Protein 5YNM (pdb70)

Nearest PDB structures (foldseek):
  5ynm-assembly1_A  TM=1.003E+00  e=1.158E-66  Human betacoronavirus 2c EMC/2012
  5ynq-assembly1_A  TM=9.956E-01  e=2.872E-63  Human betacoronavirus 2c EMC/2012
  5ynj-assembly1_A  TM=1.001E+00  e=1.794E-62  Human betacoronavirus 2c EMC/2012
  5yn5-assembly1_A  TM=9.916E-01  e=3.799E-61  Human betacoronavirus 2c EMC/2012
  5yn6-assembly1_A  TM=9.874E-01  e=2.478E-61  Human betacoronavirus 2c EMC/2012

GO terms:
  GO:0042802 identical protein binding (F, IPI)
  GO:0005515 protein binding (F, IPI)
  GO:0006370 7-methylguanosine mRNA capping (P, IDA)

CATH classification: 3.40.50.150

Organism: Human betacoronavirus 2c (isolate EMC/2012) (NCBI:txid1235996)

Foldseek 3Di:
DVQQQAQFDWQDVVLQPDFDAADDFDFPCAPDADDDPPPADLVLLVLLSVLSVCLVALAAAAAQAEEEEEQQADPVQEGSNQVSVCVAHPVNHAYEYEYCDHHDYPGPHYYHRACVQKDQPWAHAEYEYPDDDVCLVVDPDQDFDDRCVVVVLVCLLPRHWQLGKYWYKAFLRRHHQSVQQQLQQALHWIWTDGLNNLSGRITITMRGGGNNDGNDGHRSNRSSSSSSVVSNVDDGHRHSNNVPDCVPSHRDNLNADEAEDDPVPCDPVNSVCSSSSRYTYIDPDDIDGD/DVLLVVLVVDPCSLVSLLVQVVVPHQADDDFAWDDDDLCADQFFKFLADGHHPFKTKTQQLSLASCSVSVHFDPDPVSDDPRHNIIGIGGPVPVSHSNNRVSPWDADPPPRHIDVRDDPD

Sequence (410 aa):
ASADWKPGHAMPSLFKVQNVNLERCELANYKQSIPMPRGVHMNIAKYMQLCQYLNTCTLAVPANMRVIHFGAGSDKGIAPGTSVLRQWLPTDAIIIDNDLNEFVSDADITLFGDCVTVRVGQQVDLVISDMYDPTTKNVGSNESKALFFTYLCNLINNNLALGGSVAIKITEHSWSVELYELMGKFAWWTVFCTNANASSSEGFLLGINYLGTIKENIDGGAMHANYIFWRNSTPMNLSTYSLFDLSKFQLKLKGTPVLQLKESQINELVISLLSQGKLLIRDNDSVSTDSSVLSLVNFTVDPQKAYLDFVNAGGAPLTNCVKMLTPKTGTGIAISVKPESTADQETYGGASVCLYCRAHIEHPDVSGVCKYKGKFVQIPAQCVRDPVGFCLSNTPCNVCQYWIGYGCNC

Radius of gyration: 22.06 Å; Cα contacts (8 Å, |Δi|>4): 874; chains: 2; bounding box: 48×64×50 Å

Solvent-accessible surface area: 18017 Å² total; per-residue (Å²): 107,86,35,19,141,117,23,7,32,36,5,50,76,116,21,31,117,60,142,49,116,61,106,65,22,137,25,118,28,143,81,108,99,36,119,34,73,43,66,9,26,64,42,0,0,17,5,0,0,1,0,25,35,1,52,102,13,66,2,3,2,4,62,86,0,29,0,0,0,0,13,5,18,28,143,90,23,0,2,5,3,0,2,0,0,18,5,1,1,8,81,69,4,64,0,8,0,2,22,119,97,103,3,14,3,2,4,80,66,40,20,88,21,67,4,100,44,5,123,15,29,60,57,3,2,1,2,0,0,23,21,65,40,102,84,10,140,125,101,92,94,22,110,43,50,66,70,22,2,92,35,2,15,88,4,2,70,78,35,3,0,33,0,0,1,0,0,0,15,0,15,27,37,0,8,2,37,95,0,0,76,18,0,1,32,4,12,112,7,0,0,0,2,4,0,1,25,2,3,29,16,10,0,1,0,0,0,2,0,12,22,35,81,109,125,72,139,10,94,1,26,30,13,0,2,3,0,0,76,7,6,59,53,33,126,15,89,36,6,20,99,15,12,152,99,15,79,176,9,86,6,150,139,74,57,9,77,31,80,98,48,57,87,111,98,44,85,155,116,14,75,43,53,2,30,84,5,117,6,0,12,10,44,97,113,91,15,50,75,130,115,84,6,42,60,66,2,84,177,55,150,62,23,77,118,17,0,35,66,52,16,123,90,64,14,72,17,13,94,49,11,2,19,1,22,15,51,75,117,24,80,3,40,0,36,9,78,24,18,39,1,40,81,105,13,31,0,7,0,0,1,4,1,6,2,33,8,20,11,93,36,161,42,86,34,162,78,55,97,28,137,31,76,22,87,0,0,0,0,7,45,139,29,52,165,18,6,0,3,13,7,19,66,38,82,31,10,141,118,37,100,60,0,95,65,85,38,33,150,115

Secondary structure (DSSP, 8-state):
-GGGGSSEEE--HHHHT----------TTTT-----SSS--HHHHHHHHHHHHHTTS-----TT-EEEEES---TTS--HHHHHHHHHS-TT-EEEEEESS----SSSEEEES-GGGEEE-S-EEEEEE----GGGG---------TTHHHHHHHHHHSEEEEEEEEEEE-SSS--HHHHHHGGGEEEEEEEEEGGGTTSS-EEEEEEEE-SS-SS---HHHHHHHHHHHHHH-------GGGS--TT-SPP-----EE---GGG--HHHHHHHHTT--EES----EEE-/-HHHHHTTS-S-HHHHHHHHHHTTPPPP----BPP--S-S---SEESS----TTEEEEETGGG-HHHHTT-----TT---SSTTSEEEEEGGGTT-HHHHHHH--B-TTT-SBTTBB---

B-factor: mean 38.6, std 14.87, range [16.82, 93.75]

Structure (mmCIF, N/CA/C/O backbone):
data_5YNM
#
_entry.id   5YNM
#
_cell.length_a   67.713
_cell.length_b   70.024
_cell.length_c   120.131
_cell.angle_alpha   90.00
_cell.angle_beta   90.00
_cell.angle_gamma   90.00
#
_symmetry.space_group_name_H-M   'P 21 2 21'
#
loop_
_entity.id
_entity.type
_entity.pdbx_description
1 polymer 'nsp16 protein'
2 polymer 'nsp10 protein'
3 non-polymer S-ADENOSYLMETHIONINE
4 non-polymer "P1-7-METHYLGUANOSINE-P3-ADENOSINE-5',5'-TRIPHOSPHATE"
5 non-polymer 'ZINC ION'
6 water water
#
loop_
_atom_site.group_PDB
_atom_site.id
_atom_site.type_symbol
_atom_site.label_atom_id
_atom_site.label_alt_id
_atom_site.label_comp_id
_atom_site.label_asym_id
_atom_site.label_entity_id
_atom_site.label_seq_id
_atom_site.pdbx_PDB_ins_code
_atom_site.Cartn_x
_atom_site.Cartn_y
_atom_site.Cartn_z
_atom_site.occupancy
_atom_site.B_iso_or_equiv
_atom_site.auth_seq_id
_atom_site.auth_comp_id
_atom_site.auth_asym_id
_atom_site.auth_atom_id
_atom_site.pdbx_PDB_model_num
ATOM 1 N N . ALA A 1 1 ? 97.126 95.110 149.675 1.00 63.85 1 ALA A N 1
ATOM 2 C CA . ALA A 1 1 ? 95.690 95.019 149.398 1.00 51.42 1 ALA A CA 1
ATOM 3 C C . ALA A 1 1 ? 94.884 94.912 150.689 1.00 42.28 1 ALA A C 1
ATOM 4 O O . ALA A 1 1 ? 94.099 93.991 150.874 1.00 40.83 1 ALA A O 1
ATOM 6 N N . SER A 1 2 ? 95.063 95.891 151.578 1.00 36.56 2 SER A N 1
ATOM 7 C CA . SER A 1 2 ? 94.393 95.858 152.868 1.00 37.50 2 SER A CA 1
ATOM 8 C C . SER A 1 2 ? 92.884 95.710 152.727 1.00 36.62 2 SER A C 1
ATOM 9 O O . SER A 1 2 ? 92.272 94.993 153.514 1.00 34.43 2 SER A O 1
ATOM 12 N N . ALA A 1 3 ? 92.248 96.351 151.729 1.00 33.62 3 ALA A N 1
ATOM 13 C CA . ALA A 1 3 ? 90.793 96.211 151.631 1.00 35.69 3 ALA A CA 1
ATOM 14 C C . ALA A 1 3 ? 90.348 94.756 151.459 1.00 35.81 3 ALA A C 1
ATOM 15 O O . ALA A 1 3 ? 89.218 94.410 151.817 1.00 35.65 3 ALA A O 1
ATOM 17 N N . ASP A 1 4 ? 91.168 93.927 150.855 1.00 34.33 4 ASP A N 1
ATOM 18 C CA . ASP A 1 4 ? 90.780 92.527 150.662 1.00 36.99 4 ASP A CA 1
ATOM 19 C C . ASP A 1 4 ? 90.626 91.772 151.976 1.00 36.71 4 ASP A C 1
ATOM 20 O O . ASP A 1 4 ? 89.994 90.703 152.001 1.00 35.46 4 ASP A O 1
ATOM 25 N N . TRP A 1 5 ? 91.223 92.277 153.049 1.00 34.02 5 TRP A N 1
ATOM 26 C CA . TRP A 1 5 ? 91.116 91.673 154.362 1.00 31.60 5 TRP A CA 1
ATOM 27 C C . TRP A 1 5 ? 89.966 92.264 155.155 1.00 29.99 5 TRP A C 1
ATOM 28 O O . TRP A 1 5 ? 89.636 91.727 156.204 1.00 32.21 5 TRP A O 1
ATOM 39 N N . LYS A 1 6 ? 89.340 93.365 154.686 1.00 26.78 6 LYS A N 1
ATOM 40 C CA . LYS A 1 6 ? 88.144 93.879 155.321 1.00 26.49 6 LYS A CA 1
ATOM 41 C C . LYS A 1 6 ? 86.949 93.071 154.833 1.00 25.62 6 LYS A C 1
ATOM 42 O O . LYS A 1 6 ? 87.030 92.411 153.801 1.00 27.12 6 LYS A O 1
ATOM 48 N N . PRO A 1 7 ? 85.808 93.146 155.511 1.00 27.21 7 PRO A N 1
ATOM 49 C CA . PRO A 1 7 ? 84.647 92.394 155.025 1.00 24.96 7 PRO A CA 1
ATOM 50 C C . PRO A 1 7 ? 84.039 92.967 153.754 1.00 22.77 7 PRO A C 1
ATOM 51 O O . PRO A 1 7 ? 83.269 92.273 1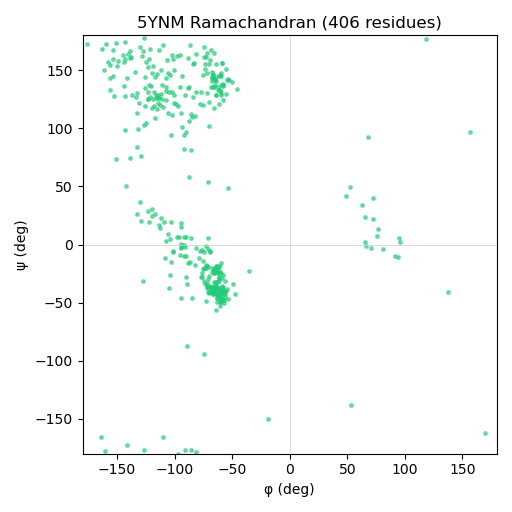53.075 1.00 24.21 7 PRO A O 1
ATOM 55 N N . GLY A 1 8 ? 84.342 94.225 153.432 1.00 23.83 8 GLY A N 1
ATOM 56 C CA . GLY A 1 8 ? 83.782 94.805 152.223 1.00 25.57 8 GLY A CA 1
ATOM 57 C C . GLY A 1 8 ? 84.061 96.301 152.235 1.00 24.10 8 GLY A C 1
ATOM 58 O O . GLY A 1 8 ? 84.972 96.764 152.934 1.00 27.66 8 GLY A O 1
ATOM 59 N N . HIS A 1 9 ? 83.317 97.033 151.418 1.00 23.24 9 HIS A N 1
ATOM 60 C CA . HIS A 1 9 ? 83.571 98.462 151.204 1.00 20.76 9 HIS A CA 1
ATOM 61 C C . HIS A 1 9 ? 82.331 99.257 151.604 1.00 21.59 9 HIS A C 1
ATOM 62 O O . HIS A 1 9 ? 81.215 98.920 151.208 1.00 22.48 9 HIS A O 1
ATOM 69 N N . ALA A 1 10 ? 82.514 100.365 152.319 1.00 23.84 10 ALA A N 1
ATOM 70 C CA . ALA A 1 10 ? 81.376 101.209 152.699 1.00 21.92 10 ALA A CA 1
ATOM 71 C C . ALA A 1 10 ? 81.461 102.525 151.942 1.00 20.30 10 ALA A C 1
ATOM 72 O O . ALA A 1 10 ? 82.563 103.097 151.784 1.00 22.14 10 ALA A O 1
ATOM 74 N N . MET A 1 11 ? 80.333 102.975 151.445 1.00 19.49 11 MET A N 1
ATOM 75 C CA . MET A 1 11 ? 80.298 104.216 150.627 1.00 21.25 11 MET A CA 1
ATOM 76 C C . MET A 1 11 ? 80.839 105.411 151.373 1.00 24.23 11 MET A C 1
ATOM 77 O O . MET A 1 11 ? 80.321 105.730 152.448 1.00 23.00 11 MET A O 1
ATOM 82 N N . PRO A 1 12 ? 81.832 106.110 150.840 1.00 21.66 12 PRO A N 1
ATOM 83 C CA . PRO A 1 12 ? 82.506 107.159 151.618 1.00 23.85 12 PRO A CA 1
ATOM 84 C C . PRO A 1 12 ? 81.791 108.468 151.428 1.00 24.04 12 PRO A C 1
ATOM 85 O O . PRO A 1 12 ? 81.033 108.665 150.458 1.00 21.63 12 PRO A O 1
ATOM 89 N N . SER A 1 13 ? 82.054 109.375 152.380 1.00 23.07 13 SER A N 1
ATOM 90 C CA . SER A 1 13 ? 81.408 110.668 152.197 1.00 25.85 13 SER A CA 1
ATOM 91 C C . SER A 1 13 ? 81.881 111.367 150.925 1.00 22.88 13 SER A C 1
ATOM 92 O O . SER A 1 13 ? 81.104 112.148 150.370 1.00 27.71 13 SER A O 1
ATOM 95 N N . LEU A 1 14 ? 83.081 111.040 150.416 1.00 24.42 14 LEU A N 1
ATOM 96 C CA . LEU A 1 14 ? 83.548 111.560 149.124 1.00 25.72 14 LEU A CA 1
ATOM 97 C C . LEU A 1 14 ? 82.465 111.424 148.048 1.00 26.97 14 LEU A C 1
ATOM 98 O O . LEU A 1 14 ? 82.259 112.343 147.243 1.00 27.17 14 LEU A O 1
ATOM 103 N N . PHE A 1 15 ? 81.776 110.276 148.010 1.00 23.36 15 PHE A N 1
ATOM 104 C CA . PHE A 1 15 ? 80.715 110.087 147.016 1.00 22.64 15 PHE A CA 1
ATOM 105 C C . PHE A 1 15 ? 79.333 110.518 147.473 1.00 22.89 15 PHE A C 1
ATOM 106 O O . PHE A 1 15 ? 78.524 110.911 146.622 1.00 23.04 15 PHE A O 1
ATOM 114 N N . LYS A 1 16 ? 79.047 110.482 148.777 1.00 22.13 16 LYS A N 1
ATOM 115 C CA . LYS A 1 16 ? 77.735 110.927 149.243 1.00 21.38 16 LYS A CA 1
ATOM 116 C C . LYS A 1 16 ? 77.477 112.391 148.911 1.00 24.76 16 LYS A C 1
ATOM 117 O O . LYS A 1 16 ? 76.325 112.763 148.663 1.00 23.49 16 LYS A O 1
ATOM 123 N N . VAL A 1 17 ? 78.532 113.207 148.822 1.00 25.98 17 VAL A N 1
ATOM 124 C CA . VAL A 1 17 ? 78.334 114.654 148.598 1.00 28.11 17 VAL A CA 1
ATOM 125 C C . VAL A 1 17 ? 78.318 115.049 147.129 1.00 31.55 17 VAL A C 1
ATOM 126 O O . VAL A 1 17 ? 78.123 116.242 146.830 1.00 31.11 17 VAL A O 1
ATOM 130 N N . GLN A 1 18 ? 78.517 114.103 146.207 1.00 26.09 18 GLN A N 1
ATOM 131 C CA . GLN A 1 18 ? 78.530 114.401 144.769 1.00 28.61 18 GLN A CA 1
ATOM 132 C C . GLN A 1 18 ? 77.133 114.810 144.249 1.00 29.67 18 GLN A C 1
ATOM 133 O O . GLN A 1 18 ? 76.102 114.659 144.926 1.00 29.99 18 GLN A O 1
ATOM 139 N N . ASN A 1 19 ? 77.112 115.345 143.010 1.00 31.38 19 ASN A N 1
ATOM 140 C CA . ASN A 1 19 ? 75.837 115.682 142.363 1.00 35.99 19 ASN A CA 1
ATOM 141 C C . ASN A 1 19 ? 75.972 115.362 140.883 1.00 35.33 19 ASN A C 1
ATOM 142 O O . ASN A 1 19 ? 76.533 116.152 140.098 1.00 39.95 19 ASN A O 1
ATOM 147 N N . VAL A 1 20 ? 75.455 114.188 140.508 1.00 30.73 20 VAL A N 1
ATOM 148 C CA . VAL A 1 20 ? 75.638 113.581 139.200 1.00 29.63 20 VAL A CA 1
ATOM 149 C C . VAL A 1 20 ? 74.314 112.964 138.732 1.00 31.06 20 VAL A C 1
ATOM 150 O O . VAL A 1 20 ? 73.412 112.700 139.525 1.00 31.99 20 VAL A O 1
ATOM 154 N N . ASN A 1 21 ? 74.219 112.747 137.427 1.00 36.77 21 ASN A N 1
ATOM 155 C CA . ASN A 1 21 ? 73.100 112.009 136.873 1.00 37.28 21 ASN A CA 1
ATOM 156 C C . ASN A 1 21 ? 73.242 110.525 137.187 1.00 35.68 21 ASN A C 1
ATOM 157 O O . ASN A 1 21 ? 74.344 110.007 137.416 1.00 34.08 21 ASN A O 1
ATOM 162 N N . LEU A 1 22 ? 72.104 109.838 137.208 1.00 31.48 22 LEU A N 1
ATOM 163 C CA . LEU A 1 22 ? 72.131 108.383 137.308 1.00 33.62 22 LEU A CA 1
ATOM 164 C C . LEU A 1 22 ? 72.666 107.782 136.009 1.00 34.03 22 LEU A C 1
ATOM 165 O O . LEU A 1 22 ? 72.119 108.018 134.915 1.00 36.88 22 LEU A O 1
ATOM 170 N N . GLU A 1 23 ? 73.737 107.001 136.103 1.00 30.23 23 GLU A N 1
ATOM 171 C CA . GLU A 1 23 ? 74.336 106.351 134.929 1.00 31.31 23 GLU A CA 1
ATOM 172 C C . GLU A 1 23 ? 74.168 104.831 135.039 1.00 27.73 23 GLU A C 1
ATOM 173 O O . GLU A 1 23 ? 73.779 104.327 136.091 1.00 30.02 23 GLU A O 1
ATOM 179 N N . ARG A 1 24 ? 74.425 104.108 133.942 1.00 31.60 24 ARG A N 1
ATOM 180 C CA . ARG A 1 24 ? 74.469 102.646 134.012 1.00 28.98 24 ARG A CA 1
ATOM 181 C C . ARG A 1 24 ? 75.649 102.223 134.890 1.00 33.47 24 ARG A C 1
ATOM 182 O O . ARG A 1 24 ? 76.714 102.844 134.856 1.00 34.57 24 ARG A O 1
ATOM 184 N N . CYS A 1 25 ? 75.453 101.177 135.677 1.00 30.12 25 CYS A N 1
ATOM 185 C CA . CYS A 1 25 ? 76.528 100.621 136.478 1.00 30.15 25 CYS A CA 1
ATOM 186 C C . CYS A 1 25 ? 77.351 99.645 135.642 1.00 34.72 25 CYS A C 1
ATOM 187 O O . CYS A 1 25 ? 76.799 98.738 135.011 1.00 34.60 25 CYS A O 1
ATOM 190 N N . GLU A 1 26 ? 78.677 99.837 135.598 1.00 33.44 26 GLU A N 1
ATOM 191 C CA . GLU A 1 26 ? 79.550 99.004 134.760 1.00 34.99 26 GLU A CA 1
ATOM 192 C C . GLU A 1 26 ? 80.717 98.559 135.626 1.00 36.82 26 GLU A C 1
ATOM 193 O O . GLU A 1 26 ? 81.633 99.356 135.862 1.00 44.48 26 GLU A O 1
ATOM 199 N N . LEU A 1 27 ? 80.668 97.339 136.142 1.00 34.19 27 LEU A N 1
ATOM 200 C CA . LEU A 1 27 ? 81.738 96.820 137.000 1.00 33.93 27 LEU A CA 1
ATOM 201 C C . LEU A 1 27 ? 82.707 96.016 136.132 1.00 38.03 27 LEU A C 1
ATOM 202 O O . LEU A 1 27 ? 82.281 95.227 135.283 1.00 38.27 27 LEU A O 1
ATOM 207 N N . ALA A 1 28 ? 84.007 96.232 136.335 1.00 39.22 28 ALA A N 1
ATOM 208 C CA . ALA A 1 28 ? 84.978 95.521 135.495 1.00 44.20 28 ALA A CA 1
ATOM 209 C C . ALA A 1 28 ? 84.894 94.023 135.700 1.00 43.87 28 ALA A C 1
ATOM 210 O O . ALA A 1 28 ? 85.152 93.255 134.765 1.00 47.94 28 ALA A O 1
ATOM 212 N N . ASN A 1 29 ? 84.562 93.572 136.908 1.00 37.55 29 ASN A N 1
ATOM 213 C CA . ASN A 1 29 ? 84.594 92.147 137.206 1.00 42.40 29 ASN A CA 1
ATOM 214 C C . ASN A 1 29 ? 83.208 91.545 137.214 1.00 44.02 29 ASN A C 1
ATOM 215 O O . ASN A 1 29 ? 83.025 90.455 137.779 1.00 45.16 29 ASN A O 1
ATOM 220 N N . TYR A 1 30 ? 82.242 92.223 136.583 1.00 44.18 30 TYR A N 1
ATOM 221 C CA . TYR A 1 30 ? 80.825 91.861 136.701 1.00 44.71 30 TYR A CA 1
ATOM 222 C C . TYR A 1 30 ? 80.607 90.359 136.538 1.00 53.51 30 TYR A C 1
ATOM 223 O O . TYR A 1 30 ? 81.180 89.722 135.648 1.00 53.98 30 TYR A O 1
ATOM 232 N N . LYS A 1 31 ? 79.805 89.806 137.450 1.00 59.10 31 LYS A N 1
ATOM 233 C CA . LYS A 1 31 ? 79.329 88.431 137.497 1.00 65.92 31 LYS A CA 1
ATOM 234 C C . LYS A 1 31 ? 80.440 87.411 137.743 1.00 67.70 31 LYS A C 1
ATOM 235 O O . LYS A 1 31 ? 80.135 86.214 137.838 1.00 66.41 31 LYS A O 1
ATOM 237 N N . GLN A 1 32 ? 81.706 87.825 137.866 1.00 63.26 32 GLN A N 1
ATOM 238 C CA . GLN A 1 32 ? 82.711 86.878 138.326 1.00 59.92 32 GLN A CA 1
ATOM 239 C C . GLN A 1 32 ? 82.316 86.374 139.699 1.00 57.10 32 GLN A C 1
ATOM 240 O O . GLN A 1 32 ? 81.707 87.089 140.495 1.00 54.49 32 GLN A O 1
ATOM 246 N N . SER A 1 33 ? 82.661 85.133 139.980 1.00 51.88 33 SER A N 1
ATOM 247 C CA . SER A 1 33 ? 82.418 84.572 141.293 1.00 53.97 33 SER A CA 1
ATOM 248 C C . SER A 1 33 ? 83.721 84.044 141.868 1.00 54.97 33 SER A C 1
ATOM 249 O O . SER A 1 33 ? 84.674 83.733 141.149 1.00 55.34 33 SER A O 1
ATOM 252 N N . ILE A 1 34 ? 83.739 83.950 143.186 1.00 59.59 34 ILE A N 1
ATOM 253 C CA . ILE A 1 34 ? 84.886 83.446 143.925 1.00 62.32 34 ILE A CA 1
ATOM 254 C C . ILE A 1 34 ? 84.454 82.071 144.421 1.00 57.10 34 ILE A C 1
ATOM 255 O O . ILE A 1 34 ? 83.265 81.887 144.722 1.00 55.20 34 ILE A O 1
ATOM 260 N N . PRO A 1 35 ? 85.320 81.070 144.463 1.00 51.33 35 PRO A N 1
ATOM 261 C CA . PRO A 1 35 ? 84.918 79.798 145.073 1.00 52.60 35 PRO A CA 1
ATOM 262 C C . PRO A 1 35 ? 84.761 79.996 146.571 1.00 49.63 35 PRO A C 1
ATOM 263 O O . PRO A 1 35 ? 85.288 80.954 147.149 1.00 43.03 35 PRO A O 1
ATOM 267 N N . MET A 1 36 ? 84.002 79.094 147.204 1.00 40.29 36 MET A N 1
ATOM 268 C CA . MET A 1 36 ? 83.742 79.329 148.616 1.00 48.45 36 MET A CA 1
ATOM 269 C C . MET A 1 36 ? 84.583 78.416 149.500 1.00 55.38 36 MET A C 1
ATOM 270 O O . MET A 1 36 ? 84.795 77.254 149.165 1.00 46.00 36 MET A O 1
ATOM 275 N N . PRO A 1 37 ? 85.006 78.906 150.672 1.00 61.93 37 PRO A N 1
ATOM 276 C CA . PRO A 1 37 ? 85.854 78.120 151.587 1.00 72.47 37 PRO A CA 1
ATOM 277 C C . PRO A 1 37 ? 85.637 76.602 151.697 1.00 77.33 37 PRO A C 1
ATOM 278 O O . PRO A 1 37 ? 86.563 75.891 152.096 1.00 83.66 37 PRO A O 1
ATOM 282 N N . ARG A 1 38 ? 84.463 76.080 151.365 1.00 75.81 38 ARG A N 1
ATOM 283 C CA . ARG A 1 38 ? 84.189 74.650 151.508 1.00 71.78 38 ARG A CA 1
ATOM 284 C C . ARG A 1 38 ? 82.944 74.346 150.684 1.00 60.46 38 ARG A C 1
ATOM 285 O O . ARG A 1 38 ? 82.562 75.169 149.845 1.00 40.12 38 ARG A O 1
ATOM 287 N N . GLY A 1 39 ? 82.324 73.153 150.889 1.00 51.54 39 GLY A N 1
ATOM 288 C CA . GLY A 1 39 ? 80.912 72.938 150.521 1.00 57.14 39 GLY A CA 1
ATOM 289 C C . GLY A 1 39 ? 79.933 73.983 151.112 1.00 59.97 39 GLY A C 1
ATOM 290 O O . GLY A 1 39 ? 78.866 73.671 151.684 1.00 61.95 39 GLY A O 1
ATOM 291 N N . VAL A 1 40 ? 80.282 75.248 150.955 1.00 44.55 40 VAL A N 1
ATOM 292 C CA . VAL A 1 40 ? 79.702 76.349 151.769 1.00 38.75 40 VAL A CA 1
ATOM 293 C C . VAL A 1 40 ? 78.973 77.323 150.844 1.00 38.48 40 VAL A C 1
ATOM 294 O O . VAL A 1 40 ? 79.581 77.834 149.900 1.00 37.99 40 VAL A O 1
ATOM 298 N N . HIS A 1 41 ? 77.676 77.592 151.112 1.00 32.78 41 HIS A N 1
ATOM 299 C CA . HIS A 1 41 ? 76.889 78.463 150.222 1.00 31.20 41 HIS A CA 1
ATOM 300 C C . HIS A 1 41 ? 77.503 79.857 150.189 1.00 30.17 41 HIS A C 1
ATOM 301 O O . HIS A 1 41 ? 77.978 80.366 151.210 1.00 30.08 41 HIS A O 1
ATOM 308 N N . MET A 1 42 ? 77.439 80.496 149.019 1.00 32.23 42 MET A N 1
ATOM 309 C CA . MET A 1 42 ? 78.005 81.851 148.913 1.00 33.93 42 MET A CA 1
ATOM 310 C C . MET A 1 42 ? 77.353 82.815 149.901 1.00 32.70 42 MET A C 1
ATOM 311 O O . MET A 1 42 ? 78.023 83.732 150.406 1.00 30.48 42 MET A O 1
ATOM 316 N N . ASN A 1 43 ? 76.037 82.652 150.162 1.00 28.44 43 ASN A N 1
ATOM 317 C CA . ASN A 1 43 ? 75.360 83.528 151.099 1.00 28.83 43 ASN A CA 1
ATOM 318 C C . ASN A 1 43 ? 75.844 83.378 152.522 1.00 32.24 43 ASN A C 1
ATOM 319 O O . ASN A 1 43 ? 75.655 84.309 153.314 1.00 27.44 43 ASN A O 1
ATOM 324 N N . ILE A 1 44 ? 76.469 82.255 152.882 1.00 26.61 44 ILE A N 1
ATOM 325 C CA . ILE A 1 44 ? 77.164 82.200 154.168 1.00 24.00 44 ILE A CA 1
ATOM 326 C C . ILE A 1 44 ? 78.211 83.311 154.224 1.00 27.48 44 ILE A C 1
ATOM 327 O O . ILE A 1 44 ? 78.253 84.099 155.167 1.00 26.25 44 ILE A O 1
ATOM 332 N N . ALA A 1 45 ? 79.044 83.418 153.191 1.00 27.69 45 ALA A N 1
ATOM 333 C CA . ALA A 1 45 ? 80.106 84.410 153.261 1.00 27.73 45 ALA A CA 1
ATOM 334 C C . ALA A 1 45 ? 79.538 85.818 153.207 1.00 28.21 45 ALA A C 1
ATOM 335 O O . ALA A 1 45 ? 80.033 86.715 153.913 1.00 26.91 45 ALA A O 1
ATOM 337 N N . LYS A 1 46 ? 78.542 86.035 152.350 1.00 24.77 46 LYS A N 1
ATOM 338 C CA . LYS A 1 46 ? 77.949 87.378 152.212 1.00 23.84 46 LYS A CA 1
ATOM 339 C C . LYS A 1 46 ? 77.362 87.843 153.534 1.00 25.20 46 LYS A C 1
ATOM 340 O O . LYS A 1 46 ? 77.610 88.984 153.984 1.00 22.92 46 LYS A O 1
ATOM 346 N N . TYR A 1 47 ? 76.563 86.999 154.166 1.00 26.07 47 TYR A N 1
ATOM 347 C CA . TYR A 1 47 ? 75.989 87.422 155.441 1.00 23.64 47 TYR A CA 1
ATOM 348 C C . TYR A 1 47 ? 77.033 87.568 156.526 1.00 26.05 47 TYR A C 1
ATOM 349 O O . TYR A 1 47 ? 76.902 88.456 157.393 1.00 23.10 47 TYR A O 1
ATOM 358 N N . MET A 1 48 ? 78.050 86.694 156.537 1.00 21.64 48 MET A N 1
ATOM 359 C CA .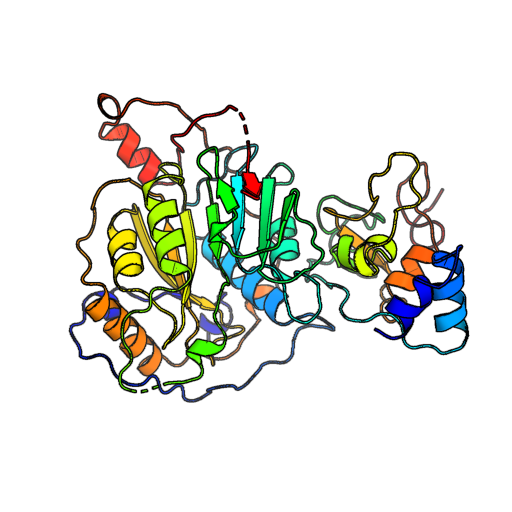 MET A 1 48 ? 79.057 86.857 157.570 1.00 21.04 48 MET A CA 1
ATOM 360 C C . MET A 1 48 ? 79.760 88.185 157.408 1.00 23.23 48 MET A C 1
ATOM 361 O O . MET A 1 48 ? 80.086 88.827 158.404 1.00 25.30 48 MET A O 1
ATOM 366 N N . GLN A 1 49 ? 80.019 88.593 156.160 1.00 23.92 49 GLN A N 1
ATOM 367 C CA . GLN A 1 49 ? 80.728 89.865 155.960 1.00 21.85 49 GLN A CA 1
ATOM 368 C C . GLN A 1 49 ? 79.841 91.054 156.315 1.00 21.59 49 GLN A C 1
ATOM 369 O O . GLN A 1 49 ? 80.331 92.024 156.915 1.00 21.98 49 GLN A O 1
ATOM 375 N N . LEU A 1 50 ? 78.552 90.984 156.025 1.00 20.85 50 LEU A N 1
ATOM 376 C CA . LEU A 1 50 ? 77.650 92.046 156.512 1.00 21.01 50 LEU A CA 1
ATOM 377 C C . LEU A 1 50 ? 77.699 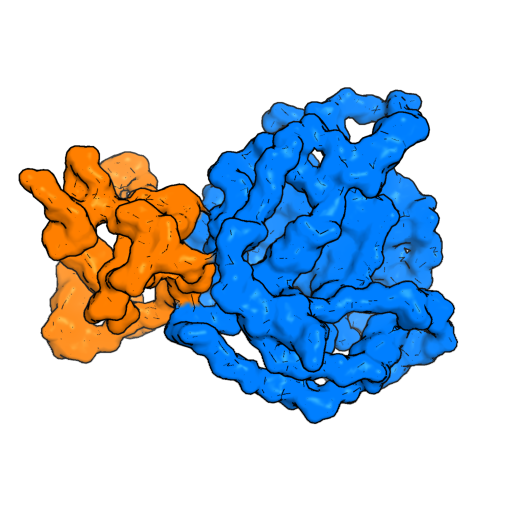92.130 158.042 1.00 23.18 50 LEU A C 1
ATOM 378 O O . LEU A 1 50 ? 77.789 93.232 158.638 1.00 21.85 50 LEU A O 1
ATOM 383 N N . CYS A 1 51 ? 77.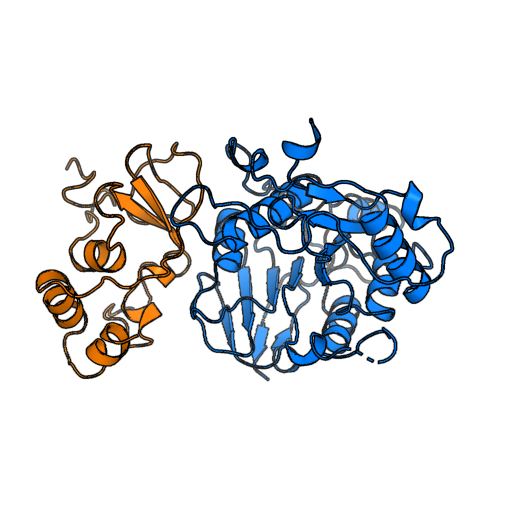616 90.959 158.716 1.00 22.31 51 CYS A N 1
ATOM 384 C CA . CYS A 1 51 ? 77.685 90.940 160.163 1.00 22.20 51 CYS A CA 1
ATOM 385 C C . CYS A 1 51 ? 79.002 91.517 160.654 1.00 23.92 51 CYS A C 1
ATOM 386 O O . CYS A 1 51 ? 79.040 92.229 161.678 1.00 22.71 51 CYS A O 1
ATOM 389 N N . GLN A 1 52 ? 80.130 91.160 159.978 1.00 21.76 52 GLN A N 1
ATOM 390 C CA . GLN A 1 52 ? 81.424 91.704 160.405 1.00 21.06 52 GLN A CA 1
ATOM 391 C C . GLN A 1 52 ? 81.414 93.239 160.316 1.00 23.51 52 GLN A C 1
ATOM 392 O O . GLN A 1 52 ? 82.027 93.913 161.155 1.00 23.78 52 GLN A O 1
ATOM 398 N N . TYR A 1 53 ? 80.823 93.773 159.261 1.00 22.10 53 TYR A N 1
ATOM 399 C CA . TYR A 1 53 ? 80.780 95.250 159.148 1.00 21.89 53 TYR A CA 1
ATOM 400 C C . TYR A 1 53 ? 79.869 95.830 160.222 1.00 22.80 53 TYR A C 1
ATOM 401 O O . TYR A 1 53 ? 80.236 96.796 160.892 1.00 23.09 53 TYR A O 1
ATOM 410 N N . LEU A 1 54 ? 78.748 95.172 160.505 1.00 21.55 54 LEU A N 1
ATOM 411 C CA . LEU A 1 54 ? 77.852 95.642 161.574 1.00 20.96 54 LEU A CA 1
ATOM 412 C C . LEU A 1 54 ? 78.515 95.542 162.934 1.00 25.21 54 LEU A C 1
ATOM 413 O O . LEU A 1 54 ? 78.156 96.296 163.830 1.00 25.87 54 LEU A O 1
ATOM 418 N N . ASN A 1 55 ? 79.515 94.646 163.126 1.00 21.01 55 ASN A N 1
ATOM 419 C CA . ASN A 1 55 ? 80.288 94.614 164.355 1.00 19.91 55 ASN A CA 1
ATOM 420 C C . ASN A 1 55 ? 81.062 95.909 164.585 1.00 23.20 55 ASN A C 1
ATOM 421 O O . ASN A 1 55 ? 81.501 96.144 165.703 1.00 26.41 55 ASN A O 1
ATOM 426 N N . THR A 1 56 ? 81.314 96.680 163.532 1.00 24.01 56 THR A N 1
ATOM 427 C CA . THR A 1 56 ? 82.059 97.944 163.683 1.00 25.55 56 THR A CA 1
ATOM 42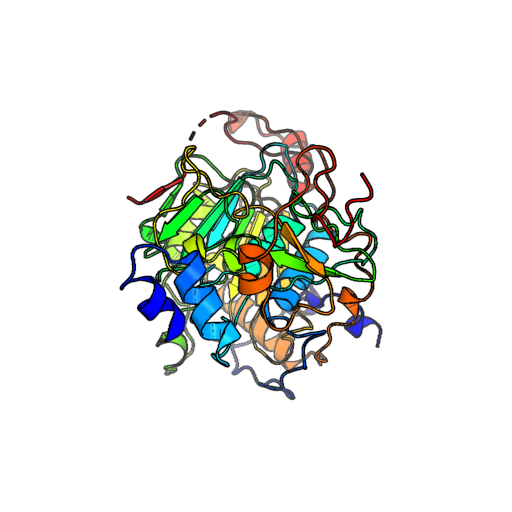8 C C . THR A 1 56 ? 81.123 99.119 163.841 1.00 25.20 56 THR A C 1
ATOM 429 O O . THR A 1 56 ? 81.602 100.262 164.029 1.00 24.89 56 THR A O 1
ATOM 433 N N . CYS A 1 57 ? 79.831 98.884 163.762 1.00 22.42 57 CYS A N 1
ATOM 434 C CA . CYS A 1 57 ? 78.810 99.922 163.877 1.00 22.56 57 CYS A CA 1
ATOM 435 C C . CYS A 1 57 ? 78.239 99.978 165.289 1.00 27.66 57 CYS A C 1
ATOM 436 O O . CYS A 1 57 ? 78.246 98.981 166.012 1.00 28.21 57 CYS A O 1
ATOM 439 N N . THR A 1 58 ? 77.578 101.107 165.628 1.00 22.79 58 THR A N 1
ATOM 440 C CA . THR A 1 58 ? 77.105 101.263 167.009 1.00 21.63 58 THR A CA 1
ATOM 441 C C . THR A 1 58 ? 75.721 100.636 167.166 1.00 25.57 58 THR A C 1
ATOM 442 O O . THR A 1 58 ? 74.764 101.245 167.607 1.00 22.96 58 THR A O 1
ATOM 446 N N . LEU A 1 59 ? 75.630 99.338 166.860 1.00 23.71 59 LEU A N 1
ATOM 447 C CA . LEU A 1 59 ? 74.334 98.680 167.016 1.00 22.01 59 LEU A CA 1
ATOM 448 C C . LEU A 1 59 ? 73.901 98.567 168.467 1.00 23.04 59 LEU A C 1
ATOM 449 O O . LEU A 1 59 ? 74.693 98.224 169.356 1.00 25.62 59 LEU A O 1
ATOM 454 N N . ALA A 1 60 ? 72.594 98.772 168.708 1.00 25.62 60 ALA A N 1
ATOM 455 C CA . ALA A 1 60 ? 72.013 98.431 170.005 1.00 26.98 60 ALA A CA 1
ATOM 456 C C . ALA A 1 60 ? 71.816 96.911 170.095 1.00 22.57 60 ALA A C 1
ATOM 457 O O . ALA A 1 60 ? 71.247 96.307 169.181 1.00 24.83 60 ALA A O 1
ATOM 459 N N . VAL A 1 61 ? 72.268 96.319 171.201 1.00 24.86 61 VAL A N 1
ATOM 460 C CA . VAL A 1 61 ? 72.225 94.861 171.378 1.00 24.74 61 VAL A CA 1
ATOM 461 C C . VAL A 1 61 ? 71.646 94.596 172.769 1.00 24.29 61 VAL A C 1
ATOM 462 O O . VAL A 1 61 ? 72.390 94.389 173.747 1.00 28.57 61 VAL A O 1
ATOM 466 N N . PRO A 1 62 ? 70.331 94.580 172.902 1.00 25.12 62 PRO A N 1
ATOM 467 C CA . PRO A 1 62 ? 69.701 94.352 174.200 1.00 27.90 62 PRO A CA 1
ATOM 468 C C . PRO A 1 62 ? 69.549 92.858 174.455 1.00 29.49 62 PRO A C 1
ATOM 469 O O . PRO A 1 62 ? 69.782 92.018 173.569 1.00 29.77 62 PRO A O 1
ATOM 473 N N . ALA A 1 63 ? 69.137 92.544 175.682 1.00 29.71 63 ALA A N 1
ATOM 474 C CA . ALA A 1 63 ? 68.601 91.202 175.912 1.00 30.89 63 ALA A CA 1
ATOM 475 C C . ALA A 1 63 ? 67.320 91.025 175.091 1.00 31.01 63 ALA A C 1
ATOM 476 O O . ALA A 1 63 ? 66.634 91.992 174.754 1.00 32.92 63 ALA A O 1
ATOM 478 N N . ASN A 1 64 ? 66.998 89.767 174.779 1.00 29.40 64 ASN A N 1
ATOM 479 C CA . ASN A 1 64 ? 65.789 89.410 174.013 1.00 27.84 64 ASN A CA 1
ATOM 480 C C . ASN A 1 64 ? 65.661 90.267 172.749 1.00 32.40 64 ASN A C 1
AT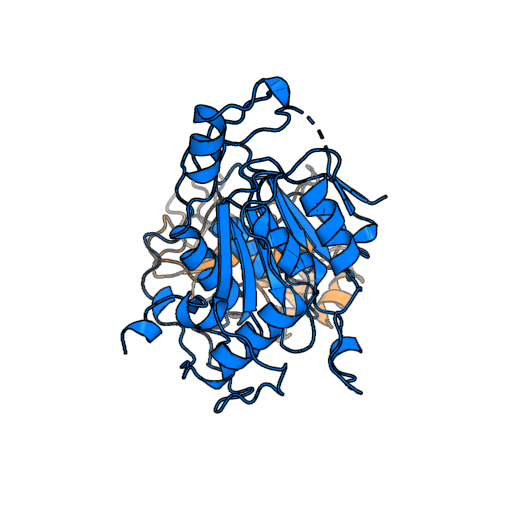OM 481 O O . ASN A 1 64 ? 64.577 90.778 172.419 1.00 31.05 64 ASN A O 1
ATOM 486 N N . MET A 1 65 ? 66.793 90.474 172.073 1.00 29.61 65 MET A N 1
ATOM 487 C CA . MET A 1 65 ? 66.850 91.376 170.926 1.00 26.24 65 MET A CA 1
ATOM 488 C C . MET A 1 65 ? 65.899 90.902 169.838 1.00 30.14 65 MET A C 1
ATOM 489 O O . MET A 1 65 ? 65.810 89.705 169.538 1.00 29.16 65 MET A O 1
ATOM 494 N N . ARG A 1 66 ? 65.164 91.854 169.224 1.00 26.46 66 ARG A N 1
ATOM 495 C CA . ARG A 1 66 ? 64.097 91.513 168.272 1.00 26.56 66 ARG A CA 1
ATOM 496 C C . ARG A 1 66 ? 64.584 91.728 166.833 1.00 26.21 66 ARG A C 1
ATOM 497 O O . ARG A 1 66 ? 64.812 92.878 166.408 1.00 24.29 66 ARG A O 1
ATOM 505 N N . VAL A 1 67 ? 64.763 90.655 166.072 1.00 24.25 67 VAL A N 1
ATOM 506 C CA . VAL A 1 67 ? 65.370 90.750 164.733 1.00 21.92 67 VAL A CA 1
ATOM 507 C C . VAL A 1 67 ? 64.410 90.158 163.723 1.00 27.22 67 VAL A C 1
ATOM 508 O O . VAL A 1 67 ? 63.876 89.071 163.945 1.00 26.65 67 VAL A O 1
ATOM 512 N N . ILE A 1 68 ? 64.158 90.873 162.636 1.00 23.03 68 ILE A N 1
ATOM 513 C CA . ILE A 1 68 ? 63.298 90.307 161.602 1.00 21.86 68 ILE A CA 1
ATOM 514 C C . ILE A 1 68 ? 64.100 90.288 160.307 1.00 23.51 68 ILE A C 1
ATOM 515 O O . ILE A 1 68 ? 64.802 91.249 159.975 1.00 23.68 68 ILE A O 1
ATOM 520 N N . HIS A 1 69 ? 63.997 89.178 159.573 1.00 21.56 69 HIS A N 1
ATOM 521 C CA . HIS A 1 69 ? 64.843 88.879 158.422 1.00 22.79 69 HIS A CA 1
ATOM 522 C C . HIS A 1 69 ? 63.913 88.569 157.247 1.00 24.43 69 HIS A C 1
ATOM 523 O O . HIS A 1 69 ? 63.311 87.497 157.195 1.00 24.37 69 HIS A O 1
ATOM 530 N N . PHE A 1 70 ? 63.739 89.516 156.327 1.00 22.26 70 PHE A N 1
ATOM 531 C CA . PHE A 1 70 ? 62.882 89.355 155.161 1.00 23.51 70 PHE A CA 1
ATOM 532 C C . PHE A 1 70 ? 63.684 88.860 153.962 1.00 21.69 70 PHE A C 1
ATOM 533 O O . PHE A 1 70 ? 64.859 89.229 153.792 1.00 24.33 70 PHE A O 1
ATOM 541 N N . GLY A 1 71 ? 63.043 88.018 153.118 1.00 23.84 71 GLY A N 1
ATOM 542 C CA . GLY A 1 71 ? 63.749 87.462 151.948 1.00 24.46 71 GLY A CA 1
ATOM 543 C C . GLY A 1 71 ? 64.762 86.422 152.401 1.00 26.34 71 GLY A C 1
ATOM 544 O O . GLY A 1 71 ? 65.872 86.330 151.838 1.00 25.25 71 GLY A O 1
ATOM 545 N N . ALA A 1 72 ? 64.386 85.606 153.392 1.00 24.18 72 ALA A N 1
ATOM 546 C CA . ALA A 1 72 ? 65.329 84.669 154.012 1.00 24.23 72 ALA A CA 1
ATOM 547 C C . ALA A 1 72 ? 65.392 83.335 153.301 1.00 28.89 72 ALA A C 1
ATOM 548 O O . ALA A 1 72 ? 66.308 82.552 153.581 1.00 28.31 72 ALA A O 1
ATOM 550 N N . GLY A 1 73 ? 64.425 83.022 152.450 1.00 26.37 73 GLY A N 1
ATOM 551 C CA . GLY A 1 73 ? 64.421 81.711 151.804 1.00 28.46 73 GLY A CA 1
ATOM 552 C C . GLY A 1 73 ? 65.281 81.695 150.536 1.00 33.06 73 GLY A C 1
ATOM 553 O O . GLY A 1 73 ? 65.968 82.642 150.176 1.00 37.07 73 GLY A O 1
ATOM 554 N N . SER A 1 74 ? 65.272 80.571 149.854 1.00 35.11 74 SER A N 1
ATOM 555 C CA . SER A 1 74 ? 66.118 80.429 148.677 1.00 35.36 74 SER A CA 1
ATOM 556 C C . SER A 1 74 ? 65.452 79.415 147.767 1.00 37.88 74 SER A C 1
ATOM 557 O O . SER A 1 74 ? 64.486 78.764 148.156 1.00 36.89 74 SER A O 1
ATOM 560 N N . ASP A 1 75 ? 65.929 79.344 146.528 1.00 39.57 75 ASP A N 1
ATOM 561 C CA . ASP A 1 75 ? 65.338 78.314 145.672 1.00 45.68 75 ASP A CA 1
ATOM 562 C C . ASP A 1 75 ? 65.748 76.902 146.084 1.00 45.66 75 ASP A C 1
ATOM 563 O O . ASP A 1 75 ? 65.274 75.937 145.482 1.00 47.92 75 ASP A O 1
ATOM 568 N N . LYS A 1 76 ? 66.618 76.747 147.077 1.00 39.40 76 LYS A N 1
ATOM 569 C CA . LYS A 1 76 ? 66.975 75.431 147.611 1.00 42.61 76 LYS A CA 1
ATOM 570 C C . LYS A 1 76 ? 66.145 75.035 148.824 1.00 41.61 76 LYS A C 1
ATOM 571 O O . LYS A 1 76 ? 66.370 73.955 149.386 1.00 41.09 76 LYS A O 1
ATOM 577 N N . GLY A 1 77 ? 65.246 75.906 149.282 1.00 37.60 77 GLY A N 1
ATOM 578 C CA . GLY A 1 77 ? 64.402 75.619 150.419 1.00 38.52 77 GLY A CA 1
ATOM 579 C C . GLY A 1 77 ? 65.082 75.728 151.760 1.00 33.20 77 GLY A C 1
ATOM 580 O O . GLY A 1 77 ? 64.523 75.258 152.764 1.00 35.73 77 GLY A O 1
ATOM 581 N N . ILE A 1 78 ? 66.266 76.329 151.815 1.00 31.27 78 ILE A N 1
ATOM 582 C CA . ILE A 1 78 ? 66.976 76.534 153.069 1.00 31.29 78 ILE A CA 1
ATOM 583 C C . ILE A 1 78 ? 67.341 78.013 153.198 1.00 30.44 78 ILE A C 1
ATOM 584 O O . ILE A 1 78 ? 67.014 78.826 152.335 1.00 32.54 78 ILE A O 1
ATOM 589 N N . ALA A 1 79 ? 67.958 78.364 154.317 1.00 27.86 79 ALA A N 1
ATOM 590 C CA . ALA A 1 79 ? 68.102 79.782 154.692 1.00 24.79 79 ALA A CA 1
ATOM 591 C C . ALA A 1 79 ? 69.486 80.047 155.267 1.00 27.79 79 ALA A C 1
ATOM 592 O O . ALA A 1 79 ? 69.661 80.181 156.485 1.00 28.42 79 ALA A O 1
ATOM 594 N N . PRO A 1 80 ? 70.512 80.095 154.416 1.00 27.13 80 PRO A N 1
ATOM 595 C CA . PRO A 1 80 ? 71.869 80.213 154.943 1.00 28.66 80 PRO A CA 1
ATOM 596 C C . PRO A 1 80 ? 72.028 81.477 155.750 1.00 30.46 80 PRO A C 1
ATOM 597 O O . PRO A 1 80 ? 72.649 81.433 156.812 1.00 25.89 80 PRO A O 1
ATOM 601 N N . GLY A 1 81 ? 71.460 82.587 155.272 1.00 25.87 81 GLY A N 1
ATOM 602 C CA . GLY A 1 81 ? 71.582 83.850 156.013 1.00 21.92 81 GLY A CA 1
ATOM 603 C C . GLY A 1 81 ? 71.000 83.783 157.414 1.00 23.43 81 GLY A C 1
ATOM 604 O O . GLY A 1 81 ? 71.591 84.291 158.361 1.00 24.77 81 GLY A O 1
ATOM 605 N N . THR A 1 82 ? 69.863 83.087 157.585 1.00 26.21 82 THR A N 1
ATOM 606 C CA . THR A 1 82 ? 69.266 83.003 158.914 1.00 24.16 82 THR A CA 1
ATOM 607 C C . THR A 1 82 ? 70.183 82.230 159.844 1.00 25.97 82 THR A C 1
ATOM 608 O O . THR A 1 82 ? 70.313 82.575 161.025 1.00 25.78 82 THR A O 1
ATOM 612 N N . SER A 1 83 ? 70.849 81.195 159.328 1.00 24.76 83 SER A N 1
ATOM 613 C CA . SER A 1 83 ? 71.735 80.458 160.215 1.00 25.44 83 SER A CA 1
ATOM 614 C C . SER A 1 83 ? 72.927 81.313 160.611 1.00 24.84 83 SER A C 1
ATOM 615 O O . SER A 1 83 ? 73.428 81.195 161.738 1.00 27.18 83 SER A O 1
ATOM 618 N N . VAL A 1 84 ? 73.421 82.134 159.674 1.00 23.18 84 VAL A N 1
ATOM 619 C CA . VAL A 1 84 ? 74.491 83.076 160.039 1.00 26.11 84 VAL A CA 1
ATOM 620 C C . VAL A 1 84 ? 74.005 84.035 161.124 1.00 24.32 84 VAL A C 1
ATOM 621 O O . VAL A 1 84 ? 74.706 84.271 162.122 1.00 27.40 84 VAL A O 1
ATOM 625 N N . LEU A 1 85 ? 72.783 84.570 160.971 1.00 24.67 85 LEU A N 1
ATOM 626 C CA . LEU A 1 85 ? 72.257 85.441 162.014 1.00 25.33 85 LEU A CA 1
ATOM 627 C C . LEU A 1 85 ? 72.179 84.705 163.341 1.00 27.09 85 LEU A C 1
ATOM 628 O O . LEU A 1 85 ? 72.524 85.253 164.392 1.00 25.71 85 LEU A O 1
ATOM 633 N N . ARG A 1 86 ? 71.817 83.424 163.317 1.00 28.70 86 ARG A N 1
ATOM 634 C CA . ARG A 1 86 ? 71.795 82.687 164.569 1.00 26.87 86 ARG A CA 1
ATOM 635 C C . ARG A 1 86 ? 73.193 82.552 165.156 1.00 29.59 86 ARG A C 1
ATOM 636 O O . ARG A 1 86 ? 73.367 82.594 166.384 1.00 30.77 86 ARG A O 1
ATOM 644 N N . GLN A 1 87 ? 74.195 82.308 164.313 1.00 28.52 87 GLN A N 1
ATOM 645 C CA . GLN A 1 87 ? 75.578 82.233 164.798 1.00 27.32 87 GLN A CA 1
ATOM 646 C C . GLN A 1 87 ? 76.091 83.582 165.345 1.00 26.19 87 GLN A C 1
ATOM 647 O O . GLN A 1 87 ? 76.881 83.616 166.293 1.00 29.95 87 GLN A O 1
ATOM 653 N N . TRP A 1 88 ? 75.624 84.680 164.773 1.00 24.71 88 TRP A N 1
ATOM 654 C CA . TRP A 1 88 ? 76.168 86.000 165.092 1.00 23.82 88 TRP A CA 1
ATOM 655 C C . TRP A 1 88 ? 75.513 86.589 166.344 1.00 25.76 88 TRP A C 1
ATOM 656 O O . TRP A 1 88 ? 76.198 87.169 167.221 1.00 26.36 88 TRP A O 1
ATOM 667 N N . LEU A 1 89 ? 74.183 86.495 166.401 1.00 27.53 89 LEU A N 1
ATOM 668 C CA . LEU A 1 89 ? 73.386 87.184 167.418 1.00 26.93 89 LEU A CA 1
ATOM 669 C C . LEU A 1 89 ? 73.537 86.530 168.784 1.00 28.67 89 LEU A C 1
ATOM 670 O O . LEU A 1 89 ? 73.883 85.347 168.897 1.00 28.46 89 LEU A O 1
ATOM 675 N N . PRO A 1 90 ? 73.178 87.262 169.844 1.00 25.99 90 PRO A N 1
ATOM 676 C CA . PRO A 1 90 ? 73.088 86.647 171.179 1.00 27.32 90 PRO A CA 1
ATOM 677 C C . PRO A 1 90 ? 72.165 85.448 171.176 1.00 29.24 90 PRO A C 1
ATOM 678 O O . PRO A 1 90 ? 71.187 85.393 170.418 1.00 29.30 90 PRO A O 1
ATOM 682 N N . THR A 1 91 ? 72.455 84.504 172.079 1.00 32.59 91 THR A N 1
ATOM 683 C CA . THR A 1 91 ? 71.650 83.285 172.135 1.00 34.33 91 THR A CA 1
ATOM 684 C C . THR A 1 91 ? 70.190 83.556 172.465 1.00 35.20 91 THR A C 1
ATOM 685 O O . THR A 1 91 ? 69.302 82.803 172.021 1.00 36.40 91 THR A O 1
ATOM 689 N N . ASP A 1 92 ? 69.910 84.635 173.205 1.00 32.66 92 ASP A N 1
ATOM 690 C CA . ASP A 1 92 ? 68.532 84.961 173.551 1.00 33.67 92 ASP A CA 1
ATOM 691 C C . ASP A 1 92 ? 67.860 85.905 172.560 1.00 34.30 92 ASP A C 1
ATOM 692 O O . ASP A 1 92 ? 66.731 86.355 172.821 1.00 33.43 92 ASP A O 1
ATOM 697 N N . ALA A 1 93 ? 68.510 86.236 171.440 1.00 29.63 93 ALA A N 1
ATOM 698 C CA . ALA A 1 93 ? 67.829 87.018 170.418 1.00 29.21 93 ALA A CA 1
ATOM 699 C C . ALA A 1 93 ? 66.695 86.225 169.774 1.00 28.92 93 ALA A C 1
ATOM 700 O O . ALA A 1 93 ? 66.762 84.985 169.619 1.00 30.08 93 ALA A O 1
ATOM 702 N N . ILE A 1 94 ? 65.639 86.950 169.407 1.00 25.73 94 ILE A N 1
ATOM 703 C CA . ILE A 1 94 ? 64.502 86.346 168.717 1.00 28.78 94 ILE A CA 1
ATOM 704 C C . ILE A 1 94 ? 64.655 86.665 167.253 1.00 28.06 94 ILE A C 1
ATOM 705 O O . ILE A 1 94 ? 64.730 87.840 166.896 1.00 28.64 94 ILE A O 1
ATOM 710 N N . ILE A 1 95 ? 64.715 85.642 166.404 1.00 26.59 95 ILE A N 1
ATOM 711 C CA . ILE A 1 95 ? 64.776 85.828 164.957 1.00 22.80 95 ILE A CA 1
ATOM 712 C C . ILE A 1 95 ? 63.443 85.434 164.367 1.00 28.95 95 ILE A C 1
ATOM 713 O O . ILE A 1 95 ? 62.968 84.302 164.552 1.00 26.21 95 ILE A O 1
ATOM 718 N N . ILE A 1 96 ? 62.844 86.344 163.631 1.00 25.02 96 ILE A N 1
ATOM 719 C CA . ILE A 1 96 ? 61.648 86.048 162.851 1.00 27.17 96 ILE A CA 1
ATOM 720 C C . ILE A 1 96 ? 62.082 86.145 161.407 1.00 27.74 96 ILE A C 1
ATOM 721 O O . ILE A 1 96 ? 62.682 87.157 161.041 1.00 27.14 96 ILE A O 1
ATOM 726 N N . ASP A 1 97 ? 61.789 85.131 160.576 1.00 25.27 97 ASP A N 1
ATOM 727 C CA . ASP A 1 97 ? 62.132 85.297 159.174 1.00 27.93 97 ASP A CA 1
ATOM 728 C C . ASP A 1 97 ? 60.938 85.025 158.274 1.00 27.39 97 ASP A C 1
ATOM 729 O O . ASP A 1 97 ? 59.878 84.587 158.716 1.00 27.44 97 ASP A O 1
ATOM 734 N N . ASN A 1 98 ? 61.096 85.435 157.006 1.00 24.29 98 ASN A N 1
ATOM 735 C CA . ASN A 1 98 ? 59.973 85.465 156.091 1.00 26.40 98 ASN A CA 1
ATOM 736 C C . ASN A 1 98 ? 60.475 85.320 154.669 1.00 27.33 98 ASN A C 1
ATOM 737 O O . ASN A 1 98 ? 61.538 85.799 154.332 1.00 27.33 98 ASN A O 1
ATOM 742 N N . ASP A 1 99 ? 59.690 84.637 153.829 1.00 25.21 99 ASP A N 1
ATOM 743 C CA . ASP A 1 99 ? 59.955 84.617 152.403 1.00 27.94 99 ASP A CA 1
ATOM 744 C C . ASP A 1 99 ? 58.644 84.311 151.710 1.00 32.13 99 ASP A C 1
ATOM 745 O O . ASP A 1 99 ? 57.759 83.649 152.291 1.00 32.24 99 ASP A O 1
ATOM 750 N N . LEU A 1 100 ? 58.538 84.758 150.450 1.00 29.58 100 LEU A N 1
ATOM 751 C CA . LEU A 1 100 ? 57.383 84.379 149.627 1.00 36.11 100 LEU A CA 1
ATOM 752 C C . LEU A 1 100 ? 57.210 82.869 149.544 1.00 35.69 100 LEU A C 1
ATOM 753 O O . LEU A 1 100 ? 56.072 82.361 149.510 1.00 35.54 100 LEU A O 1
ATOM 758 N N . ASN A 1 101 ? 58.319 82.138 149.414 1.00 33.71 101 ASN A N 1
ATOM 759 C CA . ASN A 1 101 ? 58.259 80.708 149.153 1.00 36.80 101 ASN A CA 1
ATOM 760 C C . ASN A 1 101 ? 58.631 79.918 150.395 1.00 38.14 101 ASN A C 1
ATOM 761 O O . ASN A 1 101 ? 59.330 80.411 151.276 1.00 36.42 101 ASN A O 1
ATOM 766 N N . GLU A 1 102 ? 58.196 78.663 150.424 1.00 36.53 102 GLU A N 1
ATOM 767 C CA . GLU A 1 102 ? 58.438 77.832 151.588 1.00 36.61 102 GLU A CA 1
ATOM 768 C C . GLU A 1 102 ? 59.926 77.529 151.752 1.00 34.66 102 GLU A C 1
ATOM 769 O O . GLU A 1 102 ? 60.665 77.378 150.775 1.00 34.78 102 GLU A O 1
ATOM 775 N N . PHE A 1 103 ? 60.378 77.471 153.003 1.00 34.66 103 PHE A N 1
ATOM 776 C CA . PHE A 1 103 ? 61.762 77.108 153.323 1.00 32.27 103 PHE A CA 1
ATOM 777 C C . PHE A 1 103 ? 61.795 76.643 154.777 1.00 31.63 103 PHE A C 1
ATOM 778 O O . PHE A 1 103 ? 60.785 76.706 155.497 1.00 34.33 103 PHE A O 1
ATOM 786 N N . VAL A 1 104 ? 62.954 76.122 155.201 1.00 31.13 104 VAL A N 1
ATOM 787 C CA . VAL A 1 104 ? 63.131 75.783 156.609 1.00 34.95 104 VAL A CA 1
ATOM 788 C C . VAL A 1 104 ? 64.370 76.482 157.120 1.00 31.65 104 VAL A C 1
ATOM 789 O O . VAL A 1 104 ? 65.364 76.643 156.397 1.00 30.49 104 VAL A O 1
ATOM 793 N N . SER A 1 105 ? 64.300 76.912 158.367 1.00 31.15 105 SER A N 1
ATOM 794 C CA . SER A 1 105 ? 65.370 77.735 158.886 1.00 28.48 105 SER A CA 1
ATOM 795 C C . SER A 1 105 ? 65.512 77.541 160.387 1.00 28.96 105 SER A C 1
ATOM 796 O O . SER A 1 105 ? 64.723 76.848 161.058 1.00 32.27 105 SER A O 1
ATOM 799 N N . ASP A 1 106 ? 66.553 78.154 160.893 1.00 30.36 106 ASP A N 1
ATOM 800 C CA . ASP A 1 106 ? 66.851 78.142 162.307 1.00 31.81 106 ASP A CA 1
ATOM 801 C C . ASP A 1 106 ? 66.297 79.350 163.015 1.00 31.18 106 ASP A C 1
ATOM 802 O O . ASP A 1 106 ? 66.705 79.605 164.152 1.00 31.29 106 ASP A O 1
ATOM 807 N N . ALA A 1 107 ? 65.333 80.043 162.408 1.00 26.27 107 ALA A N 1
ATOM 808 C CA . ALA A 1 107 ? 64.696 81.150 163.109 1.00 26.41 107 ALA A CA 1
ATOM 809 C C . ALA A 1 107 ? 63.794 80.624 164.220 1.00 29.04 107 ALA A C 1
ATOM 810 O O . ALA A 1 107 ? 63.423 79.444 164.257 1.00 30.56 107 ALA A O 1
ATOM 812 N N . ASP A 1 108 ? 63.414 81.519 165.115 1.00 29.54 108 ASP A N 1
ATOM 813 C CA . ASP A 1 108 ? 62.407 81.207 166.126 1.00 32.13 108 ASP A CA 1
ATOM 814 C C . ASP A 1 108 ? 61.006 81.105 165.541 1.00 30.62 108 ASP A C 1
ATOM 815 O O . ASP A 1 108 ? 60.210 80.248 165.971 1.00 31.02 108 ASP A O 1
ATOM 820 N N . ILE A 1 109 ? 60.695 81.955 164.575 1.00 32.26 109 ILE A N 1
ATOM 821 C CA . ILE A 1 109 ? 59.386 82.063 163.926 1.00 34.58 109 ILE A CA 1
ATOM 822 C C . ILE A 1 109 ? 59.633 82.222 162.431 1.00 31.01 109 ILE A C 1
ATOM 823 O O . ILE A 1 109 ? 60.445 83.067 162.028 1.00 30.34 109 ILE A O 1
ATOM 828 N N . THR A 1 110 ? 58.980 81.391 161.605 1.00 29.45 110 THR A N 1
ATOM 829 C CA . THR A 1 110 ? 59.153 81.475 160.163 1.00 27.76 110 THR A CA 1
ATOM 830 C C . THR A 1 110 ? 57.782 81.686 159.549 1.00 31.91 110 THR A C 1
ATOM 831 O O . THR A 1 110 ? 56.880 80.852 159.730 1.00 34.31 110 THR A O 1
ATOM 835 N N . LEU A 1 111 ? 57.644 82.740 158.766 1.00 29.29 111 LEU A N 1
ATOM 836 C CA . LEU A 1 111 ? 56.378 83.084 158.131 1.00 29.40 111 LEU A CA 1
ATOM 837 C C . LEU A 1 111 ? 56.517 83.043 156.626 1.00 25.88 111 LEU A C 1
ATOM 838 O O . LEU A 1 111 ? 57.408 83.693 156.062 1.00 31.75 111 LEU A O 1
ATOM 843 N N . PHE A 1 112 ? 55.588 82.362 155.954 1.00 27.91 112 PHE A N 1
ATOM 844 C CA . PHE A 1 112 ? 55.627 82.305 154.499 1.00 30.88 112 PHE A CA 1
ATOM 845 C C . PHE A 1 112 ? 54.627 83.282 153.880 1.00 33.48 112 PHE A C 1
ATOM 846 O O . PHE A 1 112 ? 53.543 83.542 154.429 1.00 36.15 112 PHE A O 1
ATOM 854 N N . GLY A 1 113 ? 54.968 83.773 152.699 1.00 34.02 113 GLY A N 1
ATOM 855 C CA . GLY A 1 113 ? 54.095 84.695 151.976 1.00 34.61 113 GLY A CA 1
ATOM 856 C C . GLY A 1 113 ? 54.766 86.041 151.770 1.00 34.33 113 GLY A C 1
ATOM 857 O O . GLY A 1 113 ? 55.869 86.301 152.255 1.00 28.70 113 GLY A O 1
ATOM 858 N N . ASP A 1 114 ? 54.045 86.917 151.059 1.00 31.62 114 ASP A N 1
ATOM 859 C CA . ASP A 1 114 ? 54.493 88.289 150.831 1.00 31.31 114 ASP A CA 1
ATOM 860 C C . ASP A 1 114 ? 54.800 88.979 152.143 1.00 29.69 114 ASP A C 1
ATOM 861 O O . ASP A 1 114 ? 54.082 88.799 153.134 1.00 31.43 114 ASP A O 1
ATOM 866 N N . CYS A 1 115 ? 55.861 89.798 152.148 1.00 27.43 115 CYS A N 1
ATOM 867 C CA . CYS A 1 115 ? 56.194 90.451 153.416 1.00 26.65 115 CYS A CA 1
ATOM 868 C C . CYS A 1 115 ? 55.039 91.316 153.914 1.00 26.60 115 CYS A C 1
ATOM 869 O O . CYS A 1 115 ? 54.951 91.568 155.117 1.00 27.38 115 CYS A O 1
ATOM 872 N N . VAL A 1 116 ? 54.158 91.778 153.009 1.00 27.43 116 VAL A N 1
ATOM 873 C CA . VAL A 1 116 ? 53.036 92.599 153.428 1.00 29.30 116 VAL A CA 1
ATOM 874 C C . VAL A 1 116 ? 52.085 91.800 154.320 1.00 31.12 116 VAL A C 1
ATOM 875 O O . VAL A 1 116 ? 51.337 92.382 155.098 1.00 32.87 116 VAL A O 1
ATOM 879 N N . THR A 1 117 ? 52.109 90.469 154.243 1.00 29.98 117 THR A N 1
ATOM 880 C CA . THR A 1 117 ? 51.302 89.688 155.174 1.00 30.14 117 THR A CA 1
ATOM 881 C C . THR A 1 117 ? 51.937 89.587 156.570 1.00 35.72 117 THR A C 1
ATOM 882 O O . THR A 1 117 ? 51.294 89.014 157.470 1.00 35.13 117 THR A O 1
ATOM 886 N N . VAL A 1 118 ? 53.163 90.096 156.785 1.00 28.33 118 VAL A N 1
ATOM 887 C CA . VAL A 1 118 ? 53.816 90.000 158.082 1.00 28.48 118 VAL A CA 1
ATOM 888 C C . VAL A 1 118 ? 53.380 91.157 158.968 1.00 32.12 118 VAL A C 1
ATOM 889 O O . VAL A 1 118 ? 53.747 92.319 158.735 1.00 31.14 118 VAL A O 1
ATOM 893 N N . ARG A 1 119 ? 52.625 90.822 160.027 1.00 28.64 119 ARG A N 1
ATOM 894 C CA . ARG A 1 119 ? 52.161 91.828 160.975 1.00 28.22 119 ARG A CA 1
ATOM 895 C C . ARG A 1 119 ? 53.127 91.925 162.163 1.00 38.82 119 ARG A C 1
ATOM 896 O O . ARG A 1 119 ? 53.192 91.005 162.990 1.00 41.73 119 ARG A O 1
ATOM 904 N N . VAL A 1 120 ? 53.808 93.060 162.285 1.00 36.18 120 VAL A N 1
ATOM 905 C CA . VAL A 1 120 ? 54.748 93.331 163.378 1.00 37.99 120 VAL A CA 1
ATOM 906 C C . VAL A 1 120 ? 53.969 94.066 164.465 1.00 41.36 120 VAL A C 1
ATOM 907 O O . VAL A 1 120 ? 53.733 95.278 164.359 1.00 44.99 120 VAL A O 1
ATOM 911 N N . GLY A 1 121 ? 53.584 93.334 165.520 1.00 37.86 121 GLY A N 1
ATOM 912 C CA . GLY A 1 121 ? 52.744 93.923 166.554 1.00 47.44 121 GLY A CA 1
ATOM 913 C C . GLY A 1 121 ? 53.483 94.900 167.456 1.00 49.41 121 GLY A C 1
ATOM 914 O O . GLY A 1 121 ? 52.908 95.899 167.912 1.00 52.78 121 GLY A O 1
ATOM 915 N N . GLN A 1 122 ? 54.763 94.637 167.710 1.00 37.14 122 GLN A N 1
ATOM 916 C CA . GLN A 1 122 ? 55.597 95.428 168.603 1.00 38.33 122 GLN A CA 1
ATOM 917 C C . GLN A 1 122 ? 56.802 95.926 167.814 1.00 37.49 122 GLN A C 1
ATOM 918 O O . GLN A 1 122 ? 57.200 95.311 166.836 1.00 41.84 122 GLN A O 1
ATOM 924 N N . GLN A 1 123 ? 57.446 96.975 168.297 1.00 27.99 123 GLN A N 1
ATOM 925 C CA . GLN A 1 123 ? 58.604 97.472 167.551 1.00 27.53 123 GLN A CA 1
ATOM 926 C C . GLN A 1 123 ? 59.796 96.518 167.673 1.00 29.56 123 GLN A C 1
ATOM 927 O O . GLN A 1 123 ? 59.999 95.861 168.702 1.00 27.73 123 GLN A O 1
ATOM 933 N N . VAL A 1 124 ? 60.606 96.456 166.615 1.00 24.36 124 VAL A N 1
ATOM 934 C CA . VAL A 1 124 ? 61.766 95.583 166.598 1.00 26.00 124 VAL A CA 1
ATOM 935 C C . VAL A 1 124 ? 63.066 96.385 166.649 1.00 23.19 124 VAL A C 1
ATOM 936 O O . VAL A 1 124 ? 63.083 97.612 166.552 1.00 23.55 124 VAL A O 1
ATOM 940 N N . ASP A 1 125 ? 64.186 95.650 166.805 1.00 23.42 125 ASP A N 1
ATOM 941 C CA . ASP A 1 125 ? 65.481 96.258 167.051 1.00 23.21 125 ASP A CA 1
ATOM 942 C C . ASP A 1 125 ? 66.393 96.265 165.836 1.00 24.56 125 ASP A C 1
ATOM 943 O O . ASP A 1 125 ? 67.329 97.100 165.747 1.00 22.15 125 ASP A O 1
ATOM 948 N N . LEU A 1 126 ? 66.183 95.309 164.932 1.00 21.78 126 LEU A N 1
ATOM 949 C CA . LEU A 1 126 ? 67.086 95.134 163.800 1.00 18.63 126 LEU A CA 1
ATOM 950 C C . LEU A 1 126 ? 66.268 94.520 162.675 1.00 20.82 126 LEU A C 1
ATOM 951 O O . LEU A 1 126 ? 65.598 93.504 162.901 1.00 22.66 126 LEU A O 1
ATOM 956 N N . VAL A 1 127 ? 66.310 95.134 161.492 1.00 19.05 127 VAL A N 1
ATOM 957 C CA . VAL A 1 127 ? 65.667 94.584 160.289 1.00 19.50 127 VAL A CA 1
ATOM 958 C C . VAL A 1 127 ? 66.764 94.281 159.289 1.00 24.10 127 VAL A C 1
ATOM 959 O O . VAL A 1 127 ? 67.537 95.154 158.916 1.00 22.63 127 VAL A O 1
ATOM 963 N N . ILE A 1 128 ? 66.800 93.032 158.803 1.00 20.62 128 ILE A N 1
ATOM 964 C CA . ILE A 1 128 ? 67.652 92.642 157.701 1.00 20.69 128 ILE A CA 1
ATOM 965 C C . ILE A 1 128 ? 66.727 92.284 156.551 1.00 24.25 128 ILE A C 1
ATOM 966 O O . ILE A 1 128 ? 65.858 91.423 156.723 1.00 23.11 128 ILE A O 1
ATOM 971 N N . SER A 1 129 ? 66.917 92.882 155.371 1.00 20.83 129 SER A N 1
ATOM 972 C CA . SER A 1 129 ? 66.177 92.446 154.193 1.00 20.19 129 SER A CA 1
ATOM 973 C C . SER A 1 129 ? 67.142 92.009 153.100 1.00 23.31 129 SER A C 1
ATOM 974 O O . SER A 1 129 ? 68.029 92.775 152.707 1.00 22.71 129 SER A O 1
ATOM 977 N N . ASP A 1 130 ? 66.951 90.781 152.587 1.00 21.49 130 ASP A N 1
ATOM 978 C CA . ASP A 1 130 ? 67.603 90.380 151.366 1.00 20.63 130 ASP A CA 1
ATOM 979 C C . ASP A 1 130 ? 66.599 90.190 150.215 1.00 24.02 130 ASP A C 1
ATOM 980 O O . ASP A 1 130 ? 66.871 89.439 149.275 1.00 25.68 130 ASP A O 1
ATOM 985 N N . MET A 1 131 ? 65.430 90.814 150.300 1.00 22.43 131 MET A N 1
ATOM 986 C CA . MET A 1 131 ? 64.407 90.682 149.273 1.00 23.85 131 MET A CA 1
ATOM 987 C C . MET A 1 131 ? 64.862 91.293 147.959 1.00 25.83 131 MET A C 1
ATOM 988 O O . MET A 1 131 ? 65.550 92.322 147.925 1.00 25.13 131 MET A O 1
ATOM 993 N N . TYR A 1 132 ? 64.490 90.629 146.882 1.00 25.30 132 TYR A N 1
ATOM 994 C CA . TYR A 1 132 ? 64.786 91.042 145.528 1.00 24.43 132 TYR A CA 1
ATOM 995 C C . TYR A 1 132 ? 63.717 90.395 144.665 1.00 26.42 132 TYR A C 1
ATOM 996 O O . TYR A 1 132 ? 63.416 89.198 144.837 1.00 31.59 132 TYR A O 1
ATOM 1005 N N . ASP A 1 133 ? 63.134 91.188 143.775 1.00 26.90 133 ASP A N 1
ATOM 1006 C CA . ASP A 1 133 ? 62.008 90.745 142.925 1.00 33.84 133 ASP A CA 1
ATOM 1007 C C . ASP A 1 133 ? 62.548 90.360 141.565 1.00 36.78 133 ASP A C 1
ATOM 1008 O O . ASP A 1 133 ? 63.218 91.178 140.910 1.00 36.67 133 ASP A O 1
ATOM 1013 N N . PRO A 1 134 ? 62.350 89.122 141.141 1.00 45.62 134 PRO A N 1
ATOM 1014 C CA . PRO A 1 134 ? 62.841 88.689 139.821 1.00 49.46 134 PRO A CA 1
ATOM 1015 C C . PRO A 1 134 ? 62.493 89.618 138.669 1.00 48.33 134 PRO A C 1
ATOM 1016 O O . PRO A 1 134 ? 63.289 89.739 137.726 1.00 46.00 134 PRO A O 1
ATOM 1020 N N . THR A 1 135 ? 61.331 90.279 138.702 1.00 49.81 135 THR A N 1
ATOM 1021 C CA . THR A 1 135 ? 60.950 91.138 137.576 1.00 50.74 135 THR A CA 1
ATOM 1022 C C . THR A 1 135 ? 61.911 92.313 137.400 1.00 44.78 135 THR A C 1
ATOM 1023 O O . THR A 1 135 ? 61.954 92.914 136.325 1.00 45.64 135 THR A O 1
ATOM 1027 N N . THR A 1 136 ? 62.695 92.645 138.434 1.00 40.29 136 THR A N 1
ATOM 1028 C CA . THR A 1 136 ? 63.666 93.711 138.317 1.00 38.10 136 THR A CA 1
ATOM 1029 C C . THR A 1 136 ? 64.717 93.415 137.237 1.00 43.92 136 THR A C 1
ATOM 1030 O O . THR A 1 136 ? 65.379 94.339 136.761 1.00 46.96 136 THR A O 1
ATOM 1034 N N . LYS A 1 137 ? 64.863 92.150 136.825 1.00 45.33 137 LYS A N 1
ATOM 1035 C CA . LYS A 1 137 ? 65.758 91.788 135.737 1.00 50.43 137 LYS A CA 1
ATOM 1036 C C . LYS A 1 137 ? 65.205 92.158 134.360 1.00 58.89 137 LYS A C 1
ATOM 1037 O O . LYS A 1 137 ? 65.963 92.148 133.388 1.00 62.14 137 LYS A O 1
ATOM 1043 N N . ASN A 1 138 ? 63.916 92.483 134.244 1.00 62.60 138 ASN A N 1
ATOM 1044 C CA . ASN A 1 138 ? 63.340 92.913 132.965 1.00 68.11 138 ASN A CA 1
ATOM 1045 C C . ASN A 1 138 ? 63.435 94.434 132.878 1.00 69.11 138 ASN A C 1
ATOM 1046 O O . ASN A 1 138 ? 62.489 95.170 133.159 1.00 74.95 138 ASN A O 1
ATOM 1051 N N . VAL A 1 139 ? 64.607 94.915 132.486 1.00 63.76 139 VAL A N 1
ATOM 1052 C CA . VAL A 1 139 ? 64.831 96.354 132.441 1.00 61.15 139 VAL A CA 1
ATOM 1053 C C . VAL A 1 139 ? 64.296 96.935 131.138 1.00 59.73 139 VAL A C 1
ATOM 1054 O O . VAL A 1 139 ? 64.736 96.539 130.067 1.00 61.67 139 VAL A O 1
ATOM 1058 N N . GLY A 1 141 ? 63.151 100.188 130.048 1.00 63.23 141 GLY A N 1
ATOM 1059 C CA . GLY A 1 141 ? 63.278 101.634 129.950 1.00 64.75 141 GLY A CA 1
ATOM 1060 C C . GLY A 1 141 ? 64.220 102.229 130.988 1.00 64.66 141 GLY A C 1
ATOM 1061 O O . GLY A 1 141 ? 65.154 101.562 131.419 1.00 64.99 141 GLY A O 1
ATOM 1062 N N . SER A 1 142 ? 63.986 103.471 131.406 1.00 58.26 142 SER A N 1
ATOM 1063 C CA . SER A 1 142 ? 64.934 104.092 132.315 1.00 54.98 142 SER A CA 1
ATOM 1064 C C . SER A 1 142 ? 64.783 103.505 133.718 1.00 44.83 142 SER A C 1
ATOM 1065 O O . SER A 1 142 ? 63.767 102.898 134.067 1.00 51.49 142 SER A O 1
ATOM 1068 N N . ASN A 1 143 ? 65.824 103.696 134.518 1.00 36.02 143 ASN A N 1
ATOM 1069 C CA . ASN A 1 143 ? 65.917 103.072 135.837 1.00 34.26 143 ASN A CA 1
ATOM 1070 C C . ASN A 1 143 ? 65.291 104.026 136.846 1.00 37.36 143 ASN A C 1
ATOM 1071 O O . ASN A 1 143 ? 65.928 104.969 137.347 1.00 37.14 143 ASN A O 1
ATOM 1076 N N . GLU A 1 144 ? 64.022 103.778 137.154 1.00 35.95 144 GLU A N 1
ATOM 1077 C CA . GLU A 1 144 ? 63.274 104.635 138.061 1.00 33.65 144 GLU A CA 1
ATOM 1078 C C . GLU A 1 144 ? 63.197 104.001 139.441 1.00 31.36 144 GLU A C 1
ATOM 1079 O O . GLU A 1 144 ? 63.362 102.790 139.605 1.00 32.52 144 GLU A O 1
ATOM 1085 N N . SER A 1 145 ? 62.934 104.833 140.432 1.00 27.56 145 SER A N 1
ATOM 1086 C CA . SER A 1 145 ? 62.695 104.311 141.768 1.00 25.61 145 SER A CA 1
ATOM 1087 C C . SER A 1 145 ? 61.598 103.244 141.749 1.00 27.25 145 SER A C 1
ATOM 1088 O O . SER A 1 145 ? 60.617 103.360 141.002 1.00 30.95 145 SER A O 1
ATOM 1091 N N . LYS A 1 146 ? 61.772 102.212 142.568 1.00 27.35 146 LYS A N 1
ATOM 1092 C CA . LYS A 1 146 ? 60.880 101.049 142.616 1.00 29.77 146 LYS A CA 1
ATOM 1093 C C . LYS A 1 146 ? 60.011 101.127 143.873 1.00 24.42 146 LYS A C 1
ATOM 1094 O O . LYS A 1 146 ? 60.432 101.652 144.920 1.00 28.78 146 LYS A O 1
ATOM 1100 N N . ALA A 1 147 ? 58.783 100.614 143.742 1.00 28.33 147 ALA A N 1
ATOM 1101 C CA . ALA A 1 147 ? 57.901 100.355 144.871 1.00 30.41 147 ALA A CA 1
ATOM 1102 C C . ALA A 1 147 ? 58.128 98.949 145.414 1.00 28.17 147 ALA A C 1
ATOM 1103 O O . ALA A 1 147 ? 58.871 98.794 146.386 1.00 27.09 147 ALA A O 1
ATOM 1105 N N . LEU A 1 148 ? 57.438 97.943 144.856 1.00 30.63 148 LEU A N 1
ATOM 1106 C CA . LEU A 1 148 ? 57.671 96.558 145.279 1.00 32.00 148 LEU A CA 1
ATOM 1107 C C . LEU A 1 148 ? 57.534 96.449 146.797 1.00 29.49 148 LEU A C 1
ATOM 1108 O O . LEU A 1 148 ? 56.642 97.076 147.382 1.00 31.15 148 LEU A O 1
ATOM 1113 N N . PHE A 1 149 ? 58.431 95.691 147.458 1.00 27.13 149 PHE A N 1
ATOM 1114 C CA . PHE A 1 149 ? 58.442 95.507 148.906 1.00 22.91 149 PHE A CA 1
ATOM 1115 C C . PHE A 1 149 ? 59.008 96.730 149.634 1.00 22.13 149 PHE A C 1
ATOM 1116 O O . PHE A 1 149 ? 59.010 96.752 150.877 1.00 23.78 149 PHE A O 1
ATOM 1124 N N . PHE A 1 150 ? 59.492 97.728 148.887 1.00 26.17 150 PHE A N 1
ATOM 1125 C CA . PHE A 1 150 ? 60.070 98.884 149.576 1.00 23.35 150 PHE A CA 1
ATOM 1126 C C . PHE A 1 150 ? 58.998 99.724 150.255 1.00 22.06 150 PHE A C 1
ATOM 1127 O O . PHE A 1 150 ? 59.287 100.321 151.286 1.00 23.81 150 PHE A O 1
ATOM 1135 N N . THR A 1 151 ? 57.777 99.735 149.716 1.00 23.85 151 THR A N 1
ATOM 1136 C CA . THR A 1 151 ? 56.697 100.498 150.362 1.00 24.57 151 THR A CA 1
ATOM 1137 C C . THR A 1 151 ? 56.461 99.971 151.768 1.00 27.23 151 THR A C 1
ATOM 1138 O O . THR A 1 151 ? 56.384 100.725 152.744 1.00 24.56 151 THR A O 1
ATOM 1142 N N . TYR A 1 152 ? 56.385 98.643 151.881 1.00 23.17 152 TYR A N 1
ATOM 1143 C CA . TYR A 1 152 ? 56.290 97.984 153.181 1.00 22.28 152 TYR A CA 1
ATOM 1144 C C . TYR A 1 152 ? 57.449 98.312 154.088 1.00 22.86 152 TYR A C 1
ATOM 1145 O O . TYR A 1 152 ? 57.246 98.589 155.274 1.00 22.17 152 TYR A O 1
ATOM 1154 N N . LEU A 1 153 ? 58.692 98.227 153.581 1.00 22.18 153 LEU A N 1
ATOM 1155 C CA . LEU A 1 153 ? 59.813 98.472 154.490 1.00 21.03 153 LEU A CA 1
ATOM 1156 C C . LEU A 1 153 ? 59.835 99.911 154.977 1.00 23.27 153 LEU A C 1
ATOM 1157 O O . LEU A 1 153 ? 60.262 100.158 156.103 1.00 21.68 153 LEU A O 1
ATOM 1162 N N . CYS A 1 154 ? 59.487 100.862 154.107 1.00 20.39 154 CYS A N 1
ATOM 1163 C CA . CYS A 1 154 ? 59.487 102.268 154.535 1.00 24.63 154 CYS A CA 1
ATOM 1164 C C . CYS A 1 154 ? 58.465 102.468 155.637 1.00 23.70 154 CYS A C 1
ATOM 1165 O O . CYS A 1 154 ? 58.729 103.157 156.634 1.00 22.66 154 CYS A O 1
ATOM 1168 N N . ASN A 1 155 ? 57.305 101.873 155.471 1.00 21.72 155 ASN A N 1
ATOM 1169 C CA . ASN A 1 155 ? 56.285 101.988 156.513 1.00 22.30 155 ASN A CA 1
ATOM 1170 C C . ASN A 1 155 ? 56.762 101.325 157.802 1.00 24.19 155 ASN A C 1
ATOM 1171 O O . ASN A 1 155 ? 56.488 101.815 158.896 1.00 24.30 155 ASN A O 1
ATOM 1176 N N . LEU A 1 156 ? 57.472 100.199 157.688 1.00 22.05 156 LEU A N 1
ATOM 1177 C CA . LEU A 1 156 ? 58.019 99.538 158.877 1.00 22.90 156 LEU A CA 1
ATOM 1178 C C . LEU A 1 156 ? 58.994 100.466 159.609 1.00 22.79 156 LEU A C 1
ATOM 1179 O O . LEU A 1 156 ? 58.974 100.574 160.856 1.00 24.01 156 LEU A O 1
ATOM 1184 N N . ILE A 1 157 ? 59.906 101.092 158.871 1.00 22.81 157 ILE A N 1
ATOM 1185 C CA . ILE A 1 157 ? 60.868 101.986 159.521 1.00 22.25 157 ILE A CA 1
ATOM 1186 C C . ILE A 1 157 ? 60.130 103.094 160.263 1.00 24.31 157 ILE A C 1
ATOM 1187 O O . ILE A 1 157 ? 60.474 103.445 161.399 1.00 23.24 157 ILE A O 1
ATOM 1192 N N . ASN A 1 158 ? 59.063 103.607 159.656 1.00 22.26 158 ASN A N 1
ATOM 1193 C CA . ASN A 1 158 ? 58.364 104.724 160.270 1.00 20.63 158 ASN A CA 1
ATOM 1194 C C . ASN A 1 158 ? 57.524 104.304 161.468 1.00 23.77 158 ASN A C 1
ATOM 1195 O O . ASN A 1 158 ? 57.137 105.183 162.250 1.00 28.82 158 ASN A O 1
ATOM 1200 N N . ASN A 1 159 ? 57.161 103.033 161.611 1.00 23.08 159 ASN A N 1
ATOM 1201 C CA . ASN A 1 159 ? 56.173 102.725 162.637 1.00 21.21 159 ASN A CA 1
ATOM 1202 C C . ASN A 1 159 ? 56.599 101.621 163.595 1.00 25.16 159 ASN A C 1
ATOM 1203 O O . ASN A 1 159 ? 56.144 101.586 164.742 1.00 27.20 159 ASN A O 1
ATOM 1208 N N . ASN A 1 160 ? 57.401 100.662 163.107 1.00 22.57 160 ASN A N 1
ATOM 1209 C CA . ASN A 1 160 ? 57.603 99.402 163.810 1.00 22.68 160 ASN A CA 1
ATOM 1210 C C . ASN A 1 160 ? 59.066 99.166 164.123 1.00 22.09 160 ASN A C 1
ATOM 1211 O O . ASN A 1 160 ? 59.447 98.040 164.420 1.00 25.61 160 ASN A O 1
ATOM 1216 N N . LEU A 1 161 ? 59.873 100.222 164.106 1.00 22.64 161 LEU A N 1
ATOM 1217 C CA . LEU A 1 161 ? 61.283 100.164 164.432 1.00 22.35 161 LEU A CA 1
ATOM 1218 C C . LEU A 1 161 ? 61.554 100.963 165.704 1.00 21.14 161 LEU A C 1
ATOM 1219 O O . LEU A 1 161 ? 61.223 102.154 165.780 1.00 23.08 161 LEU A O 1
ATOM 1224 N N . ALA A 1 162 ? 62.186 100.324 166.692 1.00 22.28 162 ALA A N 1
ATOM 1225 C CA . ALA A 1 162 ? 62.534 101.026 167.930 1.00 22.05 162 ALA A CA 1
ATOM 1226 C C . ALA A 1 162 ? 63.459 102.207 167.665 1.00 20.87 162 ALA A C 1
ATOM 1227 O O . ALA A 1 162 ? 64.334 102.140 166.789 1.00 21.44 162 ALA A O 1
ATOM 1229 N N . LEU A 1 163 ? 63.283 103.279 168.450 1.00 21.35 163 LEU A N 1
ATOM 1230 C CA . LEU A 1 163 ? 64.315 104.287 168.453 1.00 20.75 163 LEU A CA 1
ATOM 1231 C C . LEU A 1 163 ? 65.608 103.639 168.925 1.00 24.02 163 LEU A C 1
ATOM 1232 O O . LEU A 1 163 ? 65.612 102.912 169.925 1.00 24.35 163 LEU A O 1
ATOM 1237 N N . GLY A 1 164 ? 66.678 103.890 168.176 1.00 22.91 164 GLY A N 1
ATOM 1238 C CA . GLY A 1 164 ? 67.953 103.254 168.421 1.00 21.96 164 GLY A CA 1
ATOM 1239 C C . GLY A 1 164 ? 68.148 102.000 167.590 1.00 21.64 164 GLY A C 1
ATOM 1240 O O . GLY A 1 164 ? 69.277 101.485 167.539 1.00 22.69 164 GLY A O 1
ATOM 1241 N N . GLY A 1 165 ? 67.086 101.522 166.943 1.00 22.30 165 GLY A N 1
ATOM 1242 C CA . GLY A 1 165 ? 67.167 100.319 166.120 1.00 22.07 165 GLY A CA 1
ATOM 1243 C C . GLY A 1 165 ? 67.873 100.567 164.806 1.00 22.86 165 GLY A C 1
ATOM 1244 O O . GLY A 1 165 ? 68.166 101.714 164.420 1.00 20.08 165 GLY A O 1
ATOM 1245 N N . SER A 1 166 ? 68.180 99.481 164.089 1.00 20.86 166 SER A N 1
ATOM 1246 C CA . SER A 1 166 ? 68.965 99.641 162.848 1.00 19.56 166 SER A CA 1
ATOM 1247 C C . SER A 1 166 ? 68.394 98.752 161.749 1.00 21.44 166 SER A C 1
ATOM 1248 O O . SER A 1 166 ? 67.607 97.826 162.019 1.00 19.21 166 SER A O 1
ATOM 1251 N N . VAL A 1 167 ? 68.754 99.088 160.489 1.00 17.65 167 VAL A N 1
ATOM 1252 C CA . VAL A 1 167 ? 68.302 98.300 159.343 1.00 17.80 167 VAL A CA 1
ATOM 1253 C C . VAL A 1 167 ? 69.464 98.045 158.399 1.00 19.31 167 VAL A C 1
ATOM 1254 O O . VAL A 1 167 ? 70.400 98.838 158.292 1.00 19.33 167 VAL A O 1
ATOM 1258 N N . ALA A 1 168 ? 69.412 96.865 157.714 1.00 18.91 168 ALA A N 1
ATOM 1259 C CA . ALA A 1 168 ? 70.308 96.576 156.594 1.00 18.78 168 ALA A CA 1
ATOM 1260 C C . ALA A 1 168 ? 69.446 96.024 155.484 1.00 19.55 168 ALA A C 1
ATOM 1261 O O . ALA A 1 168 ? 68.898 94.927 155.637 1.00 20.44 168 ALA A O 1
ATOM 1263 N N . ILE A 1 169 ? 69.315 96.751 154.362 1.00 18.98 169 ILE A N 1
ATOM 1264 C CA . ILE A 1 169 ? 68.314 96.443 153.340 1.00 19.33 169 ILE A CA 1
ATOM 1265 C C . ILE A 1 169 ? 69.022 96.289 152.005 1.00 22.86 169 ILE A C 1
ATOM 1266 O O . ILE A 1 169 ? 69.688 97.213 151.509 1.00 20.91 169 ILE A O 1
ATOM 1271 N N . LYS A 1 170 ? 68.914 95.114 151.418 1.00 21.03 170 LYS A N 1
ATOM 1272 C CA . LYS A 1 170 ? 69.623 94.932 150.162 1.00 19.98 170 LYS A CA 1
ATOM 1273 C C . LYS A 1 170 ? 69.037 95.774 149.039 1.00 21.53 170 LYS A C 1
ATOM 1274 O O . LYS A 1 170 ? 67.822 95.772 148.803 1.00 20.66 170 LYS A O 1
ATOM 1280 N N . ILE A 1 171 ? 69.923 96.428 148.266 1.00 20.45 171 ILE A N 1
ATOM 1281 C CA . ILE A 1 171 ? 69.530 97.115 147.050 1.00 20.33 171 ILE A CA 1
ATOM 1282 C C . ILE A 1 171 ? 70.472 96.678 145.930 1.00 22.11 171 ILE A C 1
ATOM 1283 O O . ILE A 1 171 ? 71.527 96.052 146.169 1.00 21.43 171 ILE A O 1
ATOM 1288 N N . THR A 1 172 ? 70.122 97.062 144.708 1.00 22.62 172 THR A N 1
ATOM 1289 C CA . THR A 1 172 ? 71.021 96.804 143.579 1.00 22.23 172 THR A CA 1
ATOM 1290 C C . THR A 1 172 ? 70.969 98.011 142.659 1.00 22.59 172 THR A C 1
ATOM 1291 O O . THR A 1 172 ? 70.291 99.020 142.951 1.00 24.12 172 THR A O 1
ATOM 1295 N N . GLU A 1 173 ? 71.606 97.908 141.500 1.00 23.47 173 GLU A N 1
ATOM 1296 C CA . GLU A 1 173 ? 71.518 99.014 140.553 1.00 25.72 173 GLU A CA 1
ATOM 1297 C C . GLU A 1 173 ? 70.062 99.338 140.226 1.00 29.53 173 GLU A C 1
ATOM 1298 O O . GLU A 1 173 ? 69.681 100.508 140.180 1.00 26.54 173 GLU A O 1
ATOM 1304 N N . HIS A 1 174 ? 69.261 98.310 139.970 1.00 25.64 174 HIS A N 1
ATOM 1305 C CA . HIS A 1 174 ? 67.876 98.498 139.545 1.00 30.64 174 HIS A CA 1
ATOM 1306 C C . HIS A 1 174 ? 66.867 98.250 140.666 1.00 31.60 174 HIS A C 1
ATOM 1307 O O . HIS A 1 174 ? 65.702 98.650 140.525 1.00 29.90 174 HIS A O 1
ATOM 1314 N N . SER A 1 175 ? 67.277 97.616 141.775 1.00 24.79 175 SER A N 1
ATOM 1315 C CA . SER A 1 175 ? 66.335 97.352 142.866 1.00 23.40 175 SER A CA 1
ATOM 1316 C C . SER A 1 175 ? 66.602 98.354 143.982 1.00 22.58 175 SER A C 1
ATOM 1317 O O . SER A 1 175 ? 67.467 98.153 144.842 1.00 23.00 175 SER A O 1
ATOM 1320 N N . TRP A 1 176 ? 65.846 99.471 143.974 1.00 23.80 176 TRP A N 1
ATOM 1321 C CA . TRP A 1 176 ? 66.162 100.540 144.917 1.00 22.73 176 TRP A CA 1
ATOM 1322 C C . TRP A 1 176 ? 64.955 101.479 145.016 1.00 23.43 176 TRP A C 1
ATOM 1323 O O . TRP A 1 176 ? 64.005 101.388 144.219 1.00 24.61 176 TRP A O 1
ATOM 1334 N N . SER A 1 177 ? 64.995 102.364 146.015 1.00 22.21 177 SER A N 1
ATOM 1335 C CA . SER A 1 177 ? 63.822 103.180 146.352 1.00 22.66 177 SER A CA 1
ATOM 1336 C C . SER A 1 177 ? 64.269 104.589 146.769 1.00 21.53 177 SER A C 1
ATOM 1337 O O . SER A 1 177 ? 65.063 104.713 147.703 1.00 21.93 177 SER A O 1
ATOM 1340 N N . VAL A 1 178 ? 63.688 105.630 146.148 1.00 22.84 178 VAL A N 1
ATOM 1341 C CA . VAL A 1 178 ? 63.960 106.993 146.595 1.00 22.34 178 VAL A CA 1
ATOM 1342 C C . VAL A 1 178 ? 63.611 107.164 148.053 1.00 19.75 178 VAL A C 1
ATOM 1343 O O . VAL A 1 178 ? 64.405 107.713 148.835 1.00 21.45 178 VAL A O 1
ATOM 1347 N N . GLU A 1 179 ? 62.414 106.696 148.433 1.00 22.03 179 GLU A N 1
ATOM 1348 C CA . GLU A 1 179 ? 61.960 106.921 149.806 1.00 24.13 179 GLU A CA 1
ATOM 1349 C C . GLU A 1 179 ? 62.829 106.236 150.833 1.00 27.21 179 GLU A C 1
ATOM 1350 O O . GLU A 1 179 ? 63.023 106.765 151.939 1.00 22.73 179 GLU A O 1
ATOM 1356 N N . LEU A 1 180 ? 63.355 105.038 150.523 1.00 22.86 180 LEU A N 1
ATOM 1357 C CA . LEU A 1 180 ? 64.203 104.383 151.497 1.00 22.39 180 LEU A CA 1
ATOM 1358 C C . LEU A 1 180 ? 65.498 105.177 151.700 1.00 20.07 180 LEU A C 1
ATOM 1359 O O . LEU A 1 180 ? 65.992 105.316 152.826 1.00 19.81 180 LEU A O 1
ATOM 1364 N N . TYR A 1 181 ? 66.077 105.714 150.616 1.00 20.34 181 TYR A N 1
ATOM 1365 C CA . TYR A 1 181 ? 67.260 106.538 150.817 1.00 20.26 181 TYR A CA 1
ATOM 1366 C C . TYR A 1 181 ? 66.931 107.749 151.681 1.00 21.18 181 TYR A C 1
ATOM 1367 O O . TYR A 1 181 ? 67.706 108.101 152.562 1.00 21.06 181 TYR A O 1
ATOM 1376 N N . GLU A 1 182 ? 65.782 108.382 151.423 1.00 21.63 182 GLU A N 1
ATOM 1377 C CA . GLU A 1 182 ? 65.391 109.531 152.259 1.00 19.11 182 GLU A CA 1
ATOM 1378 C C . GLU A 1 182 ? 65.282 109.154 153.728 1.00 22.06 182 GLU A C 1
ATOM 1379 O O . GLU A 1 182 ? 65.697 109.926 154.609 1.00 23.49 182 GLU A O 1
ATOM 1385 N N . LEU A 1 183 ? 64.749 107.955 154.018 1.00 20.39 183 LEU A N 1
ATOM 1386 C CA . LEU A 1 183 ? 64.602 107.542 155.415 1.00 23.11 183 LEU A CA 1
ATOM 1387 C C . LEU A 1 183 ? 65.924 107.303 156.115 1.00 23.75 183 LEU A C 1
ATOM 1388 O O . LEU A 1 183 ? 65.976 107.370 157.359 1.00 20.04 183 LEU A O 1
ATOM 1393 N N . MET A 1 184 ? 67.029 107.077 155.376 1.00 19.69 184 MET A N 1
ATOM 1394 C CA . MET A 1 184 ? 68.320 106.949 156.026 1.00 21.43 184 MET A CA 1
ATOM 1395 C C . MET A 1 184 ? 68.693 108.234 156.754 1.00 20.38 184 MET A C 1
ATOM 1396 O O . MET A 1 184 ? 69.508 108.187 157.696 1.00 21.63 184 MET A O 1
ATOM 1401 N N . GLY A 1 185 ? 68.125 109.364 156.315 1.00 22.21 185 GLY A N 1
ATOM 1402 C CA . GLY A 1 185 ? 68.347 110.617 157.026 1.00 21.88 185 GLY A CA 1
ATOM 1403 C C . GLY A 1 185 ? 67.691 110.692 158.398 1.00 25.49 185 GLY A C 1
ATOM 1404 O O . GLY A 1 185 ? 67.919 111.652 159.134 1.00 24.54 185 GLY A O 1
ATOM 1405 N N . LYS A 1 186 ? 66.889 109.703 158.771 1.00 19.94 186 LYS A N 1
ATOM 1406 C CA . LYS A 1 186 ? 66.290 109.686 160.108 1.00 19.77 186 LYS A CA 1
ATOM 1407 C C . LYS A 1 186 ? 67.076 108.799 161.080 1.00 19.83 186 LYS A C 1
ATOM 1408 O O . LYS A 1 186 ? 66.594 108.550 162.201 1.00 21.37 186 LYS A O 1
ATOM 1414 N N . PHE A 1 187 ? 68.217 108.282 160.664 1.00 19.09 187 PHE A N 1
ATOM 1415 C CA . PHE A 1 187 ? 69.102 107.555 161.549 1.00 19.66 187 PHE A CA 1
ATOM 1416 C C . PHE A 1 187 ? 70.275 108.409 161.966 1.00 21.30 187 PHE A C 1
ATOM 1417 O O . PHE A 1 187 ? 70.606 109.431 161.324 1.00 22.19 187 PHE A O 1
ATOM 1425 N N . ALA A 1 188 ? 70.955 107.986 163.024 1.00 20.43 188 ALA A N 1
ATOM 1426 C CA . ALA A 1 188 ? 72.152 108.713 163.443 1.00 22.41 188 ALA A CA 1
ATOM 1427 C C . ALA A 1 188 ? 73.255 108.664 162.379 1.00 23.69 188 ALA A C 1
ATOM 1428 O O . ALA A 1 188 ? 74.083 109.575 162.284 1.00 23.76 188 ALA A O 1
ATOM 1430 N N . TRP A 1 189 ? 73.341 107.563 161.608 1.00 19.73 189 TRP A N 1
ATOM 1431 C CA . TRP A 1 189 ? 74.367 107.444 160.579 1.00 18.79 189 TRP A CA 1
ATOM 1432 C C . TRP A 1 189 ? 73.872 106.407 159.577 1.00 20.34 189 TRP A C 1
ATOM 1433 O O . TRP A 1 189 ? 72.961 105.617 159.894 1.00 22.04 189 TRP A O 1
ATOM 1444 N N . TRP A 1 190 ? 74.399 106.482 158.338 1.00 19.91 190 TRP A N 1
ATOM 1445 C CA . TRP A 1 190 ? 73.933 105.529 157.318 1.00 18.92 190 TRP A CA 1
ATOM 1446 C C . TRP A 1 190 ? 75.054 105.353 156.302 1.00 20.11 190 TRP A C 1
ATOM 1447 O O . TRP A 1 190 ? 75.967 106.179 156.209 1.00 20.09 190 TRP A O 1
ATOM 1458 N N . THR A 1 191 ? 75.004 104.256 155.561 1.00 19.41 191 THR A N 1
ATOM 1459 C CA . THR A 1 191 ? 75.935 104.086 154.436 1.00 18.36 191 THR A CA 1
ATOM 1460 C C . THR A 1 191 ? 75.360 103.039 153.495 1.00 20.74 191 THR A C 1
ATOM 1461 O O . THR A 1 191 ? 74.264 102.530 153.733 1.00 20.29 191 THR A O 1
ATOM 1465 N N . VAL A 1 192 ? 76.108 102.714 152.412 1.00 19.15 192 VAL A N 1
ATOM 1466 C CA . VAL A 1 192 ? 75.830 101.495 151.635 1.00 20.38 192 VAL A CA 1
ATOM 1467 C C . VAL A 1 192 ? 77.059 100.607 151.778 1.00 22.84 192 VAL A C 1
ATOM 1468 O O . VAL A 1 192 ? 78.200 101.069 151.578 1.00 21.25 192 VAL A O 1
ATOM 1472 N N . PHE A 1 193 ? 76.851 99.348 152.153 1.00 20.06 193 PHE A N 1
ATOM 1473 C CA . PHE A 1 193 ? 77.960 98.434 152.366 1.00 20.95 193 PHE A CA 1
ATOM 1474 C C . PHE A 1 193 ? 77.909 97.317 151.328 1.00 21.67 193 PHE A C 1
ATOM 1475 O O . PHE A 1 193 ? 76.867 96.706 151.150 1.00 21.50 193 PHE A O 1
ATOM 1483 N N . CYS A 1 194 ? 79.032 97.088 150.653 1.00 19.74 194 CYS A N 1
ATOM 1484 C CA . CYS A 1 194 ? 79.182 96.054 149.614 1.00 19.31 194 CYS A CA 1
ATOM 1485 C C . CYS A 1 194 ? 80.143 94.998 150.116 1.00 22.15 194 CYS A C 1
ATOM 1486 O O . CYS A 1 194 ? 81.305 95.294 150.395 1.00 23.00 194 CYS A O 1
ATOM 1489 N N . THR A 1 195 ? 79.664 93.757 150.215 1.00 22.22 195 THR A N 1
ATOM 1490 C CA . THR A 1 195 ? 80.547 92.682 150.659 1.00 23.66 195 THR A CA 1
ATOM 1491 C C . THR A 1 195 ? 81.635 92.396 149.649 1.00 23.79 195 THR A C 1
ATOM 1492 O O . THR A 1 195 ? 81.434 92.498 148.432 1.00 26.67 195 THR A O 1
ATOM 1496 N N . ASN A 1 196 ? 82.813 91.968 150.162 1.00 23.04 196 ASN A N 1
ATOM 1497 C CA . ASN A 1 196 ? 83.862 91.522 149.248 1.00 24.13 196 ASN A CA 1
ATOM 1498 C C . ASN A 1 196 ? 83.505 90.206 148.570 1.00 25.62 196 ASN A C 1
ATOM 1499 O O . ASN A 1 196 ? 83.969 89.965 147.449 1.00 28.38 196 ASN A O 1
ATOM 1504 N N . ALA A 1 197 ? 82.671 89.364 149.220 1.00 25.95 197 ALA A N 1
ATOM 1505 C CA . ALA A 1 197 ? 82.333 88.070 148.637 1.00 26.55 197 ALA A CA 1
ATOM 1506 C C . ALA A 1 197 ? 81.495 88.248 147.387 1.00 28.74 197 ALA A C 1
ATOM 1507 O O . ALA A 1 197 ? 81.449 87.328 146.546 1.00 29.95 197 ALA A O 1
ATOM 1509 N N . ASN A 1 198 ? 80.804 89.391 147.267 1.00 26.22 198 ASN A N 1
ATOM 1510 C CA . ASN A 1 198 ? 79.960 89.616 146.115 1.00 27.24 198 ASN A CA 1
ATOM 1511 C C . ASN A 1 198 ? 80.267 90.973 145.494 1.00 28.08 198 ASN A C 1
ATOM 1512 O O . ASN A 1 198 ? 79.378 91.675 145.003 1.00 28.00 198 ASN A O 1
ATOM 1517 N N . ALA A 1 199 ? 81.554 91.349 145.514 1.00 27.57 199 ALA A N 1
ATOM 1518 C CA . ALA A 1 199 ? 82.010 92.654 145.016 1.00 28.85 199 ALA A CA 1
ATOM 1519 C C . ALA A 1 199 ? 81.764 92.855 143.529 1.00 27.70 199 ALA A C 1
ATOM 1520 O O . ALA A 1 199 ? 81.759 94.011 143.065 1.00 29.98 199 ALA A O 1
ATOM 1522 N N . SER A 1 200 ? 81.541 91.766 142.774 1.00 25.82 200 SER A N 1
ATOM 1523 C CA . SER A 1 200 ? 81.341 91.911 141.349 1.00 27.72 200 SER A CA 1
ATOM 1524 C C . SER A 1 200 ? 79.887 92.208 140.991 1.00 29.02 200 SER A C 1
ATOM 1525 O O . SER A 1 200 ? 79.548 92.239 139.807 1.00 31.32 200 SER A O 1
ATOM 1528 N N . SER A 1 201 ? 79.026 92.415 141.983 1.00 27.55 201 SER A N 1
ATOM 1529 C CA . SER A 1 201 ? 77.607 92.692 141.784 1.00 24.50 201 SER A CA 1
ATOM 1530 C C . SER A 1 201 ? 77.319 94.138 142.200 1.00 21.18 201 SER A C 1
ATOM 1531 O O . SER A 1 201 ? 77.984 94.652 143.075 1.00 23.51 201 SER A O 1
ATOM 1534 N N . SER A 1 202 ? 76.312 94.773 141.562 1.00 25.22 202 SER A N 1
ATOM 1535 C CA . SER A 1 202 ? 75.872 96.092 142.037 1.00 24.58 202 SER A CA 1
ATOM 1536 C C . SER A 1 202 ? 75.098 96.007 143.332 1.00 22.61 202 SER A C 1
ATOM 1537 O O . SER A 1 202 ? 74.692 97.053 143.851 1.00 22.73 202 SER A O 1
ATOM 1540 N N . GLU A 1 203 ? 74.875 94.824 143.888 1.00 23.10 203 GLU A N 1
ATOM 1541 C CA . GLU A 1 203 ? 74.289 94.712 145.227 1.00 21.67 203 GLU A CA 1
ATOM 1542 C C . GLU A 1 203 ? 75.001 95.577 146.254 1.00 23.77 203 GLU A C 1
ATOM 1543 O O . GLU A 1 203 ? 76.227 95.669 146.259 1.00 22.88 203 GLU A O 1
ATOM 1549 N N . GLY A 1 204 ? 74.218 96.213 147.141 1.00 21.09 204 GLY A N 1
ATOM 1550 C CA . GLY A 1 204 ? 74.770 96.804 148.344 1.00 22.18 204 GLY A CA 1
ATOM 1551 C C . GLY A 1 204 ? 73.717 96.630 149.426 1.00 20.18 204 GLY A C 1
ATOM 1552 O O . GLY A 1 204 ? 72.544 96.364 149.122 1.00 23.72 204 GLY A O 1
ATOM 1553 N N . PHE A 1 205 ? 74.151 96.777 150.668 1.00 19.08 205 PHE A N 1
ATOM 1554 C CA . PHE A 1 205 ? 73.233 96.819 151.804 1.00 19.78 205 PHE A CA 1
ATOM 1555 C C . PHE A 1 205 ? 73.124 98.252 152.306 1.00 19.56 205 PHE A C 1
ATOM 1556 O O . PHE A 1 205 ? 74.118 98.841 152.769 1.00 19.49 205 PHE A O 1
ATOM 1564 N N . LEU A 1 206 ? 71.935 98.817 152.132 1.00 20.36 206 LEU A N 1
ATOM 1565 C CA . LEU A 1 206 ? 71.692 100.157 152.654 1.00 18.55 206 LEU A CA 1
ATOM 1566 C C . LEU A 1 206 ? 71.517 100.060 154.160 1.00 20.56 206 LEU A C 1
ATOM 1567 O O . LEU A 1 206 ? 70.604 99.343 154.627 1.00 20.85 206 LEU A O 1
ATOM 1572 N N . LEU A 1 207 ? 72.393 100.753 154.925 1.00 18.23 207 LEU A N 1
ATOM 1573 C CA . LEU A 1 207 ? 72.496 100.573 156.380 1.00 16.82 207 LEU A CA 1
ATOM 1574 C C . LEU A 1 207 ? 71.970 101.851 157.026 1.00 22.28 207 LEU A C 1
ATOM 1575 O O . LEU A 1 207 ? 72.501 102.924 156.752 1.00 21.49 207 LEU A O 1
ATOM 1580 N N . GLY A 1 208 ? 70.997 101.706 157.907 1.00 19.05 208 GLY A N 1
ATOM 1581 C CA . GLY A 1 208 ? 70.546 102.852 158.741 1.00 21.76 208 GLY A CA 1
ATOM 1582 C C . GLY A 1 208 ? 70.898 102.444 160.170 1.00 20.34 208 GLY A C 1
ATOM 1583 O O . GLY A 1 208 ? 70.388 101.424 160.670 1.00 19.17 208 GLY A O 1
ATOM 1584 N N . ILE A 1 209 ? 71.790 103.179 160.830 1.00 18.64 209 ILE A N 1
ATOM 1585 C CA . ILE A 1 209 ? 72.302 102.768 162.147 1.00 18.46 209 ILE A CA 1
ATOM 1586 C C . ILE A 1 209 ? 71.733 103.738 163.191 1.00 20.02 209 ILE A C 1
ATOM 1587 O O . ILE A 1 209 ? 72.059 104.938 163.151 1.00 19.84 209 ILE A O 1
ATOM 1592 N N . ASN A 1 210 ? 70.953 103.211 164.135 1.00 21.07 210 ASN A N 1
ATOM 1593 C CA . ASN A 1 210 ? 70.331 103.917 165.264 1.00 21.71 210 ASN A CA 1
ATOM 1594 C C . ASN A 1 210 ? 69.236 104.902 164.824 1.00 20.27 210 ASN A C 1
ATOM 1595 O O . ASN A 1 210 ? 69.485 106.113 164.551 1.00 22.20 210 ASN A O 1
ATOM 1600 N N . TYR A 1 211 ? 68.004 104.407 164.805 1.00 20.44 211 TYR A N 1
ATOM 1601 C CA . TYR A 1 211 ? 66.859 105.199 164.290 1.00 18.02 211 TYR A CA 1
ATOM 1602 C C . TYR A 1 211 ? 66.527 106.318 165.288 1.00 20.66 211 TYR A C 1
ATOM 1603 O O . TYR A 1 211 ? 66.414 106.074 166.492 1.00 21.14 211 TYR A O 1
ATOM 1612 N N . LEU A 1 212 ? 66.399 107.563 164.788 1.00 20.29 212 LEU A N 1
ATOM 1613 C CA . LEU A 1 212 ? 66.045 108.687 165.672 1.00 22.13 212 LEU A CA 1
ATOM 1614 C C . LEU A 1 212 ? 64.637 109.212 165.481 1.00 26.12 212 LEU A C 1
ATOM 1615 O O . LEU A 1 212 ? 64.166 110.023 166.298 1.00 26.48 212 LEU A O 1
ATOM 1620 N N . GLY A 1 213 ? 63.957 108.807 164.430 1.00 25.10 213 GLY A N 1
ATOM 1621 C CA . GLY A 1 213 ? 62.572 109.194 164.290 1.00 28.88 213 GLY A CA 1
ATOM 1622 C C . GLY A 1 213 ? 62.387 110.628 163.868 1.00 33.38 213 GLY A C 1
ATOM 1623 O O . GLY A 1 213 ? 61.246 111.090 163.806 1.00 40.96 213 GLY A O 1
ATOM 1624 N N . THR A 1 214 ? 63.461 111.307 163.534 1.00 28.37 214 THR A N 1
ATOM 1625 C CA . THR A 1 214 ? 63.425 112.706 163.122 1.00 32.31 214 THR A CA 1
ATOM 1626 C C . THR A 1 214 ? 64.455 112.888 162.023 1.00 34.27 214 THR A C 1
ATOM 1627 O O . THR A 1 214 ? 65.409 112.138 161.941 1.00 27.64 214 THR A O 1
ATOM 1631 N N . ILE A 1 215 ? 64.337 113.936 161.209 1.00 31.45 215 ILE A N 1
ATOM 1632 C CA . ILE A 1 215 ? 65.250 114.101 160.074 1.00 31.61 215 ILE A CA 1
ATOM 1633 C C . ILE A 1 215 ? 66.547 114.743 160.538 1.00 36.05 215 ILE A C 1
ATOM 1634 O O . ILE A 1 215 ? 66.577 115.938 160.857 1.00 41.32 215 ILE A O 1
ATOM 1639 N N . LYS A 1 216 ? 67.626 113.982 160.537 1.00 26.17 216 LYS A N 1
ATOM 1640 C CA . LYS A 1 216 ? 68.966 114.472 160.801 1.00 33.98 216 LYS A CA 1
ATOM 1641 C C . LYS A 1 216 ? 69.690 114.940 159.540 1.00 39.95 216 LYS A C 1
ATOM 1642 O O . LYS A 1 216 ? 70.456 115.901 159.598 1.00 39.62 216 LYS A O 1
ATOM 1648 N N . GLU A 1 217 ? 69.455 114.298 158.396 1.00 33.56 217 GLU A N 1
ATOM 1649 C CA . GLU A 1 217 ? 70.076 114.663 157.123 1.00 29.85 217 GLU A CA 1
ATOM 1650 C C . GLU A 1 217 ? 68.985 114.684 156.059 1.00 29.44 217 GLU A C 1
ATOM 1651 O O . GLU A 1 217 ? 68.184 113.750 155.964 1.00 27.79 217 GLU A O 1
ATOM 1657 N N . ASN A 1 218 ? 68.859 115.785 155.310 1.00 28.51 218 ASN A N 1
ATOM 1658 C CA . ASN A 1 218 ? 67.888 115.815 154.225 1.00 27.58 218 ASN A CA 1
ATOM 1659 C C . ASN A 1 218 ? 68.559 115.194 153.001 1.00 31.43 218 ASN A C 1
ATOM 1660 O O . ASN A 1 218 ? 69.503 115.744 152.453 1.00 33.08 218 ASN A O 1
ATOM 1665 N N . ILE A 1 219 ? 68.128 114.009 152.598 1.00 25.65 219 ILE A N 1
ATOM 1666 C CA . ILE A 1 219 ? 68.758 113.269 151.513 1.00 24.32 219 ILE A CA 1
ATOM 1667 C C . ILE A 1 219 ? 67.832 113.329 150.316 1.00 27.21 219 ILE A C 1
ATOM 1668 O O . ILE A 1 219 ? 66.627 113.093 150.441 1.00 27.94 219 ILE A O 1
ATOM 1673 N N . ASP A 1 220 ? 68.396 113.664 149.139 1.00 25.42 220 ASP A N 1
ATOM 1674 C CA . ASP A 1 220 ? 67.706 113.556 147.888 1.00 25.15 220 ASP A CA 1
ATOM 1675 C C . ASP A 1 220 ? 67.927 112.132 147.388 1.00 29.02 220 ASP A C 1
ATOM 1676 O O . ASP A 1 220 ? 69.042 111.786 146.954 1.00 26.71 220 ASP A O 1
ATOM 1681 N N . GLY A 1 221 ? 66.884 111.305 147.477 1.00 27.06 221 GLY A N 1
ATOM 1682 C CA . GLY A 1 221 ? 67.118 109.863 147.328 1.00 25.22 221 GLY A CA 1
ATOM 1683 C C . GLY A 1 221 ? 67.509 109.472 145.913 1.00 25.60 221 GLY A C 1
ATOM 1684 O O . GLY A 1 221 ? 68.373 108.610 145.739 1.00 24.83 221 GLY A O 1
ATOM 1685 N N . GLY A 1 222 ? 66.874 110.066 144.885 1.00 24.75 222 GLY A N 1
ATOM 1686 C CA . GLY A 1 222 ? 67.274 109.787 143.494 1.00 25.86 222 GLY A CA 1
ATOM 1687 C C . GLY A 1 222 ? 68.699 110.210 143.210 1.00 28.60 222 GLY A C 1
ATOM 1688 O O . GLY A 1 222 ? 69.489 109.443 142.634 1.00 26.86 222 GLY A O 1
ATOM 1689 N N . ALA A 1 223 ? 69.082 111.377 143.725 1.00 25.63 223 ALA A N 1
ATOM 1690 C CA . ALA A 1 223 ? 70.479 111.812 143.569 1.00 28.70 223 ALA A CA 1
ATOM 1691 C C . ALA A 1 223 ? 71.444 110.890 144.323 1.00 26.24 223 ALA A C 1
ATOM 1692 O O . ALA A 1 223 ? 72.579 110.673 143.883 1.00 27.11 223 ALA A O 1
ATOM 1694 N N . MET A 1 224 ? 71.041 110.393 145.482 1.00 23.49 224 MET A N 1
ATOM 1695 C CA . MET A 1 224 ? 71.950 109.569 146.276 1.00 21.23 224 MET A CA 1
ATOM 1696 C C . MET A 1 224 ? 72.154 108.207 145.631 1.00 23.81 224 MET A C 1
ATOM 1697 O O . MET A 1 224 ? 73.262 107.654 145.702 1.00 21.91 224 MET A O 1
ATOM 1702 N N . HIS A 1 225 ? 71.116 107.649 145.000 1.00 20.81 225 HIS A N 1
ATOM 1703 C CA . HIS A 1 225 ? 71.394 106.410 144.245 1.00 22.54 225 HIS A CA 1
ATOM 1704 C C . HIS A 1 225 ? 72.357 106.690 143.104 1.00 23.88 225 HIS A C 1
ATOM 1705 O O . HIS A 1 225 ? 73.189 105.843 142.771 1.00 24.37 225 HIS A O 1
ATOM 1712 N N . ALA A 1 226 ? 72.211 107.844 142.430 1.00 22.42 226 ALA A N 1
ATOM 1713 C CA . ALA A 1 226 ? 73.170 108.173 141.376 1.00 25.05 226 ALA A CA 1
ATOM 1714 C C . ALA A 1 226 ? 74.599 108.206 141.936 1.00 23.25 226 ALA A C 1
ATOM 1715 O O . ALA A 1 226 ? 75.535 107.786 141.251 1.00 25.19 226 ALA A O 1
ATOM 1717 N N . ASN A 1 227 ? 74.757 108.745 143.149 1.00 21.79 227 ASN A N 1
ATOM 1718 C CA . ASN A 1 227 ? 76.059 108.809 143.825 1.00 21.72 227 ASN A CA 1
ATOM 1719 C C . ASN A 1 227 ? 76.562 107.415 144.148 1.00 19.60 227 ASN A C 1
ATOM 1720 O O . ASN A 1 227 ? 77.782 107.147 144.069 1.00 23.01 227 ASN A O 1
ATOM 1725 N N . TYR A 1 228 ? 75.642 106.520 144.537 1.00 21.47 228 TYR A N 1
ATOM 1726 C CA . TYR A 1 228 ? 76.038 105.137 144.831 1.00 22.36 228 TYR A CA 1
ATOM 1727 C C . TYR A 1 228 ? 76.579 104.469 143.575 1.00 21.38 228 TYR A C 1
ATOM 1728 O O . TYR A 1 228 ? 77.660 103.848 143.601 1.00 22.47 228 TYR A O 1
ATOM 1737 N N . ILE A 1 229 ? 75.868 104.623 142.431 1.00 20.45 229 ILE A N 1
ATOM 1738 C CA . ILE A 1 229 ? 76.349 104.048 141.194 1.00 21.83 229 ILE A CA 1
ATOM 1739 C C . ILE A 1 229 ? 77.675 104.690 140.781 1.00 23.90 229 ILE A C 1
ATOM 1740 O O . ILE A 1 229 ? 78.563 104.015 140.250 1.00 24.34 229 ILE A O 1
ATOM 1745 N N . PHE A 1 230 ? 77.813 106.024 140.972 1.00 23.61 230 PHE A N 1
ATOM 1746 C CA . PHE A 1 230 ? 79.075 106.683 140.632 1.00 25.95 230 PHE A CA 1
ATOM 1747 C C . PHE A 1 230 ? 80.205 106.102 141.467 1.00 25.18 230 PHE A C 1
ATOM 1748 O O . PHE A 1 230 ? 81.303 105.848 140.972 1.00 24.23 230 PHE A O 1
ATOM 1756 N N . TRP A 1 231 ? 79.936 105.866 142.743 1.00 22.03 231 TRP A N 1
ATOM 1757 C CA . TRP A 1 231 ? 80.945 105.253 143.599 1.00 21.98 231 TRP A CA 1
ATOM 1758 C C . TRP A 1 231 ? 81.322 103.876 143.083 1.00 23.45 231 TRP A C 1
ATOM 1759 O O . TRP A 1 231 ? 82.505 103.547 142.985 1.00 22.13 231 TRP A O 1
ATOM 1770 N N . ARG A 1 232 ? 80.332 103.022 142.782 1.00 22.88 232 ARG A N 1
ATOM 1771 C CA . ARG A 1 232 ? 80.690 101.689 142.345 1.00 22.53 232 ARG A CA 1
ATOM 1772 C C . ARG A 1 232 ? 81.479 101.752 141.034 1.00 24.20 232 ARG A C 1
ATOM 1773 O O . ARG A 1 232 ? 82.399 100.940 140.802 1.00 25.25 232 ARG A O 1
ATOM 1781 N N . ASN A 1 233 ? 81.108 102.683 140.153 1.00 24.21 233 ASN A N 1
ATOM 1782 C CA . ASN A 1 233 ? 81.775 102.793 138.858 1.00 23.26 233 ASN A CA 1
ATOM 1783 C C . ASN A 1 233 ? 83.202 103.334 138.991 1.00 28.22 233 ASN A C 1
ATOM 1784 O O . ASN A 1 233 ? 83.983 103.223 138.048 1.00 29.37 233 ASN A O 1
ATOM 1789 N N . SER A 1 234 ? 83.516 103.971 140.099 1.00 25.73 234 SER A N 1
ATOM 1790 C CA . SER A 1 234 ? 84.802 104.576 140.357 1.00 25.48 234 SER A CA 1
ATOM 1791 C C . SER A 1 234 ? 85.716 103.748 141.257 1.00 26.80 234 SER A C 1
ATOM 1792 O O . SER A 1 234 ? 86.871 104.140 141.458 1.00 28.98 234 SER A O 1
ATOM 1795 N N . THR A 1 235 ? 85.257 102.641 141.802 1.00 26.62 235 THR A N 1
ATOM 1796 C CA . THR A 1 235 ? 85.987 101.992 142.903 1.00 24.67 235 THR A CA 1
ATOM 1797 C C . THR A 1 235 ? 86.301 100.546 142.612 1.00 28.29 235 THR A C 1
ATOM 1798 O O . THR A 1 235 ? 85.412 99.689 142.743 1.00 29.78 235 THR A O 1
ATOM 1802 N N . PRO A 1 236 ? 87.559 100.225 142.273 1.00 32.70 236 PRO A N 1
ATOM 1803 C CA . PRO A 1 236 ? 87.965 98.816 142.115 1.00 35.21 236 PRO A CA 1
ATOM 1804 C C . PRO A 1 236 ? 87.645 98.052 143.379 1.00 32.38 236 PRO A C 1
ATOM 1805 O O . PRO A 1 236 ? 87.940 98.509 144.479 1.00 33.08 236 PRO A O 1
ATOM 1809 N N . MET A 1 237 ? 86.961 96.923 143.234 1.00 31.82 237 MET A N 1
ATOM 1810 C CA . MET A 1 237 ? 86.729 96.018 144.364 1.00 34.19 237 MET A CA 1
ATOM 1811 C C . MET A 1 237 ? 87.081 94.585 143.956 1.00 35.29 237 MET A C 1
ATOM 1812 O O . MET A 1 237 ? 86.472 94.045 143.028 1.00 41.24 237 MET A O 1
ATOM 1817 N N . ASN A 1 238 ? 88.016 93.955 144.675 1.00 32.97 238 ASN A N 1
ATOM 1818 C CA . ASN A 1 238 ? 88.393 92.548 144.431 1.00 34.17 238 ASN A CA 1
ATOM 1819 C C . ASN A 1 238 ? 87.501 91.583 145.202 1.00 34.81 238 ASN A C 1
ATOM 1820 O O . ASN A 1 238 ? 87.254 91.772 146.399 1.00 34.44 238 ASN A O 1
ATOM 1825 N N . LEU A 1 239 ? 87.054 90.523 144.529 1.00 32.03 239 LEU A N 1
ATOM 1826 C CA . LEU A 1 239 ? 86.327 89.477 145.214 1.00 32.99 239 LEU A CA 1
ATOM 1827 C C . LEU A 1 239 ? 87.234 88.894 146.283 1.00 36.70 239 LEU A C 1
ATOM 1828 O O . LEU A 1 239 ? 88.407 88.608 146.013 1.00 42.15 239 LEU A O 1
ATOM 1833 N N . SER A 1 240 ? 86.717 88.727 147.496 1.00 32.38 240 SER A N 1
ATOM 1834 C CA . SER A 1 240 ? 87.587 88.209 148.545 1.00 38.96 240 SER A CA 1
ATOM 1835 C C . SER A 1 240 ? 86.757 87.659 149.682 1.00 37.59 240 SER A C 1
ATOM 1836 O O . SER A 1 240 ? 85.722 88.227 150.028 1.00 33.45 240 SER A O 1
ATOM 1839 N N . THR A 1 241 ? 87.306 86.649 150.363 1.00 33.68 241 THR A N 1
ATOM 1840 C CA . THR A 1 241 ? 86.713 86.219 151.625 1.00 30.73 241 THR A CA 1
ATOM 1841 C C . THR A 1 241 ? 87.773 86.150 152.718 1.00 33.11 241 THR A C 1
ATOM 1842 O O . THR A 1 241 ? 87.545 85.495 153.737 1.00 30.35 241 THR A O 1
ATOM 1846 N N . TYR A 1 242 ? 88.902 86.850 152.529 1.00 28.78 242 TYR A N 1
ATOM 1847 C CA . TYR A 1 242 ? 89.997 86.839 153.495 1.00 32.93 242 TYR A CA 1
ATOM 1848 C C . TYR A 1 242 ? 89.542 87.275 154.889 1.00 30.52 242 TYR A C 1
ATOM 1849 O O . TYR A 1 242 ? 90.127 86.822 155.890 1.00 31.70 242 TYR A O 1
ATOM 1858 N N . SER A 1 243 ? 88.541 88.172 154.979 1.00 27.26 243 SER A N 1
ATOM 1859 C CA . SER A 1 243 ? 88.095 88.574 156.308 1.00 26.03 243 SER A CA 1
ATOM 1860 C C . SER A 1 243 ? 87.552 87.403 157.122 1.00 28.04 243 SER A C 1
ATOM 1861 O O . SER A 1 243 ? 87.401 87.519 158.352 1.00 28.99 243 SER A O 1
ATOM 1864 N N . LEU A 1 244 ? 87.173 86.320 156.459 1.00 27.27 244 LEU A N 1
ATOM 1865 C CA . LEU A 1 244 ? 86.596 85.205 157.180 1.00 26.63 244 LEU A CA 1
ATOM 1866 C C . LEU A 1 244 ? 87.661 84.204 157.644 1.00 32.79 244 LEU A C 1
ATOM 1867 O O . LEU A 1 244 ? 87.302 83.145 158.188 1.00 34.70 244 LEU A O 1
ATOM 1872 N N . PHE A 1 245 ? 88.957 84.514 157.474 1.00 32.35 245 PHE A N 1
ATOM 1873 C CA . PHE A 1 245 ? 89.998 83.593 157.934 1.00 40.36 245 PHE A CA 1
ATOM 1874 C C . PHE A 1 245 ? 90.113 83.554 159.443 1.00 46.01 245 PHE A C 1
ATOM 1875 O O . PHE A 1 245 ? 90.445 82.507 160.003 1.00 46.35 245 PHE A O 1
ATOM 1883 N N . ASP A 1 246 ? 89.871 84.669 160.106 1.00 37.34 246 ASP A N 1
ATOM 1884 C CA . ASP A 1 246 ? 89.914 84.781 161.558 1.00 44.32 246 ASP A CA 1
ATOM 1885 C C . ASP A 1 246 ? 88.518 85.143 162.058 1.00 40.13 246 ASP A C 1
ATOM 1886 O O . ASP A 1 246 ? 88.066 86.284 161.893 1.00 41.71 246 ASP A O 1
ATOM 1891 N N . LEU A 1 247 ? 87.866 84.182 162.710 1.00 38.00 247 LEU A N 1
ATOM 1892 C CA . LEU A 1 247 ? 86.497 84.329 163.183 1.00 34.62 247 LEU A CA 1
ATOM 1893 C C . LEU A 1 247 ? 86.415 84.347 164.696 1.00 40.94 247 LEU A C 1
ATOM 1894 O O . LEU A 1 247 ? 85.314 84.206 165.255 1.00 39.20 247 LEU A O 1
ATOM 1899 N N . SER A 1 248 ? 87.556 84.516 165.377 1.00 39.86 248 SER A N 1
ATOM 1900 C CA . SER A 1 248 ? 87.571 84.500 166.831 1.00 42.50 248 SER A CA 1
ATOM 1901 C C . SER A 1 248 ? 86.708 85.599 167.449 1.00 37.21 248 SER A C 1
ATOM 1902 O O . SER A 1 248 ? 86.250 85.430 168.579 1.00 44.01 248 SER A O 1
ATOM 1905 N N . LYS A 1 249 ? 86.441 86.702 166.744 1.00 36.21 249 LYS A N 1
ATOM 1906 C CA . LYS A 1 249 ? 85.628 87.791 167.281 1.00 37.20 249 LYS A CA 1
ATOM 1907 C C . LYS A 1 249 ? 84.385 88.034 166.431 1.00 31.93 249 LYS A C 1
ATOM 1908 O O . LYS A 1 249 ? 83.861 89.146 166.352 1.00 35.53 249 LYS A O 1
ATOM 1914 N N . PHE A 1 250 ? 83.869 86.980 165.806 1.00 32.65 250 PHE A N 1
ATOM 1915 C CA . PHE A 1 250 ? 82.755 87.165 164.882 1.00 29.40 250 PHE A CA 1
ATOM 1916 C C . PHE A 1 250 ? 81.466 87.526 165.613 1.00 24.89 250 PHE A C 1
ATOM 1917 O O . PHE A 1 250 ? 80.651 88.328 165.106 1.00 27.20 250 PHE A O 1
ATOM 1925 N N . GLN A 1 251 ? 81.214 86.869 166.755 1.00 32.03 251 GLN A N 1
ATOM 1926 C CA . GLN A 1 251 ? 79.894 87.000 167.365 1.00 32.66 251 GLN A CA 1
ATOM 1927 C C . GLN A 1 251 ? 79.659 88.454 167.800 1.00 34.11 251 GLN A C 1
ATOM 1928 O O . GLN A 1 251 ? 80.598 89.170 168.164 1.00 33.83 251 GLN A O 1
ATOM 1934 N N . LEU A 1 252 ? 78.418 88.906 167.662 1.00 27.81 252 LEU A N 1
ATOM 1935 C CA . LEU A 1 252 ? 78.027 90.262 168.070 1.00 29.98 252 LEU A CA 1
ATOM 1936 C C . LEU A 1 252 ? 78.328 90.482 169.551 1.00 31.03 252 LEU A C 1
ATOM 1937 O O . LEU A 1 252 ? 78.033 89.630 170.391 1.00 31.44 252 LEU A O 1
ATOM 1942 N N . LYS A 1 253 ? 78.888 91.658 169.882 1.00 29.11 253 LYS A N 1
ATOM 1943 C CA . LYS A 1 253 ? 79.236 91.926 171.269 1.00 31.28 253 LYS A CA 1
ATOM 1944 C C . LYS A 1 253 ? 77.959 91.949 172.097 1.00 30.53 253 LYS A C 1
ATOM 1945 O O . LYS A 1 253 ? 76.952 92.551 171.675 1.00 31.41 253 LYS A O 1
ATOM 1951 N N . LEU A 1 254 ? 78.035 91.386 173.303 1.00 34.40 254 LEU A N 1
ATOM 1952 C CA . LEU A 1 254 ? 76.889 91.305 174.212 1.00 32.60 254 LEU A CA 1
ATOM 1953 C C . LEU A 1 254 ? 76.869 92.617 174.985 1.00 33.18 254 LEU A C 1
ATOM 1954 O O . LEU A 1 254 ? 77.362 92.728 176.087 1.00 37.47 254 LEU A O 1
ATOM 1959 N N . LYS A 1 255 ? 76.320 93.634 174.362 1.00 30.89 255 LYS A N 1
ATOM 1960 C CA . LYS A 1 255 ? 76.370 94.981 174.940 1.00 33.69 255 LYS A CA 1
ATOM 1961 C C . LYS A 1 255 ? 75.410 95.203 176.109 1.00 35.39 255 LYS A C 1
ATOM 1962 O O . LYS A 1 255 ? 75.642 96.120 176.910 1.00 40.11 255 LYS A O 1
ATOM 1968 N N . GLY A 1 256 ? 74.366 94.397 176.248 1.00 33.52 256 GLY A N 1
ATOM 1969 C CA . GLY A 1 256 ? 73.403 94.626 177.314 1.00 38.38 256 GLY A CA 1
ATOM 1970 C C . GLY A 1 256 ? 72.680 95.959 177.204 1.00 36.40 256 GLY A C 1
ATOM 1971 O O . GLY A 1 256 ? 72.348 96.571 178.226 1.00 36.22 256 GLY A O 1
ATOM 1972 N N . THR A 1 257 ? 72.417 96.408 175.992 1.00 31.55 257 THR A N 1
ATOM 1973 C CA . THR A 1 257 ? 71.861 97.743 175.783 1.00 29.46 257 THR A CA 1
ATOM 1974 C C . THR A 1 257 ? 70.518 97.854 176.496 1.00 30.21 257 THR A C 1
ATOM 1975 O O . THR A 1 257 ? 69.636 97.006 176.263 1.00 29.34 257 THR A O 1
ATOM 1979 N N . PRO A 1 258 ? 70.284 98.898 177.287 1.00 29.37 258 PRO A N 1
ATOM 1980 C CA . PRO A 1 258 ? 68.991 99.007 177.981 1.00 28.24 258 PRO A CA 1
ATOM 1981 C C . PRO A 1 258 ? 67.863 99.390 177.012 1.00 27.25 258 PRO A C 1
ATOM 1982 O O . PRO A 1 258 ? 68.073 100.123 176.029 1.00 27.40 258 PRO A O 1
ATOM 1986 N N . VAL A 1 259 ? 66.657 98.937 177.367 1.00 29.02 259 VAL A N 1
ATOM 1987 C CA . VAL A 1 259 ? 65.411 99.280 176.667 1.00 27.52 259 VAL A CA 1
ATOM 1988 C C . VAL A 1 259 ? 64.559 100.099 177.624 1.00 28.10 259 VAL A C 1
ATOM 1989 O O . VAL A 1 259 ? 64.247 99.647 178.730 1.00 29.71 259 VAL A O 1
ATOM 1993 N N . LEU A 1 260 ? 64.210 101.319 177.221 1.00 30.03 260 LEU A N 1
ATOM 1994 C CA . LEU A 1 260 ? 63.420 102.213 178.059 1.00 31.31 260 LEU A CA 1
ATOM 1995 C C . LEU A 1 260 ? 62.109 102.573 177.354 1.00 33.73 260 LEU A C 1
ATOM 1996 O O . LEU A 1 260 ? 62.070 102.690 176.145 1.00 33.54 260 LEU A O 1
ATOM 2001 N N . GLN A 1 261 ? 61.032 102.781 178.099 1.00 36.74 261 GLN A N 1
ATOM 2002 C CA . GLN A 1 261 ? 59.843 103.413 177.527 1.00 37.67 261 GLN A CA 1
ATOM 2003 C C . GLN A 1 261 ? 59.811 104.870 177.920 1.00 37.62 261 GLN A C 1
ATOM 2004 O O . GLN A 1 261 ? 59.955 105.201 179.105 1.00 39.45 261 GLN A O 1
ATOM 2010 N N . LEU A 1 262 ? 59.653 105.750 176.930 1.00 35.22 262 LEU A N 1
ATOM 2011 C CA . LEU A 1 262 ? 59.555 107.185 177.163 1.00 40.02 262 LEU A CA 1
ATOM 2012 C C . LEU A 1 262 ? 58.527 107.792 176.227 1.00 46.17 262 LEU A C 1
ATOM 2013 O O . LEU A 1 262 ? 58.451 107.407 175.056 1.00 43.43 262 LEU A O 1
ATOM 2018 N N . LYS A 1 263 ? 57.786 108.776 176.732 1.00 48.64 263 LYS A N 1
ATOM 2019 C CA . LYS A 1 263 ? 56.977 109.644 175.887 1.00 48.76 263 LYS A CA 1
ATOM 2020 C C . LYS A 1 263 ? 57.860 110.580 175.059 1.00 47.92 263 LYS A C 1
ATOM 2021 O O . LYS A 1 263 ? 58.986 110.905 175.437 1.00 44.13 263 LYS A O 1
ATOM 2023 N N . GLU A 1 264 ? 57.324 111.045 173.918 1.00 55.14 264 GLU A N 1
ATOM 2024 C CA . GLU A 1 264 ? 58.111 111.888 173.010 1.00 55.42 264 GLU A CA 1
ATOM 2025 C C . GLU A 1 264 ? 58.524 113.187 173.673 1.00 52.11 264 GLU A C 1
ATOM 2026 O O . GLU A 1 264 ? 59.639 113.663 173.459 1.00 58.36 264 GLU A O 1
ATOM 2028 N N . SER A 1 265 ? 57.649 113.769 174.495 1.00 52.21 265 SER A N 1
ATOM 2029 C CA . SER A 1 265 ? 58.005 114.976 175.233 1.00 54.00 265 SER A CA 1
ATOM 2030 C C . SER A 1 265 ? 59.226 114.796 176.124 1.00 57.70 265 SER A C 1
ATOM 2031 O O . SER A 1 265 ? 59.906 115.785 176.422 1.00 59.63 265 SER A O 1
ATOM 2034 N N . GLN A 1 266 ? 59.512 113.567 176.572 1.00 54.26 266 GLN A N 1
ATOM 2035 C CA . GLN A 1 266 ? 60.644 113.313 177.455 1.00 49.35 266 GLN A CA 1
ATOM 2036 C C . GLN A 1 266 ? 61.947 113.078 176.706 1.00 45.23 266 GLN A C 1
ATOM 2037 O O . GLN A 1 266 ? 63.018 113.121 177.318 1.00 48.23 266 GLN A O 1
ATOM 2043 N N . ILE A 1 267 ? 61.901 112.828 175.408 1.00 38.44 267 ILE A N 1
ATOM 2044 C CA . ILE A 1 267 ? 63.141 112.621 174.672 1.00 41.23 267 ILE A CA 1
ATOM 2045 C C . ILE A 1 267 ? 63.953 113.900 174.533 1.00 49.22 267 ILE A C 1
ATOM 2046 O O . ILE A 1 267 ? 63.679 114.726 173.650 1.00 56.52 267 ILE A O 1
ATOM 2051 N N . ASN A 1 268 ? 65.003 114.044 175.347 1.00 46.65 268 ASN A N 1
ATOM 2052 C CA . ASN A 1 268 ? 65.793 115.267 175.351 1.00 47.72 268 ASN A CA 1
ATOM 2053 C C . ASN A 1 268 ? 67.186 115.032 174.751 1.00 45.15 268 ASN A C 1
ATOM 2054 O O . ASN A 1 268 ? 67.434 114.007 174.107 1.00 40.36 268 ASN A O 1
ATOM 2059 N N . GLU A 1 269 ? 68.100 115.990 174.964 1.00 43.97 269 GLU A N 1
ATOM 2060 C CA . GLU A 1 269 ? 69.426 115.894 174.356 1.00 43.52 269 GLU A CA 1
ATOM 2061 C C . GLU A 1 269 ? 70.196 114.661 174.848 1.00 38.53 269 GLU A C 1
ATOM 2062 O O . GLU A 1 269 ? 70.931 114.030 174.077 1.00 35.11 269 GLU A O 1
ATOM 2068 N N . LEU A 1 270 ? 70.089 114.345 176.143 1.00 39.16 270 LEU A N 1
ATOM 2069 C CA . LEU A 1 270 ? 70.794 113.181 176.672 1.00 35.51 270 LEU A CA 1
ATOM 2070 C C . LEU A 1 270 ? 70.283 111.915 176.009 1.00 30.72 270 LEU A C 1
ATOM 2071 O O . LEU A 1 270 ? 71.058 111.087 175.538 1.00 30.77 270 LEU A O 1
ATOM 2076 N N . VAL A 1 271 ? 68.973 111.784 175.913 1.00 33.34 271 VAL A N 1
ATOM 2077 C CA . VAL A 1 271 ? 68.407 110.574 175.327 1.00 31.05 271 VAL A CA 1
ATOM 2078 C C . VAL A 1 271 ? 68.814 110.466 173.861 1.00 30.79 271 VAL A C 1
ATOM 2079 O O . VAL A 1 271 ? 69.210 109.400 173.383 1.00 28.02 271 VAL A O 1
ATOM 2083 N N . ILE A 1 272 ? 68.788 111.592 173.123 1.00 31.02 272 ILE A N 1
ATOM 2084 C CA . ILE A 1 272 ? 69.168 111.515 171.717 1.00 29.79 272 ILE A CA 1
ATOM 2085 C C . ILE A 1 272 ? 70.623 111.117 171.579 1.00 30.28 272 ILE A C 1
ATOM 2086 O O . ILE A 1 272 ? 70.990 110.353 170.684 1.00 28.76 272 ILE A O 1
ATOM 2091 N N . SER A 1 273 ? 71.482 111.658 172.458 1.00 33.08 273 SER A N 1
ATOM 2092 C CA . SER A 1 273 ? 72.891 111.291 172.461 1.00 31.71 273 SER A CA 1
ATOM 2093 C C . SER A 1 273 ? 73.071 109.795 172.702 1.00 31.71 273 SER A C 1
ATOM 2094 O O . SER A 1 273 ? 73.878 109.131 172.036 1.00 30.64 273 SER A O 1
ATOM 2097 N N . LEU A 1 274 ? 72.349 109.248 173.685 1.00 31.33 274 LEU A N 1
ATOM 2098 C CA . LEU A 1 274 ? 72.468 107.806 173.948 1.00 26.08 274 LEU A CA 1
ATOM 2099 C C . LEU A 1 274 ? 71.973 106.963 172.767 1.00 27.80 274 LEU A C 1
ATOM 2100 O O . LEU A 1 274 ? 72.588 105.942 172.404 1.00 27.23 274 LEU A O 1
ATOM 2105 N N . LEU A 1 275 ? 70.843 107.354 172.172 1.00 25.64 275 LEU A N 1
ATOM 2106 C CA . LEU A 1 275 ? 70.330 106.640 171.009 1.00 26.69 275 LEU A CA 1
ATOM 2107 C C . LEU A 1 275 ? 71.335 106.674 169.864 1.00 26.95 275 LEU A C 1
ATOM 2108 O O . LEU A 1 275 ? 71.554 105.653 169.191 1.00 26.46 275 LEU A O 1
ATOM 2113 N N . SER A 1 276 ? 71.968 107.847 169.668 1.00 31.78 276 SER A N 1
ATOM 2114 C CA . SER A 1 276 ? 72.878 108.031 168.538 1.00 32.22 276 SER A CA 1
ATOM 2115 C C . SER A 1 276 ? 74.168 107.285 168.729 1.00 36.07 276 SER A C 1
ATOM 2116 O O . SER A 1 276 ? 74.879 107.040 167.754 1.00 35.11 276 SER A O 1
ATOM 2119 N N . GLN A 1 277 ? 74.511 106.929 169.965 1.00 36.60 277 GLN A N 1
ATOM 2120 C CA . GLN A 1 277 ? 75.742 106.222 170.265 1.00 34.85 277 GLN A CA 1
ATOM 2121 C C . GLN A 1 277 ? 75.539 104.732 170.368 1.00 32.03 277 GLN A C 1
ATOM 2122 O O . GLN A 1 277 ? 76.477 104.017 170.711 1.00 37.11 277 GLN A O 1
ATOM 2128 N N . GLY A 1 278 ? 74.337 104.219 170.060 1.00 32.80 278 GLY A N 1
ATOM 2129 C CA . GLY A 1 278 ? 74.091 102.808 170.234 1.00 30.18 278 GLY A CA 1
ATOM 2130 C C . GLY A 1 278 ? 73.953 102.327 171.668 1.00 30.27 278 GLY A C 1
ATOM 2131 O O . GLY A 1 278 ? 74.072 101.146 171.922 1.00 34.79 278 GLY A O 1
ATOM 2132 N N . LYS A 1 279 ? 73.625 103.219 172.603 1.00 26.42 279 LYS A N 1
ATOM 2133 C CA . LYS A 1 279 ? 73.611 102.916 174.017 1.00 28.32 279 LYS A CA 1
ATOM 2134 C C . LYS A 1 279 ? 72.213 102.811 174.599 1.00 26.16 279 LYS A C 1
ATOM 2135 O O . LYS A 1 279 ? 72.092 102.658 175.816 1.00 28.29 279 LYS A O 1
ATOM 2141 N N . LEU A 1 280 ? 71.166 102.941 173.771 1.00 26.33 280 LEU A N 1
ATOM 2142 C CA . LEU A 1 280 ? 69.797 102.939 174.288 1.00 26.78 280 LEU A CA 1
ATOM 2143 C C . LEU A 1 280 ? 68.821 102.516 173.183 1.00 25.42 280 LEU A C 1
ATOM 2144 O O . LEU A 1 280 ? 68.982 102.880 172.018 1.00 26.39 280 LEU A O 1
ATOM 2149 N N . LEU A 1 281 ? 67.799 101.771 173.559 1.00 23.63 281 LEU A N 1
ATOM 2150 C CA . LEU A 1 281 ? 66.622 101.590 172.702 1.00 24.00 281 LEU A CA 1
ATOM 2151 C C . LEU A 1 281 ? 65.405 102.167 173.407 1.00 25.63 281 LEU A C 1
ATOM 2152 O O . LEU A 1 281 ? 65.261 101.977 174.601 1.00 25.19 281 LEU A O 1
ATOM 2157 N N . ILE A 1 282 ? 64.467 102.772 172.669 1.00 26.15 282 ILE A N 1
ATOM 2158 C CA . ILE A 1 282 ? 63.180 103.166 173.246 1.00 25.73 282 ILE A CA 1
ATOM 2159 C C . ILE A 1 282 ? 62.087 102.399 172.510 1.00 25.86 282 ILE A C 1
ATOM 2160 O O . ILE A 1 282 ? 61.967 102.534 171.283 1.00 28.73 282 ILE A O 1
ATOM 2165 N N . ARG A 1 283 ? 61.334 101.584 173.240 1.00 27.68 283 ARG A N 1
ATOM 2166 C CA . ARG A 1 283 ? 60.223 100.758 172.717 1.00 29.70 283 ARG A CA 1
ATOM 2167 C C . ARG A 1 283 ? 59.588 100.071 173.917 1.00 34.40 283 ARG A C 1
ATOM 2168 O O . ARG A 1 283 ? 60.119 100.124 175.034 1.00 31.02 283 ARG A O 1
ATOM 2176 N N . ASP A 1 284 ? 58.456 99.401 173.675 1.00 37.50 284 ASP A N 1
ATOM 2177 C CA . ASP A 1 284 ? 57.845 98.539 174.686 1.00 40.65 284 ASP A CA 1
ATOM 2178 C C . ASP A 1 284 ? 58.825 97.463 175.095 1.00 43.59 284 ASP A C 1
ATOM 2179 O O . ASP A 1 284 ? 59.722 97.095 174.329 1.00 41.53 284 ASP A O 1
ATOM 2184 N N . ASN A 1 285 ? 58.630 96.921 176.301 1.00 46.21 285 ASN A N 1
ATOM 2185 C CA . ASN A 1 285 ? 59.409 95.774 176.766 1.00 53.97 285 ASN A CA 1
ATOM 2186 C C . ASN A 1 285 ? 58.508 94.608 177.147 1.00 57.38 285 ASN A C 1
ATOM 2187 O O . ASN A 1 285 ? 58.863 93.788 177.995 1.00 61.92 285 ASN A O 1
ATOM 2192 N N . ASP A 1 286 ? 57.349 94.526 176.509 1.00 57.28 286 ASP A N 1
ATOM 2193 C CA . ASP A 1 286 ? 56.377 93.463 176.716 1.00 62.56 286 ASP A CA 1
ATOM 2194 C C . ASP A 1 286 ? 56.835 92.160 176.067 1.00 65.77 286 ASP A C 1
ATOM 2195 O O . ASP A 1 286 ? 57.992 92.028 175.664 1.00 63.91 286 ASP A O 1
ATOM 2197 N N . SER A 1 289 ? 54.986 89.892 169.300 1.00 66.97 289 SER A N 1
ATOM 2198 C CA . SER A 1 289 ? 53.936 89.266 168.490 1.00 69.07 289 SER A CA 1
ATOM 2199 C C . SER A 1 289 ? 54.078 89.621 167.003 1.00 67.70 289 SER A C 1
ATOM 2200 O O . SER A 1 289 ? 53.630 90.682 166.549 1.00 66.78 289 SER A O 1
ATOM 2203 N N . VAL A 1 290 ? 54.709 88.715 166.260 1.00 62.71 290 VAL A N 1
ATOM 2204 C CA . VAL A 1 290 ? 54.881 88.828 164.816 1.00 58.55 290 VAL A CA 1
ATOM 2205 C C . VAL A 1 290 ? 54.206 87.618 164.201 1.00 57.41 290 VAL A C 1
ATOM 2206 O O . VAL A 1 290 ? 54.646 86.489 164.438 1.00 57.00 290 VAL A O 1
ATOM 2210 N N . SER A 1 291 ? 53.165 87.848 163.394 1.00 46.40 291 SER A N 1
ATOM 2211 C CA . SER A 1 291 ? 52.352 86.772 162.844 1.00 56.31 291 SER A CA 1
ATOM 2212 C C . SER A 1 291 ? 51.922 87.102 161.416 1.00 48.41 291 SER A C 1
ATOM 2213 O O . SER A 1 291 ? 52.171 88.192 160.898 1.00 42.80 291 SER A O 1
ATOM 2216 N N . THR A 1 292 ? 51.276 86.137 160.776 1.00 45.36 292 THR A N 1
ATOM 2217 C CA . THR A 1 292 ? 50.789 86.297 159.414 1.00 44.09 292 THR A CA 1
ATOM 2218 C C . THR A 1 292 ? 49.356 86.824 159.451 1.00 53.02 292 THR A C 1
ATOM 2219 O O . THR A 1 292 ? 48.496 86.251 160.129 1.00 55.82 292 THR A O 1
ATOM 2223 N N . ASP A 1 293 ? 49.092 87.896 158.706 1.00 52.45 293 ASP A N 1
ATOM 2224 C CA . ASP A 1 293 ? 47.761 88.501 158.687 1.00 56.41 293 ASP A CA 1
ATOM 2225 C C . ASP A 1 293 ? 46.918 87.878 157.582 1.00 58.90 293 ASP A C 1
ATOM 2226 O O . ASP A 1 293 ? 47.479 87.414 156.590 1.00 58.42 293 ASP A O 1
ATOM 2231 N N . SER B 2 11 ? 65.710 65.929 145.956 1.00 78.75 11 SER B N 1
ATOM 2232 C CA . SER B 2 11 ? 64.284 66.038 145.646 1.00 80.82 11 SER B CA 1
ATOM 2233 C C . SER B 2 11 ? 63.642 64.692 145.326 1.00 79.84 11 SER B C 1
ATOM 2234 O O . SER B 2 11 ? 62.443 64.487 145.553 1.00 79.88 11 SER B O 1
ATOM 2237 N N . SER B 2 12 ? 64.427 63.775 144.760 1.00 78.00 12 SER B N 1
ATOM 2238 C CA . SER B 2 12 ? 63.960 62.401 144.665 1.00 71.94 12 SER B CA 1
ATOM 2239 C C . SER B 2 12 ? 63.775 61.815 146.056 1.00 70.71 12 SER B C 1
ATOM 2240 O O . SER B 2 12 ? 62.676 61.371 146.412 1.00 75.67 12 SER B O 1
ATOM 2243 N N . VAL B 2 13 ? 64.837 61.836 146.873 1.00 62.85 13 VAL B N 1
ATOM 2244 C CA . VAL B 2 13 ? 64.763 61.184 148.179 1.00 60.58 13 VAL B CA 1
ATOM 2245 C C . VAL B 2 13 ? 63.737 61.888 149.090 1.00 52.60 13 VAL B C 1
ATOM 2246 O O . VAL B 2 13 ? 63.062 61.223 149.886 1.00 54.43 13 VAL B O 1
ATOM 2250 N N . LEU B 2 14 ? 63.591 63.215 148.981 1.00 54.43 14 LEU B N 1
ATOM 2251 C CA . LEU B 2 14 ? 62.587 63.933 149.776 1.00 48.99 14 LEU B CA 1
ATOM 2252 C C . LEU B 2 14 ? 61.181 63.441 149.475 1.00 64.23 14 LEU B C 1
ATOM 2253 O O . LEU B 2 14 ? 60.357 63.303 150.384 1.00 67.92 14 LEU B O 1
ATOM 2258 N N . SER B 2 15 ? 60.872 63.184 148.205 1.00 66.20 15 SER B N 1
ATOM 2259 C CA . SER B 2 15 ? 59.514 62.744 147.922 1.00 62.71 15 SER B CA 1
ATOM 2260 C C . SER B 2 15 ? 59.335 61.289 148.312 1.00 59.33 15 SER B C 1
ATOM 2261 O O . SER B 2 15 ? 58.246 60.876 148.706 1.00 62.32 15 SER B O 1
ATOM 2264 N N . LEU B 2 16 ? 60.420 60.528 148.271 1.00 61.92 16 LEU B N 1
ATOM 2265 C CA . LEU B 2 16 ? 60.399 59.137 148.693 1.00 48.62 16 LEU B CA 1
ATOM 2266 C C . LEU B 2 16 ? 60.013 58.988 150.161 1.00 55.78 16 LEU B C 1
ATOM 2267 O O . LEU B 2 16 ? 59.202 58.127 150.515 1.00 54.85 16 LEU B O 1
ATOM 2272 N N . VAL B 2 17 ? 60.597 59.803 151.040 1.00 46.72 17 VAL B N 1
ATOM 2273 C CA . VAL B 2 17 ? 60.358 59.677 152.477 1.00 58.50 17 VAL B CA 1
ATOM 2274 C C . VAL B 2 17 ? 58.937 60.129 152.842 1.00 60.26 17 VAL B C 1
ATOM 2275 O O . VAL B 2 17 ? 58.584 60.165 154.021 1.00 63.53 17 VAL B O 1
ATOM 2279 N N . ASN B 2 18 ? 58.111 60.455 151.836 1.00 62.95 18 ASN B N 1
ATOM 2280 C CA . ASN B 2 18 ? 56.678 60.765 151.958 1.00 62.35 18 ASN B CA 1
ATOM 2281 C C . ASN B 2 18 ? 55.779 59.630 151.483 1.00 60.91 18 ASN B C 1
ATOM 2282 O O . ASN B 2 18 ? 54.555 59.801 151.368 1.00 54.62 18 ASN B O 1
ATOM 2287 N N . PHE B 2 19 ? 56.353 58.501 151.122 1.00 58.61 19 PHE B N 1
ATOM 2288 C CA . PHE B 2 19 ? 55.557 57.367 150.697 1.00 55.89 19 PHE B CA 1
ATOM 2289 C C . PHE B 2 19 ? 55.761 56.204 151.661 1.00 58.53 19 PHE B C 1
ATOM 2290 O O . PHE B 2 19 ? 55.572 55.035 151.280 1.00 55.43 19 PHE B O 1
ATOM 2298 N N . THR B 2 20 ? 56.122 56.520 152.910 1.00 60.13 20 THR B N 1
ATOM 2299 C CA . THR B 2 20 ? 56.565 55.527 153.881 1.00 61.31 20 THR B CA 1
ATOM 2300 C C . THR B 2 20 ? 56.208 55.946 155.302 1.00 52.80 20 THR B C 1
ATOM 2301 O O . THR B 2 20 ? 56.117 57.133 155.621 1.00 52.02 20 THR B O 1
ATOM 2305 N N . VAL B 2 21 ? 56.058 54.924 156.169 1.00 57.53 21 VAL B N 1
ATOM 2306 C CA . VAL B 2 21 ? 55.787 55.156 157.590 1.00 58.60 21 VAL B CA 1
ATOM 2307 C C . VAL B 2 21 ? 57.060 55.274 158.432 1.00 57.61 21 VAL B C 1
ATOM 2308 O O . VAL B 2 21 ? 56.988 55.680 159.601 1.00 56.87 21 VAL B O 1
ATOM 2312 N N . ASP B 2 22 ? 58.229 54.973 157.868 1.00 54.70 22 ASP B N 1
ATOM 2313 C CA . ASP B 2 22 ? 59.505 54.969 158.594 1.00 55.93 22 ASP B CA 1
ATOM 2314 C C . ASP B 2 22 ? 60.504 55.799 157.788 1.00 55.10 22 ASP B C 1
ATOM 2315 O O . ASP B 2 22 ? 61.386 55.260 157.106 1.00 52.13 22 ASP B O 1
ATOM 2320 N N . PRO B 2 23 ? 60.380 57.117 157.843 1.00 52.81 23 PRO B N 1
ATOM 2321 C CA . PRO B 2 23 ? 61.290 57.990 157.067 1.00 48.06 23 PRO B CA 1
ATOM 2322 C C . PRO B 2 23 ? 62.767 57.778 157.344 1.00 53.54 23 PRO B C 1
ATOM 2323 O O . PRO B 2 23 ? 63.579 57.862 156.420 1.00 47.89 23 PRO B O 1
ATOM 2327 N N . GLN B 2 24 ? 63.142 57.564 158.600 1.00 48.41 24 GLN B N 1
ATOM 2328 C CA . GLN B 2 24 ? 64.542 57.343 158.927 1.00 55.37 24 GLN B CA 1
ATOM 2329 C C . GLN B 2 24 ? 65.090 56.128 158.181 1.00 50.37 24 GLN B C 1
ATOM 2330 O O . GLN B 2 24 ? 66.154 56.184 157.563 1.00 50.22 24 GLN B O 1
ATOM 2336 N N . LYS B 2 25 ? 64.346 55.031 158.196 1.00 52.11 25 LYS B N 1
ATOM 2337 C CA . LYS B 2 25 ? 64.828 53.846 157.499 1.00 53.92 25 LYS B CA 1
ATOM 2338 C C . LYS B 2 25 ? 64.816 54.063 155.993 1.00 53.59 25 LYS B C 1
ATOM 2339 O O . LYS B 2 25 ? 65.727 53.623 155.281 1.00 54.29 25 LYS B O 1
ATOM 2345 N N . ALA B 2 26 ? 63.807 54.765 155.489 1.00 52.60 26 ALA B N 1
ATOM 2346 C CA . ALA B 2 26 ? 63.726 54.948 154.050 1.00 53.61 26 ALA B CA 1
ATOM 2347 C C . ALA B 2 26 ? 64.899 55.783 153.546 1.00 51.16 26 ALA B C 1
ATOM 2348 O O . ALA B 2 26 ? 65.497 55.471 152.508 1.00 51.80 26 ALA B O 1
ATOM 2350 N N . TYR B 2 27 ? 65.257 56.842 154.284 1.00 49.42 27 TYR B N 1
ATOM 2351 C CA . TYR B 2 27 ? 66.429 57.612 153.885 1.00 48.27 27 TYR B CA 1
ATOM 2352 C C . TYR B 2 27 ? 67.693 56.761 153.948 1.00 58.16 27 TYR B C 1
ATOM 2353 O O . TYR B 2 27 ? 68.483 56.713 152.988 1.00 49.77 27 TYR B O 1
ATOM 2362 N N . LEU B 2 28 ? 67.893 56.080 155.078 1.00 50.45 28 LEU B N 1
ATOM 2363 C CA . LEU B 2 28 ? 69.127 55.336 155.282 1.00 51.66 28 LEU B CA 1
ATOM 2364 C C . LEU B 2 28 ? 69.246 54.188 154.286 1.00 53.57 28 LEU B C 1
ATOM 2365 O O . LEU B 2 28 ? 70.342 53.913 153.797 1.00 54.18 28 LEU B O 1
ATOM 2370 N N . ASP B 2 29 ? 68.138 53.489 153.993 1.00 57.37 29 ASP B N 1
ATOM 2371 C CA . ASP B 2 29 ? 68.195 52.419 152.986 1.00 56.55 29 ASP B CA 1
ATOM 2372 C C . ASP B 2 29 ? 68.554 52.992 151.617 1.00 55.91 29 ASP B C 1
ATOM 2373 O O . ASP B 2 29 ? 69.322 52.390 150.854 1.00 57.14 29 ASP B O 1
ATOM 2378 N N . PHE B 2 30 ? 68.004 54.167 151.301 1.00 54.07 30 PHE B N 1
ATOM 2379 C CA . PHE B 2 30 ? 68.292 54.832 150.036 1.00 53.40 30 PHE B CA 1
ATOM 2380 C C . PHE B 2 30 ? 69.782 55.167 149.883 1.00 53.00 30 PHE B C 1
ATOM 2381 O O . PHE B 2 30 ? 70.394 54.808 148.877 1.00 53.97 30 PHE B O 1
ATOM 2389 N N . VAL B 2 31 ? 70.394 55.853 150.863 1.00 51.71 31 VAL B N 1
ATOM 2390 C CA . VAL B 2 31 ? 71.810 56.201 150.695 1.00 51.40 31 VAL B CA 1
ATOM 2391 C C . VAL B 2 31 ? 72.700 54.970 150.895 1.00 55.96 31 VAL B C 1
ATOM 2392 O O . VAL B 2 31 ? 73.768 54.866 150.278 1.00 53.99 31 VAL B O 1
ATOM 2396 N N . ASN B 2 32 ? 72.301 54.022 151.741 1.00 54.67 32 ASN B N 1
ATOM 2397 C CA . ASN B 2 32 ? 73.133 52.833 151.894 1.00 56.75 32 ASN B CA 1
ATOM 2398 C C . ASN B 2 32 ? 73.184 52.033 150.610 1.00 58.38 32 ASN B C 1
ATOM 2399 O O . ASN B 2 32 ? 74.123 51.239 150.419 1.00 60.63 32 ASN B O 1
ATOM 2404 N N . ALA B 2 33 ? 72.182 52.195 149.741 1.00 58.16 33 ALA B N 1
ATOM 2405 C CA . ALA B 2 33 ? 72.097 51.474 148.475 1.00 59.78 33 ALA B CA 1
ATOM 2406 C C . ALA B 2 33 ? 72.691 52.273 147.328 1.00 59.01 33 ALA B C 1
ATOM 2407 O O . ALA B 2 33 ? 72.486 51.916 146.155 1.00 61.15 33 ALA B O 1
ATOM 2409 N N . GLY B 2 34 ? 73.453 53.315 147.646 1.00 57.31 34 GLY B N 1
ATOM 2410 C CA . GLY B 2 34 ? 74.096 54.142 146.658 1.00 56.90 34 GLY B CA 1
ATOM 2411 C C . GLY B 2 34 ? 73.349 55.402 146.281 1.00 55.85 34 GLY B C 1
ATOM 2412 O O . GLY B 2 34 ? 73.819 56.134 145.409 1.00 55.30 34 GLY B O 1
ATOM 2413 N N . GLY B 2 35 ? 72.204 55.681 146.896 1.00 57.13 35 GLY B N 1
ATOM 2414 C CA . GLY B 2 35 ? 71.478 56.905 146.576 1.00 52.77 35 GLY B CA 1
ATOM 2415 C C . GLY B 2 35 ? 72.208 58.175 146.998 1.00 49.83 35 GLY B C 1
ATOM 2416 O O . GLY B 2 35 ? 72.891 58.224 148.022 1.00 50.78 35 GLY B O 1
ATOM 2417 N N . ALA B 2 36 ? 72.047 59.228 146.207 1.00 49.22 36 ALA B N 1
ATOM 2418 C CA . ALA B 2 36 ? 72.734 60.482 146.518 1.00 51.63 36 ALA B CA 1
ATOM 2419 C C . ALA B 2 36 ? 72.242 61.072 147.840 1.00 49.43 36 ALA B C 1
ATOM 2420 O O . ALA B 2 36 ? 71.031 61.280 148.006 1.00 49.57 36 ALA B O 1
ATOM 2422 N N . PRO B 2 37 ? 73.142 61.414 148.773 1.00 46.05 37 PRO B N 1
ATOM 2423 C CA . PRO B 2 37 ? 72.708 62.067 150.019 1.00 43.28 37 PRO B CA 1
ATOM 2424 C C . PRO B 2 37 ? 71.981 63.373 149.745 1.00 46.24 37 PRO B C 1
ATOM 2425 O O . PRO B 2 37 ? 72.162 64.028 148.722 1.00 45.95 37 PRO B O 1
ATOM 2429 N N . LEU B 2 38 ? 71.162 63.762 150.697 1.00 40.62 38 LEU B N 1
ATOM 2430 C CA . LEU B 2 38 ? 70.502 65.037 150.560 1.00 38.98 38 LEU B CA 1
ATOM 2431 C C . LEU B 2 38 ? 71.553 66.132 150.527 1.00 40.65 38 LEU B C 1
ATOM 2432 O O . LEU B 2 38 ? 72.466 66.162 151.360 1.00 44.27 38 LEU B O 1
ATOM 2437 N N . THR B 2 39 ? 71.416 67.037 149.568 1.00 36.94 39 THR B N 1
ATOM 2438 C CA . THR B 2 39 ? 72.352 68.153 149.452 1.00 35.79 39 THR B CA 1
ATOM 2439 C C . THR B 2 39 ? 71.793 69.404 150.109 1.00 38.18 39 THR B C 1
ATOM 2440 O O . THR B 2 39 ? 70.687 69.428 150.645 1.00 37.65 39 THR B O 1
ATOM 2444 N N . ASN B 2 40 ? 72.595 70.462 150.037 1.00 37.50 40 ASN B N 1
ATOM 2445 C CA . ASN B 2 40 ? 72.268 71.808 150.519 1.00 34.46 40 ASN B CA 1
ATOM 2446 C C . ASN B 2 40 ? 72.106 71.884 152.023 1.00 33.51 40 ASN B C 1
ATOM 2447 O O . ASN B 2 40 ? 71.485 72.818 152.531 1.00 36.46 40 ASN B O 1
ATOM 2452 N N . CYS B 2 41 ? 72.696 70.972 152.768 1.00 34.62 41 CYS B N 1
ATOM 2453 C CA . CYS B 2 41 ? 72.846 71.257 154.187 1.00 32.70 41 CYS B CA 1
ATOM 2454 C C . CYS B 2 41 ? 73.683 72.520 154.379 1.00 35.48 41 CYS B C 1
ATOM 2455 O O . CYS B 2 41 ? 74.595 72.809 153.614 1.00 37.08 41 CYS B O 1
ATOM 2458 N N . VAL B 2 42 ? 73.348 73.278 155.411 1.00 29.26 42 VAL B N 1
ATOM 2459 C CA . VAL B 2 42 ? 73.886 74.647 155.573 1.00 28.02 42 VAL B CA 1
ATOM 2460 C C . VAL B 2 42 ? 75.149 74.510 156.415 1.00 32.19 42 VAL B C 1
ATOM 2461 O O . VAL B 2 42 ? 75.101 74.425 157.652 1.00 30.54 42 VAL B O 1
ATOM 2465 N N . LYS B 2 43 ? 76.291 74.409 155.735 1.00 33.42 43 LYS B N 1
ATOM 2466 C CA . LYS B 2 43 ? 77.580 74.286 156.402 1.00 32.57 43 LYS B CA 1
ATOM 2467 C C . LYS B 2 43 ? 78.046 75.682 156.820 1.00 30.78 43 LYS B C 1
ATOM 2468 O O . LYS B 2 43 ? 78.025 76.606 156.005 1.00 35.59 43 LYS B O 1
ATOM 2474 N N . MET B 2 44 ? 78.464 75.831 158.069 1.00 29.01 44 MET B N 1
ATOM 2475 C CA . MET B 2 44 ? 78.903 77.136 158.587 1.00 29.90 44 MET B CA 1
ATOM 2476 C C . MET B 2 44 ? 80.405 77.251 158.481 1.00 27.99 44 MET B C 1
ATOM 2477 O O . MET B 2 44 ? 81.125 76.235 158.408 1.00 31.83 44 MET B O 1
ATOM 2482 N N . LEU B 2 45 ? 80.907 78.497 158.579 1.00 29.39 45 LEU B N 1
ATOM 2483 C CA . LEU B 2 45 ? 82.332 78.723 158.763 1.00 34.41 45 LEU B CA 1
ATOM 2484 C C . LEU B 2 45 ? 82.547 79.065 160.229 1.00 34.72 45 LEU B C 1
ATOM 2485 O O . LEU B 2 45 ? 81.818 79.913 160.781 1.00 32.87 45 LEU B O 1
ATOM 2490 N N . THR B 2 46 ? 83.518 78.408 160.859 1.00 36.72 46 THR B N 1
ATOM 2491 C CA . THR B 2 46 ? 83.677 78.505 162.299 1.00 39.65 46 THR B CA 1
ATOM 2492 C C . THR B 2 46 ? 85.155 78.490 162.655 1.00 36.95 46 THR B C 1
ATOM 2493 O O . THR B 2 46 ? 85.983 78.026 161.868 1.00 38.07 46 THR B O 1
ATOM 2497 N N . PRO B 2 47 ? 85.506 79.026 163.818 1.00 38.14 47 PRO B N 1
ATOM 2498 C CA . PRO B 2 47 ? 86.856 78.821 164.326 1.00 39.63 47 PRO B CA 1
ATOM 2499 C C . PRO B 2 47 ? 86.815 77.407 164.881 1.00 57.25 47 PRO B C 1
ATOM 2500 O O . PRO B 2 47 ? 85.950 77.057 165.685 1.00 68.07 47 PRO B O 1
ATOM 2504 N N . LYS B 2 48 ? 87.650 76.569 164.360 1.00 57.56 48 LYS B N 1
ATOM 2505 C CA . LYS B 2 48 ? 87.519 75.197 164.819 1.00 51.98 48 LYS B CA 1
ATOM 2506 C C . LYS B 2 48 ? 87.997 75.089 166.270 1.00 51.58 48 LYS B C 1
ATOM 2507 O O . LYS B 2 48 ? 88.839 74.257 166.568 1.00 50.48 48 LYS B O 1
ATOM 2513 N N . THR B 2 49 ? 87.462 75.915 167.186 1.00 47.02 49 THR B N 1
ATOM 2514 C CA . THR B 2 49 ? 87.975 75.949 168.554 1.00 55.02 49 THR B CA 1
ATOM 2515 C C . THR B 2 49 ? 86.922 75.571 169.593 1.00 57.29 49 THR B C 1
ATOM 2516 O O . THR B 2 49 ? 87.050 75.959 170.755 1.00 58.95 49 THR B O 1
ATOM 2520 N N . GLY B 2 50 ? 85.888 74.809 169.206 1.00 49.98 50 GLY B N 1
ATOM 2521 C CA . GLY B 2 50 ? 84.749 74.558 170.068 1.00 43.03 50 GLY B CA 1
ATOM 2522 C C . GLY B 2 50 ? 84.940 73.304 170.922 1.00 45.56 50 GLY B C 1
ATOM 2523 O O . GLY B 2 50 ? 85.977 72.659 170.888 1.00 50.00 50 GLY B O 1
ATOM 2524 N N . THR B 2 51 ? 83.900 72.973 171.696 1.00 45.25 51 THR B N 1
ATOM 2525 C CA . THR B 2 51 ? 83.947 71.847 172.632 1.00 48.19 51 THR B CA 1
ATOM 2526 C C . THR B 2 51 ? 83.797 70.495 171.948 1.00 49.57 51 THR B C 1
ATOM 2527 O O . THR B 2 51 ? 84.253 69.477 172.490 1.00 49.88 51 THR B O 1
ATOM 2531 N N . GLY B 2 52 ? 83.105 70.439 170.815 1.00 49.25 52 GLY B N 1
ATOM 2532 C CA . GLY B 2 52 ? 82.934 69.189 170.115 1.00 47.23 52 GLY B CA 1
ATOM 2533 C C . GLY B 2 52 ? 81.657 68.456 170.436 1.00 45.92 52 GLY B C 1
ATOM 2534 O O . GLY B 2 52 ? 81.478 67.339 169.940 1.00 47.22 52 GLY B O 1
ATOM 2535 N N . ILE B 2 53 ? 80.747 69.057 171.228 1.00 45.24 53 ILE B N 1
ATOM 2536 C CA . ILE B 2 53 ? 79.472 68.394 171.535 1.00 48.64 53 ILE B CA 1
ATOM 2537 C C . ILE B 2 53 ? 78.642 68.263 170.261 1.00 50.42 53 ILE B C 1
ATOM 2538 O O . ILE B 2 53 ? 78.865 68.951 169.263 1.00 45.94 53 ILE B O 1
ATOM 2543 N N . ALA B 2 54 ? 77.618 67.417 170.330 1.00 48.49 54 ALA B N 1
ATOM 2544 C CA . ALA B 2 54 ? 76.829 67.103 169.141 1.00 45.30 54 ALA B CA 1
ATOM 2545 C C . ALA B 2 54 ? 75.933 68.265 168.716 1.00 44.88 54 ALA B C 1
ATOM 2546 O O . ALA B 2 54 ? 75.878 68.600 167.526 1.00 44.63 54 ALA B O 1
ATOM 2548 N N . ILE B 2 55 ? 75.184 68.860 169.657 1.00 41.69 55 ILE B N 1
ATOM 2549 C CA . ILE B 2 55 ? 74.157 69.859 169.361 1.00 42.59 55 ILE B CA 1
ATOM 2550 C C . ILE B 2 55 ? 74.352 71.031 170.318 1.00 44.71 55 ILE B C 1
ATOM 2551 O O . ILE B 2 55 ? 74.422 70.826 171.536 1.00 47.29 55 ILE B O 1
ATOM 2556 N N . SER B 2 56 ? 74.383 72.256 169.785 1.00 40.67 56 SER B N 1
ATOM 2557 C CA . SER B 2 56 ? 74.810 73.381 170.610 1.00 43.79 56 SER B CA 1
ATOM 2558 C C . SER B 2 56 ? 74.106 74.651 170.171 1.00 43.81 56 SER B C 1
ATOM 2559 O O . SER B 2 56 ? 73.662 74.781 169.023 1.00 41.41 56 SER B O 1
ATOM 2562 N N . VAL B 2 57 ? 74.045 75.619 171.096 1.00 44.16 57 VAL B N 1
ATOM 2563 C CA . VAL B 2 57 ? 73.349 76.866 170.761 1.00 41.94 57 VAL B CA 1
ATOM 2564 C C . VAL B 2 57 ? 74.201 77.738 169.865 1.00 39.35 57 VAL B C 1
ATOM 2565 O O . VAL B 2 57 ? 73.667 78.561 169.119 1.00 36.31 57 VAL B O 1
ATOM 2569 N N . LYS B 2 58 ? 75.511 77.583 169.897 1.00 41.59 58 LYS B N 1
ATOM 2570 C CA . LYS B 2 58 ? 76.429 78.240 168.978 1.00 38.39 58 LYS B CA 1
ATOM 2571 C C . LYS B 2 58 ? 77.331 77.168 168.387 1.00 39.17 58 LYS B C 1
ATOM 2572 O O . LYS B 2 58 ? 77.402 76.057 168.925 1.00 40.53 58 LYS B O 1
ATOM 2578 N N . PRO B 2 59 ? 78.011 77.450 167.266 1.00 36.43 59 PRO B N 1
ATOM 2579 C CA . PRO B 2 59 ? 78.895 76.426 166.680 1.00 37.59 59 PRO B CA 1
ATOM 2580 C C . PRO B 2 59 ? 79.954 75.990 167.665 1.00 40.35 59 PRO B C 1
ATOM 2581 O O . PRO B 2 59 ? 80.550 76.808 168.379 1.00 39.54 59 PRO B O 1
ATOM 2585 N N . GLU B 2 60 ? 80.189 74.681 167.683 1.00 38.25 60 GLU B N 1
ATOM 2586 C CA . GLU B 2 60 ? 81.170 74.076 168.571 1.00 40.32 60 GLU B CA 1
ATOM 2587 C C . GLU B 2 60 ? 82.076 73.090 167.846 1.00 43.18 60 GLU B C 1
ATOM 2588 O O . GLU B 2 60 ? 82.599 72.182 168.477 1.00 44.93 60 GLU B O 1
ATOM 2594 N N . SER B 2 61 ? 82.301 73.230 166.543 1.00 40.72 61 SER B N 1
ATOM 2595 C CA . SER B 2 61 ? 83.186 72.256 165.908 1.00 39.44 61 SER B CA 1
ATOM 2596 C C . SER B 2 61 ? 84.598 72.368 166.457 1.00 46.74 61 SER B C 1
ATOM 2597 O O . SER B 2 61 ? 85.120 73.472 166.640 1.00 46.04 61 SER B O 1
ATOM 2600 N N . THR B 2 62 ? 85.205 71.209 166.720 1.00 45.47 62 THR B N 1
ATOM 2601 C CA . THR B 2 62 ? 86.643 71.091 166.892 1.00 49.71 62 THR B CA 1
ATOM 2602 C C . THR B 2 62 ? 87.326 71.027 165.529 1.00 47.69 62 THR B C 1
ATOM 2603 O O . THR B 2 62 ? 86.683 71.016 164.475 1.00 48.73 62 THR B O 1
ATOM 2607 N N . ALA B 2 63 ? 88.648 70.887 165.557 1.00 50.58 63 ALA B N 1
ATOM 2608 C CA . ALA B 2 63 ? 89.413 70.778 164.326 1.00 55.86 63 ALA B CA 1
ATOM 2609 C C . ALA B 2 63 ? 89.010 69.581 163.465 1.00 56.15 63 ALA B C 1
ATOM 2610 O O . ALA B 2 63 ? 89.368 69.549 162.280 1.00 56.02 63 ALA B O 1
ATOM 2612 N N . ASP B 2 64 ? 88.280 68.601 164.021 1.00 51.66 64 ASP B N 1
ATOM 2613 C CA . ASP B 2 64 ? 87.923 67.383 163.287 1.00 52.52 64 ASP B CA 1
ATOM 2614 C C . ASP B 2 64 ? 86.448 67.305 162.916 1.00 45.55 64 ASP B C 1
ATOM 2615 O O . ASP B 2 64 ? 85.940 66.198 162.628 1.00 47.22 64 ASP B O 1
ATOM 2620 N N . GLN B 2 65 ? 85.756 68.431 162.923 1.00 43.98 65 GLN B N 1
ATOM 2621 C CA . GLN B 2 65 ? 84.323 68.453 162.716 1.00 45.15 65 GLN B CA 1
ATOM 2622 C C . GLN B 2 65 ? 83.986 69.650 161.849 1.00 45.67 65 GLN B C 1
ATOM 2623 O O . GLN B 2 65 ? 84.787 70.571 161.693 1.00 43.12 65 GLN B O 1
ATOM 2629 N N . GLU B 2 66 ? 82.782 69.625 161.300 1.00 44.87 66 GLU B N 1
ATOM 2630 C CA . GLU B 2 66 ? 82.174 70.795 160.672 1.00 39.78 66 GLU B CA 1
ATOM 2631 C C . GLU B 2 66 ? 80.844 71.065 161.367 1.00 35.73 66 GLU B C 1
ATOM 2632 O O . GLU B 2 66 ? 80.233 70.164 161.946 1.00 40.81 66 GLU B O 1
ATOM 2638 N N . THR B 2 67 ? 80.413 72.308 161.371 1.00 34.18 67 THR B N 1
ATOM 2639 C CA . THR B 2 67 ? 79.163 72.680 162.009 1.00 34.63 67 THR B CA 1
ATOM 2640 C C . THR B 2 67 ? 78.148 72.978 160.926 1.00 32.48 67 THR B C 1
ATOM 2641 O O . THR B 2 67 ? 78.470 73.692 159.960 1.00 33.38 67 THR B O 1
ATOM 2645 N N . TYR B 2 68 ? 76.924 72.470 161.107 1.00 31.98 68 TYR B N 1
ATOM 2646 C CA . TYR B 2 68 ? 75.813 72.792 160.210 1.00 31.01 68 TYR B CA 1
ATOM 2647 C C . TYR B 2 68 ? 74.673 73.489 160.932 1.00 31.56 68 TYR B C 1
ATOM 2648 O O . TYR B 2 68 ? 74.484 73.315 162.144 1.00 34.80 68 TYR B O 1
ATOM 2657 N N . GLY B 2 69 ? 73.906 74.292 160.186 1.00 29.72 69 GLY B N 1
ATOM 2658 C CA . GLY B 2 69 ? 72.659 74.845 160.755 1.00 29.97 69 GLY B CA 1
ATOM 2659 C C . GLY B 2 69 ? 71.724 73.665 160.978 1.00 32.81 69 GLY B C 1
ATOM 2660 O O . GLY B 2 69 ? 71.600 72.805 160.114 1.00 31.80 69 GLY B O 1
ATOM 2661 N N . GLY B 2 70 ? 71.054 73.622 162.142 1.00 32.41 70 GLY B N 1
ATOM 2662 C CA . GLY B 2 70 ? 70.431 72.364 162.566 1.00 31.73 70 GLY B CA 1
ATOM 2663 C C . GLY B 2 70 ? 69.232 71.981 161.724 1.00 32.32 70 GLY B C 1
ATOM 2664 O O . GLY B 2 70 ? 69.043 70.806 161.369 1.00 33.91 70 GLY B O 1
ATOM 2665 N N . ALA B 2 71 ? 68.397 72.958 161.384 1.00 29.51 71 ALA B N 1
ATOM 2666 C CA . ALA B 2 71 ? 67.218 72.629 160.591 1.00 29.66 71 ALA B CA 1
ATOM 2667 C C . ALA B 2 71 ? 67.619 71.964 159.281 1.00 34.53 71 ALA B C 1
ATOM 2668 O O . ALA B 2 71 ? 66.933 71.063 158.800 1.00 32.44 71 ALA B O 1
ATOM 2670 N N . SER B 2 72 ? 68.731 72.398 158.693 1.00 31.33 72 SER B N 1
ATOM 2671 C CA . SER B 2 72 ? 69.095 71.912 157.371 1.00 32.82 72 SER B CA 1
ATOM 2672 C C . SER B 2 72 ? 69.593 70.469 157.369 1.00 36.41 72 SER B C 1
ATOM 2673 O O . SER B 2 72 ? 69.627 69.856 156.304 1.00 33.87 72 SER B O 1
ATOM 2676 N N . VAL B 2 73 ? 69.990 69.918 158.515 1.00 33.42 73 VAL B N 1
ATOM 2677 C CA . VAL B 2 73 ? 70.433 68.533 158.581 1.00 33.99 73 VAL B CA 1
ATOM 2678 C C . VAL B 2 73 ? 69.379 67.649 159.229 1.00 36.72 73 VAL B C 1
ATOM 2679 O O . VAL B 2 73 ? 69.653 66.465 159.514 1.00 41.16 73 VAL B O 1
ATOM 2683 N N . CYS B 2 74 ? 68.178 68.179 159.455 1.00 34.32 74 CYS B N 1
ATOM 2684 C CA . CYS B 2 74 ? 67.078 67.384 160.033 1.00 36.76 74 CYS B CA 1
ATOM 2685 C C . CYS B 2 74 ? 66.194 66.889 158.906 1.00 35.77 74 CYS B C 1
ATOM 2686 O O . CYS B 2 74 ? 65.624 67.709 158.166 1.00 37.24 74 CYS B O 1
ATOM 2689 N N . LEU B 2 75 ? 66.084 65.542 158.765 1.00 37.39 75 LEU B N 1
ATOM 2690 C CA . LEU B 2 75 ? 65.264 64.976 157.713 1.00 38.07 75 LEU B CA 1
ATOM 2691 C C . LEU B 2 75 ? 63.834 65.464 157.809 1.00 39.40 75 LEU B C 1
ATOM 2692 O O . LEU B 2 75 ? 63.202 65.729 156.792 1.00 38.15 75 LEU B O 1
ATOM 2697 N N . TYR B 2 76 ? 63.294 65.512 159.030 1.00 42.33 76 TYR B N 1
ATOM 2698 C CA . TYR B 2 76 ? 61.895 65.882 159.242 1.00 40.72 76 TYR B CA 1
ATOM 2699 C C . TYR B 2 76 ? 61.643 67.326 158.878 1.00 38.54 76 TYR B C 1
ATOM 2700 O O . TYR B 2 76 ? 60.630 67.621 158.241 1.00 41.78 76 TYR B O 1
ATOM 2709 N N . CYS B 2 77 ? 62.555 68.222 159.259 1.00 36.81 77 CYS B N 1
ATOM 2710 C CA . CYS B 2 77 ? 62.485 69.618 158.811 1.00 33.13 77 CYS B CA 1
ATOM 2711 C C . CYS B 2 77 ? 62.553 69.713 157.290 1.00 38.20 77 CYS B C 1
ATOM 2712 O O . CYS B 2 77 ? 61.733 70.400 156.659 1.00 38.03 77 CYS B O 1
ATOM 2715 N N . ARG B 2 78 ? 63.527 69.020 156.685 1.00 37.46 78 ARG B N 1
ATOM 2716 C CA . ARG B 2 78 ? 63.790 69.176 155.253 1.00 37.06 78 ARG B CA 1
ATOM 2717 C C . ARG B 2 78 ? 62.656 68.600 154.400 1.00 40.14 78 ARG B C 1
ATOM 2718 O O . ARG B 2 78 ? 62.363 69.128 153.323 1.00 42.21 78 ARG B O 1
ATOM 2726 N N . ALA B 2 79 ? 62.039 67.505 154.835 1.00 38.24 79 ALA B N 1
ATOM 2727 C CA . ALA B 2 79 ? 60.964 66.848 154.100 1.00 38.10 79 ALA B CA 1
ATOM 2728 C C . ALA B 2 79 ? 59.588 67.367 154.509 1.00 45.29 79 ALA B C 1
ATOM 2729 O O . ALA B 2 79 ? 58.586 66.893 153.976 1.00 52.04 79 ALA B O 1
ATOM 2731 N N . HIS B 2 80 ? 59.540 68.303 155.455 1.00 45.51 80 HIS B N 1
ATOM 2732 C CA . HIS B 2 80 ? 58.297 68.888 155.956 1.00 49.04 80 HIS B CA 1
ATOM 2733 C C . HIS B 2 80 ? 57.305 67.812 156.393 1.00 49.33 80 HIS B C 1
ATOM 2734 O O . HIS B 2 80 ? 56.131 67.813 156.013 1.00 54.92 80 HIS B O 1
ATOM 2741 N N . ILE B 2 81 ? 57.793 66.873 157.213 1.00 42.67 81 ILE B N 1
ATOM 2742 C CA . ILE B 2 81 ? 56.981 65.784 157.757 1.00 43.93 81 ILE B CA 1
ATOM 2743 C C . ILE B 2 81 ? 57.028 65.871 159.282 1.00 43.73 81 ILE B C 1
ATOM 2744 O O . ILE B 2 81 ? 57.837 66.613 159.867 1.00 43.24 81 ILE B O 1
ATOM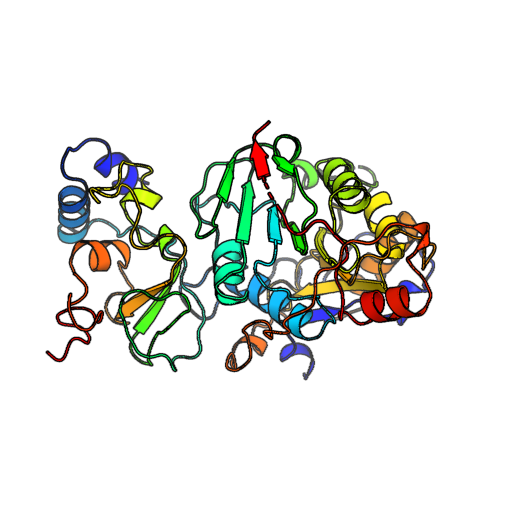 2749 N N . GLU B 2 82 ? 56.155 65.100 159.923 1.00 49.28 82 GLU B N 1
ATOM 2750 C CA . GLU B 2 82 ? 55.992 65.174 161.370 1.00 52.85 82 GLU B CA 1
ATOM 2751 C C . GLU B 2 82 ? 57.246 64.707 162.104 1.00 48.52 82 GLU B C 1
ATOM 2752 O O . GLU B 2 82 ? 57.850 63.690 161.757 1.00 51.74 82 GLU B O 1
ATOM 2758 N N . HIS B 2 83 ? 57.642 65.458 163.120 1.00 45.53 83 HIS B N 1
ATOM 2759 C CA . HIS B 2 83 ? 58.798 65.026 163.896 1.00 45.31 83 HIS B CA 1
ATOM 2760 C C . HIS B 2 83 ? 58.436 63.874 164.830 1.00 53.74 83 HIS B C 1
ATOM 2761 O O . HIS B 2 83 ? 57.316 63.823 165.353 1.00 53.31 83 HIS B O 1
ATOM 2768 N N . PRO B 2 84 ? 59.379 62.948 165.056 1.00 57.76 84 PRO B N 1
ATOM 2769 C CA . PRO B 2 84 ? 59.119 61.789 165.925 1.00 57.77 84 PRO B CA 1
ATOM 2770 C C . PRO B 2 84 ? 59.202 62.071 167.416 1.00 62.79 84 PRO B C 1
ATOM 2771 O O . PRO B 2 84 ? 58.845 61.189 168.209 1.00 66.31 84 PRO B O 1
ATOM 2775 N N . ASP B 2 85 ? 59.713 63.226 167.819 1.00 65.23 85 ASP B N 1
ATOM 2776 C CA . ASP B 2 85 ? 59.827 63.563 169.229 1.00 70.70 85 ASP B CA 1
ATOM 2777 C C . ASP B 2 85 ? 58.438 63.659 169.856 1.00 73.24 85 ASP B C 1
ATOM 2778 O O . ASP B 2 85 ? 57.549 64.330 169.321 1.00 70.88 85 ASP B O 1
ATOM 2783 N N . VAL B 2 86 ? 58.236 62.954 170.976 1.00 78.93 86 VAL B N 1
ATOM 2784 C CA . VAL B 2 86 ? 56.923 62.995 171.619 1.00 80.96 86 VAL B CA 1
ATOM 2785 C C . VAL B 2 86 ? 56.602 64.419 172.057 1.00 84.77 86 VAL B C 1
ATOM 2786 O O . VAL B 2 86 ? 55.437 64.837 172.032 1.00 88.75 86 VAL B O 1
ATOM 2790 N N . SER B 2 87 ? 57.623 65.204 172.408 1.00 83.24 87 SER B N 1
ATOM 2791 C CA . SER B 2 87 ? 57.404 66.602 172.746 1.00 81.69 87 SER B CA 1
ATOM 2792 C C . SER B 2 87 ? 56.995 67.447 171.544 1.00 81.04 87 SER B C 1
ATOM 2793 O O . SER B 2 87 ? 56.689 68.630 171.726 1.00 82.89 87 SER B O 1
ATOM 2796 N N . GLY B 2 88 ? 56.992 66.887 170.333 1.00 78.22 88 GLY B N 1
ATOM 2797 C CA . GLY B 2 88 ? 56.715 67.650 169.128 1.00 73.20 88 GLY B CA 1
ATOM 2798 C C . GLY B 2 88 ? 57.790 68.642 168.711 1.00 66.29 88 GLY B C 1
ATOM 2799 O O . GLY B 2 88 ? 57.646 69.279 167.657 1.00 65.53 88 GLY B O 1
ATOM 2800 N N . VAL B 2 89 ? 58.859 68.802 169.487 1.00 57.73 89 VAL B N 1
ATOM 2801 C CA . VAL B 2 89 ? 59.855 69.834 169.231 1.00 53.02 89 VAL B CA 1
ATOM 2802 C C . VAL B 2 89 ? 61.110 69.205 168.635 1.00 51.82 89 VAL B C 1
ATOM 2803 O O . VAL B 2 89 ? 61.626 68.195 169.138 1.00 54.40 89 VAL B O 1
ATOM 2807 N N . CYS B 2 90 ? 61.582 69.794 167.541 1.00 45.20 90 CYS B N 1
ATOM 2808 C CA . CYS B 2 90 ? 62.772 69.308 166.871 1.00 43.70 90 CYS B CA 1
ATOM 2809 C C . CYS B 2 90 ? 63.989 69.468 167.769 1.00 41.15 90 CYS B C 1
ATOM 2810 O O . CYS B 2 90 ? 64.114 70.446 168.507 1.00 44.12 90 CYS B O 1
ATOM 2813 N N . LYS B 2 91 ? 64.884 68.486 167.724 1.00 44.13 91 LYS B N 1
ATOM 2814 C CA . LYS B 2 91 ? 66.084 68.609 168.523 1.00 44.51 91 LYS B CA 1
ATOM 2815 C C . LYS B 2 91 ? 67.152 69.455 167.874 1.00 41.39 91 LYS B C 1
ATOM 2816 O O . LYS B 2 91 ? 68.061 69.899 168.589 1.00 44.27 91 LYS B O 1
ATOM 2822 N N . TYR B 2 92 ? 67.075 69.700 166.557 1.00 41.03 92 TYR B N 1
ATOM 2823 C CA . TYR B 2 92 ? 68.137 70.453 165.853 1.00 37.38 92 TYR B CA 1
ATOM 2824 C C . TYR B 2 92 ? 67.780 71.883 165.497 1.00 35.11 92 TYR B C 1
ATOM 2825 O O . TYR B 2 92 ? 68.658 72.766 165.505 1.00 32.87 92 TYR B O 1
ATOM 2834 N N . LYS B 2 93 ? 66.529 72.112 165.107 1.00 38.04 93 LYS B N 1
ATOM 2835 C CA . LYS B 2 93 ? 66.134 73.395 164.534 1.00 35.81 93 LYS B CA 1
ATOM 2836 C C . LYS B 2 93 ? 66.418 74.525 165.497 1.00 33.49 93 LYS B C 1
ATOM 2837 O O . LYS B 2 93 ? 66.109 74.421 166.678 1.00 37.80 93 LYS B O 1
ATOM 2843 N N . GLY B 2 94 ? 66.956 75.643 164.985 1.00 33.81 94 GLY B N 1
ATOM 2844 C CA . GLY B 2 94 ? 67.336 76.707 165.882 1.00 34.01 94 GLY B CA 1
ATOM 2845 C C . GLY B 2 94 ? 68.668 76.524 166.574 1.00 39.20 94 GLY B C 1
ATOM 2846 O O . GLY B 2 94 ? 69.070 77.411 167.339 1.00 36.92 94 GLY B O 1
ATOM 2847 N N . LYS B 2 95 ? 69.349 75.379 166.376 1.00 36.89 95 LYS B N 1
ATOM 2848 C CA . LYS B 2 95 ? 70.643 75.114 166.981 1.00 37.00 95 LYS B CA 1
ATOM 2849 C C . LYS B 2 95 ? 71.641 74.719 165.899 1.00 36.57 95 LYS B C 1
ATOM 2850 O O . LYS B 2 95 ? 71.327 74.678 164.702 1.00 38.24 95 LYS B O 1
ATOM 2856 N N . PHE B 2 96 ? 72.846 74.391 166.335 1.00 33.79 96 PHE B N 1
ATOM 2857 C CA . PHE B 2 96 ? 73.902 73.976 165.430 1.00 32.80 96 PHE B CA 1
ATOM 2858 C C . PHE B 2 96 ? 74.278 72.536 165.705 1.00 37.49 96 PHE B C 1
ATOM 2859 O O . PHE B 2 96 ? 74.269 72.097 166.861 1.00 39.69 96 PHE B O 1
ATOM 2867 N N . VAL B 2 97 ? 74.652 71.813 164.651 1.00 34.68 97 VAL B N 1
ATOM 2868 C CA . VAL B 2 97 ? 74.945 70.372 164.771 1.00 35.63 97 VAL B CA 1
ATOM 2869 C C . VAL B 2 97 ? 76.365 70.130 164.275 1.00 37.23 97 VAL B C 1
ATOM 2870 O O . VAL B 2 97 ? 76.722 70.545 163.167 1.00 35.17 97 VAL B O 1
ATOM 2874 N N . GLN B 2 98 ? 77.180 69.510 165.109 1.00 36.94 98 GLN B N 1
ATOM 2875 C CA . GLN B 2 98 ? 78.557 69.164 164.752 1.00 40.24 98 GLN B CA 1
ATOM 2876 C C . GLN B 2 98 ? 78.604 67.790 164.087 1.00 41.36 98 GLN B C 1
ATOM 2877 O O . GLN B 2 98 ? 77.989 66.832 164.570 1.00 45.56 98 GLN B O 1
ATOM 2883 N N . ILE B 2 99 ? 79.340 67.687 162.988 1.00 41.42 99 ILE B N 1
ATOM 2884 C CA . ILE B 2 99 ? 79.407 66.419 162.232 1.00 42.69 99 ILE B CA 1
ATOM 2885 C C . ILE B 2 99 ? 80.890 66.075 162.108 1.00 46.62 99 ILE B C 1
ATOM 2886 O O . ILE B 2 99 ? 81.681 66.998 161.872 1.00 43.30 99 ILE B O 1
ATOM 2891 N N . PRO B 2 100 ? 81.334 64.820 162.340 1.00 44.08 100 PRO B N 1
ATOM 2892 C CA . PRO B 2 100 ? 82.732 64.463 162.047 1.00 49.47 100 PRO B CA 1
ATOM 2893 C C . PRO B 2 100 ? 83.102 64.844 160.623 1.00 50.24 100 PRO B C 1
ATOM 2894 O O . PRO B 2 100 ? 82.293 64.697 159.706 1.00 49.19 100 PRO B O 1
ATOM 2898 N N . ALA B 2 101 ? 84.339 65.340 160.433 1.00 47.49 101 ALA B N 1
ATOM 2899 C CA . ALA B 2 101 ? 84.709 65.845 159.111 1.00 52.92 101 ALA B CA 1
ATOM 2900 C C . ALA B 2 101 ? 84.754 64.737 158.061 1.00 57.08 101 ALA B C 1
ATOM 2901 O O . ALA B 2 101 ? 84.590 65.012 156.868 1.00 58.49 101 ALA B O 1
ATOM 2903 N N . GLN B 2 102 ? 84.909 63.499 158.481 1.00 60.99 102 GLN B N 1
ATOM 2904 C CA . GLN B 2 102 ? 84.915 62.385 157.541 1.00 62.96 102 GLN B CA 1
ATOM 2905 C C . GLN B 2 102 ? 83.513 61.941 157.143 1.00 62.83 102 GLN B C 1
ATOM 2906 O O . GLN B 2 102 ? 83.390 61.045 156.299 1.00 64.65 102 GLN B O 1
ATOM 2912 N N . CYS B 2 103 ? 82.454 62.535 157.708 1.00 60.41 103 CYS B N 1
ATOM 2913 C CA . CYS B 2 103 ? 81.092 62.162 157.342 1.00 59.09 103 CYS B CA 1
ATOM 2914 C C . CYS B 2 103 ? 80.345 63.280 156.635 1.00 57.06 103 CYS B C 1
ATOM 2915 O O . CYS B 2 103 ? 79.116 63.233 156.565 1.00 57.45 103 CYS B O 1
ATOM 2918 N N . VAL B 2 104 ? 81.045 64.303 156.128 1.00 53.35 104 VAL B N 1
ATOM 2919 C CA . VAL B 2 104 ? 80.343 65.450 155.561 1.00 52.01 104 VAL B CA 1
ATOM 2920 C C . VAL B 2 104 ? 79.725 65.185 154.197 1.00 47.22 104 VAL B C 1
ATOM 2921 O O . VAL B 2 104 ? 79.023 66.059 153.677 1.00 47.36 104 VAL B O 1
ATOM 2925 N N . ARG B 2 105 ? 79.976 64.034 153.603 1.00 53.00 105 ARG B N 1
ATOM 2926 C CA . ARG B 2 105 ? 79.284 63.657 152.378 1.00 55.34 105 ARG B CA 1
ATOM 2927 C C . ARG B 2 105 ? 77.782 63.445 152.603 1.00 51.39 105 ARG B C 1
ATOM 2928 O O . ARG B 2 105 ? 76.988 63.639 151.676 1.00 49.45 105 ARG B O 1
ATOM 2936 N N . ASP B 2 106 ? 77.350 63.125 153.823 1.00 43.38 106 ASP B N 1
ATOM 2937 C CA . ASP B 2 106 ? 75.928 62.913 154.098 1.00 42.14 106 ASP B CA 1
ATOM 2938 C C . ASP B 2 106 ? 75.606 63.277 155.541 1.00 41.48 106 ASP B C 1
ATOM 2939 O O . ASP B 2 106 ? 75.429 62.404 156.404 1.00 43.16 106 ASP B O 1
ATOM 2944 N N . PRO B 2 107 ? 75.574 64.572 155.854 1.00 40.86 107 PRO B N 1
ATOM 2945 C CA . PRO B 2 107 ? 75.195 64.982 157.215 1.00 43.07 107 PRO B CA 1
ATOM 2946 C C . PRO B 2 107 ? 73.831 64.460 157.666 1.00 43.84 107 PRO B C 1
ATOM 2947 O O . PRO B 2 107 ? 73.687 64.102 158.837 1.00 45.23 107 PRO B O 1
ATOM 2951 N N . VAL B 2 108 ? 72.808 64.491 156.805 1.00 40.92 108 VAL B N 1
ATOM 2952 C CA . VAL B 2 108 ? 71.489 64.023 157.224 1.00 39.55 108 VAL B CA 1
ATOM 2953 C C . VAL B 2 108 ? 71.568 62.542 157.600 1.00 41.53 108 VAL B C 1
ATOM 2954 O O . VAL B 2 108 ? 71.001 62.122 158.608 1.00 48.09 108 VAL B O 1
ATOM 2958 N N . GLY B 2 109 ? 72.276 61.745 156.802 1.00 42.71 109 GLY B N 1
ATOM 2959 C CA . GLY B 2 109 ? 72.412 60.328 157.122 1.00 47.18 109 GLY B CA 1
ATOM 2960 C C . GLY B 2 109 ? 73.193 60.093 158.399 1.00 47.81 109 GLY B C 1
ATOM 2961 O O . GLY B 2 109 ? 72.817 59.248 159.216 1.00 46.58 109 GLY B O 1
ATOM 2962 N N . PHE B 2 110 ? 74.288 60.845 158.600 1.00 44.76 110 PHE B N 1
ATOM 2963 C CA . PHE B 2 110 ? 74.996 60.775 159.875 1.00 45.13 110 PHE B CA 1
ATOM 2964 C C . PHE B 2 110 ? 74.046 61.021 161.045 1.00 45.28 110 PHE B C 1
ATOM 2965 O O . PHE B 2 110 ? 74.050 60.268 162.029 1.00 49.79 110 PHE B O 1
ATOM 2973 N N . CYS B 2 111 ? 73.212 62.064 160.948 1.00 43.06 111 CYS B N 1
ATOM 2974 C CA . CYS B 2 111 ? 72.337 62.384 162.072 1.00 44.05 111 CYS B CA 1
ATOM 2975 C C . CYS B 2 111 ? 71.307 61.291 162.300 1.00 47.42 111 CYS B C 1
ATOM 2976 O O . CYS B 2 111 ? 71.032 60.930 163.450 1.00 53.54 111 CYS B O 1
ATOM 2979 N N . LEU B 2 112 ? 70.719 60.765 161.216 1.00 44.38 112 LEU B N 1
ATOM 2980 C CA . LEU B 2 112 ? 69.754 59.667 161.347 1.00 45.82 112 LEU B CA 1
ATOM 2981 C C . LEU B 2 112 ? 70.375 58.418 161.957 1.00 51.07 112 LEU B C 1
ATOM 2982 O O . LEU B 2 112 ? 69.659 57.590 162.535 1.00 55.74 112 LEU B O 1
ATOM 2987 N N . SER B 2 113 ? 71.687 58.253 161.813 1.00 48.35 113 SER B N 1
ATOM 2988 C CA . SER B 2 113 ? 72.399 57.029 162.134 1.00 52.24 113 SER B CA 1
ATOM 2989 C C . SER B 2 113 ? 72.998 57.027 163.521 1.00 52.35 113 SER B C 1
ATOM 2990 O O . SER B 2 113 ? 73.499 55.981 163.950 1.00 53.04 113 SER B O 1
ATOM 2993 N N . ASN B 2 114 ? 72.982 58.164 164.217 1.00 53.59 114 ASN B N 1
ATOM 2994 C CA . ASN B 2 114 ? 73.767 58.326 165.428 1.00 53.69 114 ASN B CA 1
ATOM 2995 C C . ASN B 2 114 ? 72.939 59.054 166.470 1.00 57.00 114 ASN B C 1
ATOM 2996 O O . ASN B 2 114 ? 71.918 59.671 166.162 1.00 64.03 114 ASN B O 1
ATOM 3001 N N . THR B 2 115 ? 73.423 59.025 167.712 1.00 57.97 115 THR B N 1
ATOM 3002 C CA . THR B 2 115 ? 72.671 59.599 168.828 1.00 62.89 115 THR B CA 1
ATOM 3003 C C . THR B 2 115 ? 73.637 60.232 169.814 1.00 59.09 115 THR B C 1
ATOM 3004 O O . THR B 2 115 ? 74.667 59.614 170.143 1.00 61.96 115 THR B O 1
ATOM 3008 N N . PRO B 2 116 ? 73.333 61.431 170.316 1.00 56.60 116 PRO B N 1
ATOM 3009 C CA . PRO B 2 116 ? 74.175 62.016 171.363 1.00 55.41 116 PRO B CA 1
ATOM 3010 C C . PRO B 2 116 ? 74.065 61.217 172.652 1.00 60.66 116 PRO B C 1
ATOM 3011 O O . PRO B 2 116 ? 72.991 60.722 173.007 1.00 62.11 116 PRO B O 1
ATOM 3015 N N . CYS B 2 117 ? 75.192 61.112 173.348 1.00 60.71 117 CYS B N 1
ATOM 3016 C CA . CYS B 2 117 ? 75.217 60.456 174.647 1.00 67.13 117 CYS B CA 1
ATOM 3017 C C . CYS B 2 117 ? 74.325 61.209 175.625 1.00 74.34 117 CYS B C 1
ATOM 3018 O O . CYS B 2 117 ? 74.359 62.439 175.702 1.00 73.44 117 CYS B O 1
ATOM 3021 N N . ASN B 2 118 ? 73.522 60.463 176.380 1.00 80.55 118 ASN B N 1
ATOM 3022 C CA . ASN B 2 118 ? 72.535 61.108 177.236 1.00 84.15 118 ASN B CA 1
ATOM 3023 C C . ASN B 2 118 ? 73.149 61.764 178.466 1.00 84.27 118 ASN B C 1
ATOM 3024 O O . ASN B 2 118 ? 72.518 62.652 179.048 1.00 85.41 118 ASN B O 1
ATOM 3029 N N . VAL B 2 119 ? 74.358 61.382 178.871 1.00 81.02 119 VAL B N 1
ATOM 3030 C CA . VAL B 2 119 ? 75.018 62.063 179.977 1.00 77.99 119 VAL B CA 1
ATOM 3031 C C . VAL B 2 119 ? 75.957 63.163 179.492 1.00 74.20 119 VAL B C 1
ATOM 3032 O O . VAL B 2 119 ? 75.903 64.278 180.013 1.00 73.44 119 VAL B O 1
ATOM 3036 N N . CYS B 2 120 ? 76.799 62.911 178.479 1.00 69.57 120 CYS B N 1
ATOM 3037 C CA . CYS B 2 120 ? 77.812 63.903 178.103 1.00 65.66 120 CYS B CA 1
ATOM 3038 C C . CYS B 2 120 ? 77.478 64.745 176.866 1.00 63.59 120 CYS B C 1
ATOM 3039 O O . CYS B 2 120 ? 78.244 65.663 176.545 1.00 57.82 120 CYS B O 1
ATOM 3042 N N . GLN B 2 121 ? 76.397 64.452 176.146 1.00 65.73 121 GLN B N 1
ATOM 3043 C CA . GLN B 2 121 ? 75.955 65.235 174.986 1.00 67.95 121 GLN B CA 1
ATOM 3044 C C . GLN B 2 121 ? 76.913 65.211 173.783 1.00 59.52 121 GLN B C 1
ATOM 3045 O O . GLN B 2 121 ? 76.633 65.894 172.778 1.00 52.77 121 GLN B O 1
ATOM 3051 N N . TYR B 2 122 ? 78.025 64.484 173.841 1.00 56.71 122 TYR B N 1
ATOM 3052 C CA . TYR B 2 122 ? 78.812 64.189 172.647 1.00 58.19 122 TYR B CA 1
ATOM 3053 C C . TYR B 2 122 ? 78.245 62.972 171.909 1.00 62.08 122 TYR B C 1
ATOM 3054 O O . TYR B 2 122 ? 77.589 62.100 172.500 1.00 69.04 122 TYR B O 1
ATOM 3063 N N . TRP B 2 123 ? 78.523 62.908 170.601 1.00 53.18 123 TRP B N 1
ATOM 3064 C CA . TRP B 2 123 ? 78.099 61.759 169.810 1.00 55.25 123 TRP B CA 1
ATOM 3065 C C . TRP B 2 123 ? 78.704 60.473 170.360 1.00 57.26 123 TRP B C 1
ATOM 3066 O O . TRP B 2 123 ? 79.926 60.369 170.544 1.00 56.72 123 TRP B O 1
ATOM 3077 N N . ILE B 2 124 ? 77.843 59.481 170.591 1.00 54.67 124 ILE B N 1
ATOM 3078 C CA . ILE B 2 124 ? 78.307 58.139 170.920 1.00 62.51 124 ILE B CA 1
ATOM 3079 C C . ILE B 2 124 ? 79.118 57.610 169.749 1.00 62.74 124 ILE B C 1
ATOM 3080 O O . ILE B 2 124 ? 78.613 57.511 168.624 1.00 60.08 124 ILE B O 1
ATOM 3085 N N . GLY B 2 125 ? 80.383 57.273 170.007 1.00 64.61 125 GLY B N 1
ATOM 3086 C CA . GLY B 2 125 ? 81.267 56.776 168.984 1.00 58.29 125 GLY B CA 1
ATOM 3087 C C . GLY B 2 125 ? 82.075 57.833 168.296 1.00 62.20 125 GLY B C 1
ATOM 3088 O O . GLY B 2 125 ? 82.986 57.497 167.539 1.00 61.75 125 GLY B O 1
ATOM 3089 N N . TYR B 2 126 ? 81.769 59.101 168.536 1.00 60.96 126 TYR B N 1
ATOM 3090 C CA . TYR B 2 126 ? 82.416 60.224 167.867 1.00 60.97 126 TYR B CA 1
ATOM 3091 C C . TYR B 2 126 ? 82.613 61.368 168.845 1.00 57.92 126 TYR B C 1
ATOM 3092 O O . TYR B 2 126 ? 82.236 62.510 168.579 1.00 56.48 126 TYR B O 1
ATOM 3101 N N . GLY B 2 127 ? 83.197 61.063 170.003 1.00 60.65 127 GLY B N 1
ATOM 3102 C CA . GLY B 2 127 ? 83.398 62.071 171.018 1.00 63.35 127 GLY B CA 1
ATOM 3103 C C . GLY B 2 127 ? 83.091 61.616 172.425 1.00 66.48 127 GLY B C 1
ATOM 3104 O O . GLY B 2 127 ? 83.819 61.975 173.355 1.00 72.41 127 GLY B O 1
ATOM 3105 N N . CYS B 2 128 ? 82.017 60.846 172.606 1.00 63.67 128 CYS B N 1
ATOM 3106 C CA . CYS B 2 128 ? 81.632 60.409 173.941 1.00 63.63 128 CYS B CA 1
ATOM 3107 C C . CYS B 2 128 ? 82.692 59.482 174.515 1.00 64.73 128 CYS B C 1
ATOM 3108 O O . CYS B 2 128 ? 82.930 58.390 173.985 1.00 63.28 128 CYS B O 1
ATOM 3111 N N . ASN B 2 129 ? 83.307 59.912 175.612 1.00 69.32 129 ASN B N 1
ATOM 3112 C CA . ASN B 2 129 ? 84.329 59.137 176.306 1.00 76.23 129 ASN B CA 1
ATOM 3113 C C . ASN B 2 129 ? 83.780 58.298 177.458 1.00 76.12 129 ASN B C 1
ATOM 3114 O O . ASN B 2 129 ? 84.558 57.596 178.115 1.00 85.20 129 ASN B O 1
ATOM 3119 N N . CYS B 2 130 ? 82.473 58.342 177.713 1.00 71.91 130 CYS B N 1
ATOM 3120 C CA . CYS B 2 130 ? 81.875 57.690 178.883 1.00 73.25 130 CYS B CA 1
ATOM 3121 C C . CYS B 2 130 ? 82.074 56.173 178.847 1.00 77.47 130 CYS B C 1
ATOM 3122 O O . CYS B 2 130 ? 82.596 55.573 179.793 1.00 82.13 130 CYS B O 1
#

InterPro domains:
  IPR001205 RNA-directed RNA polymerase, C-terminal domain [PF00680] (4874-5149)
  IPR002589 Macro domain [PF01661] (1143-1244)
  IPR002589 Macro domain [PS51154] (1110-1276)
  IPR002589 Macro domain [SM00506] (1122-1250)
  IPR007094 RNA-directed RNA polymerase, catalytic domain [PS50507] (4990-5152)
  IPR008740 Peptidase C30, coronavirus [PF05409] (3276-3559)
  IPR008740 Peptidase C30, coronavirus [PS51442] (3248-3553)
  IPR008740 Peptidase C30, coronavirus [cd21666] (3251-3547)
  IPR009003 Peptidase S1, PA clan [SSF50494] (3248-3550)
  IPR009461 Non-structural protein NSP16, coronavirus-like [PF06460] (6777-7073)
  IPR009466 Non-structural protein 14, coronavirus [PF06471] (5912-6430)
  IPR009469 RNA-dependent RNA polymerase, N-terminal, coronavirus [PF06478] (4393-4744)
  IPR013016 Peptidase C16, coronavirus [PF08715] (1484-1796)
  IPR013016 Peptidase C16, coronavirus [PS51124] (1552-1823)
  IPR014822 Non-structura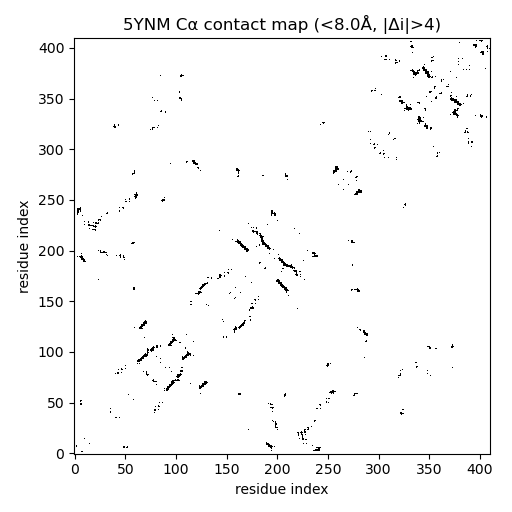l protein NSP9, coronavirus [PF08710] (4128-4237)
  IPR014822 Non-structural protein NSP9, coronavirus [PS51951] (4128-4237)
  IPR014828 Non-structural protein NSP7, coronavirus [PF08716] (3846-3928)
  IPR014828 Non-structural protein NSP7, coronavirus [PS51949] (3846-3928)
  IPR014829 Non-structural protein NSP8, coronavirus [PF08717] (3930-4127)
  IPR014829 Non-structural protein NSP8, coronavirus [PS51950] (3929-4127)